Protein AF-U1R8P5-F1 (afdb_monomer)

Foldseek 3Di:
DQAKKKWKWKAAQFAIDIDIDTPNPVVVQVVCPVVPPPDDDFDDDDDDFFPWKKKKFKPLAAQAWDLVCLQQLLLQLSVLRSPHRHQKMKMKMKMWDDKAAADACPAQDDSDPCCVVVVDPGDGCPDPSNVRSRVSSRAMKTQMIIMMGIHDPDPVVRVSSVVSNVVSLCNRHDVNMDMDIDTDDRVCVVVVPDDPHRRHIDDPSNCCSSSSPNDDDDDGTNYDDCAPPQDDDDPDADALQFQDAHDRNRHPPTHGDDPVRCVVPDDDDDDPPRCPLSSVLSNVQSCLVVVHDDDDDDPVCPSVVVNLVVRDPVCVVVDADADPPDPDGDDDFLLDFDPPPDDDDDVDRPTDQLLRSLVVVLVVCCVVPVVVDDPVCSVLSSVQSSLQSPDPPGGPVCSVVCVPPPVVVVVSVVVVPD

InterPro domains:
  IPR003688 Type IV secretion system protein TraG/VirD4 [PF02534] (264-337)
  IPR027417 P-loop containing nucleoside triphosphate hydrolase [G3DSA:3.40.50.300] (233-344)
  IPR027417 P-loop containing nucleoside triphosphate hydrolase [SSF52540] (221-407)

Organism: NCBI:txid1227262

Nearest PDB structures (foldseek):
  3mhy-assembly1_C  TM=3.637E-01  e=7.221E-01  Azospirillum brasilense
  1gnk-assembly1_A  TM=3.861E-01  e=1.797E+00  Escherichia coli
  1hwu-assembly3_B  TM=3.771E-01  e=3.176E+00  Herbaspirillum seropedicae
  4usi-assembly1_B  TM=3.378E-01  e=3.176E+00  Chlamydomonas reinhardtii

Secondary structure (DSSP, 8-state):
---SEEEEEEEETTEEEEEEEETTTHHHHHHHHHHSTT----S----PPPSEEEEEEEESTTPPP-GGGHHHHHHHHHHHHHT--TT-EEEEEEEEEEEE------SPPP-SHHHHTTSSPPPPTTSHHHHHHHHHHTS-EEEEEEEEEEE-SSHHHHHHHHHHHHHHHGGGPPTT-EEEEEEE-HHHHHTTPPPSS--EEEEHHHHHHHTT---SSSPPTTSPPSSSPP-PPPSS-EEEEEEEE--GGGTT-EEE--HHHHTT-------TTSSHHHHHHHHHHHHHHTT-------TTSHHHHHHHTTS-GGGGGG-----TTSSSPPP--TT------SS---SS--S--HHHHHHHHHHHHHHHTGGG--HHHHHHHHHHHHHHHHSTT--GGGHHHHHH-HHHHHHHHHHTT-

Sequence (418 aa):
SLGRVVLELRASSGQAAWAVGSSAGERLARVVRELVPGCRVSRGVSRRAVDQAVVVSARPAGAGLATERLAAVVRAVLAALAVTAEGEELVVQLQLGRRFSPEACGRVEPQGWLELLGLVPSPSVTSERGRRLKAQVGRHRAAASLRLGVRAASPLRQRTLLQGLLGALRLVEGPGVRLRARTEHPARLDAVRRPWRVGLELGAGEIVAMAGWPVGEGALPATPSAHPRVLPLPQARETQRAFATGVADQSGERLGISISDALYHTVLLGPTGAGKSTALAHLALADIHAGRGVLLIDPKTDLVADILARIPEQRRDDVVVIDPTNPCPVGINPLARTQTARSAPSPSGGGASPELVADTVLATFKGVFAESWGVRVEQVLSAALVTLARTPGATLVDLPLLLTNPAYRQRLIAASGA

Mean predicted aligned error: 11.9 Å

Solvent-accessible surface area (backbone atoms only — not comparable to full-atom values): 24310 Å² total; per-residue (Å²): 131,59,71,51,39,34,42,35,28,38,18,37,57,26,37,55,49,80,46,79,46,39,90,41,50,68,61,55,52,49,51,48,45,73,76,35,83,92,55,81,84,70,71,86,78,93,74,82,79,44,75,42,25,29,38,44,29,46,38,51,73,68,59,65,60,41,56,92,48,38,45,61,28,12,42,36,33,24,42,38,37,31,72,29,45,80,88,22,36,40,35,38,37,37,39,40,58,59,76,44,73,55,44,84,68,87,70,56,76,60,83,45,71,50,33,67,70,65,77,35,83,56,63,47,57,85,38,74,71,24,45,47,49,32,59,50,40,52,33,58,31,26,34,25,38,41,34,40,33,25,25,49,100,42,75,67,55,35,50,53,53,52,49,44,36,50,55,24,55,51,64,37,48,24,95,85,40,44,79,44,76,42,86,40,66,29,69,43,62,72,66,65,52,83,72,96,67,68,32,39,54,35,37,67,62,48,48,38,30,73,51,44,46,97,54,73,81,78,90,54,50,21,50,81,65,81,67,72,65,87,73,82,80,66,90,79,66,37,57,84,38,32,46,46,70,40,59,81,73,39,53,87,41,57,36,31,56,46,74,77,57,58,72,73,60,85,87,88,86,74,66,91,88,60,47,62,68,57,41,51,48,31,41,51,48,32,33,50,76,71,71,41,90,81,90,84,88,62,97,81,48,60,66,56,54,58,44,65,78,66,56,58,80,94,47,56,90,76,64,82,74,80,41,92,84,47,97,78,48,65,85,79,56,79,46,58,65,58,69,76,80,89,76,78,92,61,98,65,83,76,45,71,52,35,58,59,40,27,49,52,52,50,53,51,49,49,67,76,42,50,94,79,63,45,75,67,56,52,55,53,48,52,55,50,38,31,52,36,34,67,38,88,90,46,43,75,80,47,50,63,46,53,76,71,33,68,70,60,35,51,52,52,49,68,71,65,75,119

Structure (mmCIF, N/CA/C/O backbone):
data_AF-U1R8P5-F1
#
_entry.id   AF-U1R8P5-F1
#
loop_
_atom_site.group_PDB
_atom_site.id
_atom_site.type_symbol
_atom_site.label_atom_id
_atom_site.label_alt_id
_atom_site.label_comp_id
_atom_site.label_asym_id
_atom_site.label_entity_id
_atom_site.label_seq_id
_atom_site.pdbx_PDB_ins_code
_atom_site.Cartn_x
_atom_site.Cartn_y
_atom_site.Cartn_z
_atom_site.occupancy
_atom_site.B_iso_or_equiv
_atom_site.auth_seq_id
_atom_site.auth_comp_id
_atom_site.auth_asym_id
_atom_site.auth_atom_id
_atom_site.pdbx_PDB_model_num
ATOM 1 N N . SER A 1 1 ? 16.991 -21.989 -22.309 1.00 74.25 1 SER A N 1
ATOM 2 C CA . SER A 1 1 ? 16.708 -20.689 -22.958 1.00 74.25 1 SER A CA 1
ATOM 3 C C . SER A 1 1 ? 15.383 -20.131 -22.450 1.00 74.25 1 SER A C 1
ATOM 5 O O . SER A 1 1 ? 14.445 -20.909 -22.302 1.00 74.25 1 SER A O 1
ATOM 7 N N . LEU A 1 2 ? 15.308 -18.822 -22.165 1.00 76.06 2 LEU A N 1
ATOM 8 C CA . LEU A 1 2 ? 14.067 -18.107 -21.812 1.00 76.06 2 LEU A CA 1
ATOM 9 C C . LEU A 1 2 ? 13.260 -17.687 -23.057 1.00 76.06 2 LEU A C 1
ATOM 11 O O . LEU A 1 2 ? 12.240 -17.024 -22.927 1.00 76.06 2 LEU A O 1
ATOM 15 N N . GLY A 1 3 ? 13.695 -18.047 -24.269 1.00 82.38 3 GLY A N 1
ATOM 16 C CA . GLY A 1 3 ? 13.039 -17.598 -25.497 1.00 82.38 3 GLY A CA 1
ATOM 17 C C . GLY A 1 3 ? 13.086 -16.074 -25.650 1.00 82.38 3 GLY A C 1
ATOM 18 O O . GLY A 1 3 ? 14.036 -15.429 -25.212 1.00 82.38 3 GLY A O 1
ATOM 19 N N . ARG A 1 4 ? 12.060 -15.499 -26.285 1.00 83.94 4 ARG A N 1
ATOM 20 C CA . ARG A 1 4 ? 11.881 -14.040 -26.334 1.00 83.94 4 ARG A CA 1
ATOM 21 C C . ARG A 1 4 ? 11.348 -13.548 -25.001 1.00 83.94 4 ARG A C 1
ATOM 23 O O . ARG A 1 4 ? 10.372 -14.102 -24.501 1.00 83.94 4 ARG A O 1
ATOM 30 N N . VAL A 1 5 ? 11.955 -12.484 -24.498 1.00 91.88 5 VAL A N 1
ATOM 31 C CA . VAL A 1 5 ? 11.508 -11.792 -23.293 1.00 91.88 5 VAL A CA 1
ATOM 32 C C . VAL A 1 5 ? 10.958 -10.436 -23.701 1.00 91.88 5 VAL A C 1
ATOM 34 O O . VAL A 1 5 ? 11.549 -9.741 -24.525 1.00 91.88 5 VAL A O 1
ATOM 37 N N . VAL A 1 6 ? 9.812 -10.075 -23.150 1.00 93.62 6 VAL A N 1
ATOM 38 C CA . VAL A 1 6 ? 9.164 -8.784 -23.360 1.00 93.62 6 VAL A CA 1
ATOM 39 C C . VAL A 1 6 ? 9.045 -8.131 -22.001 1.00 93.62 6 VAL A C 1
ATOM 41 O O . VAL A 1 6 ? 8.445 -8.711 -21.099 1.00 93.62 6 VAL A O 1
ATOM 44 N N . LEU A 1 7 ? 9.643 -6.956 -21.860 1.00 94.81 7 LEU A N 1
ATOM 45 C CA . LEU A 1 7 ? 9.470 -6.091 -20.702 1.00 94.81 7 LEU A CA 1
ATOM 46 C C . LEU A 1 7 ? 8.466 -5.020 -21.094 1.00 94.81 7 LEU A C 1
ATOM 48 O O . LEU A 1 7 ? 8.616 -4.391 -22.140 1.00 94.81 7 LEU A O 1
ATOM 52 N N . GLU A 1 8 ? 7.436 -4.835 -20.291 1.00 95.38 8 GLU A N 1
ATOM 53 C CA . GLU A 1 8 ? 6.405 -3.847 -20.554 1.00 95.38 8 GLU A CA 1
ATOM 54 C C . GLU A 1 8 ? 6.151 -3.042 -19.287 1.00 95.38 8 GLU A C 1
ATOM 56 O O . GLU A 1 8 ? 5.929 -3.605 -18.221 1.00 95.38 8 GLU A O 1
ATOM 61 N N . LEU A 1 9 ? 6.215 -1.726 -19.405 1.00 96.06 9 LEU A N 1
ATOM 62 C CA . LEU A 1 9 ? 5.896 -0.783 -18.349 1.00 96.06 9 LEU A CA 1
ATOM 63 C C . LEU A 1 9 ? 4.663 -0.008 -18.794 1.00 96.06 9 LEU A C 1
ATOM 65 O O . LEU A 1 9 ? 4.678 0.623 -19.850 1.00 96.06 9 LEU A O 1
ATOM 69 N N . ARG A 1 10 ? 3.592 -0.092 -18.012 1.00 95.00 10 ARG A N 1
ATOM 70 C CA . ARG A 1 10 ? 2.326 0.601 -18.265 1.00 95.00 10 ARG A CA 1
ATOM 71 C C . ARG A 1 10 ? 2.064 1.588 -17.150 1.00 95.00 10 ARG A C 1
ATOM 73 O O . ARG A 1 10 ? 2.286 1.239 -15.997 1.00 95.00 10 ARG A O 1
ATOM 80 N N . ALA A 1 11 ? 1.575 2.777 -17.474 1.00 95.31 11 ALA A N 1
ATOM 81 C CA . ALA A 1 11 ? 1.159 3.747 -16.474 1.00 95.31 11 ALA A CA 1
ATOM 82 C C . ALA A 1 11 ? -0.220 4.324 -16.770 1.00 95.31 11 ALA A C 1
ATOM 84 O O . ALA A 1 11 ? -0.521 4.640 -17.920 1.00 95.31 11 ALA A O 1
ATOM 85 N N . SER A 1 12 ? -1.029 4.462 -15.723 1.00 94.25 12 SER A N 1
ATOM 86 C CA . SER A 1 12 ? -2.360 5.069 -15.747 1.00 94.25 12 SER A CA 1
ATOM 87 C C . SER A 1 12 ? -2.630 5.720 -14.392 1.00 94.25 12 SER A C 1
ATOM 89 O O . SER A 1 12 ? -2.186 5.196 -13.367 1.00 94.25 12 SER A O 1
ATOM 91 N N . SER A 1 13 ? -3.325 6.860 -14.376 1.00 92.56 13 SER A N 1
ATOM 92 C CA . SER A 1 13 ? -3.615 7.621 -13.149 1.00 92.56 13 SER A CA 1
ATOM 93 C C . SER A 1 13 ? -2.373 7.879 -12.277 1.00 92.56 13 SER A C 1
ATOM 95 O O . SER A 1 13 ? -2.417 7.763 -11.052 1.00 92.56 13 SER A O 1
ATOM 97 N N . GLY A 1 14 ? -1.232 8.158 -12.911 1.00 91.88 14 GLY A N 1
ATOM 98 C CA . GLY A 1 14 ? 0.027 8.442 -12.230 1.00 91.88 14 GLY A CA 1
ATOM 99 C C . GLY A 1 14 ? 0.660 7.248 -11.511 1.00 91.88 14 GLY A C 1
ATOM 100 O O . GLY A 1 14 ? 1.572 7.454 -10.718 1.00 91.88 14 GLY A O 1
ATOM 101 N N . GLN A 1 15 ? 0.211 6.018 -11.768 1.00 91.25 15 GLN A N 1
ATOM 102 C CA . GLN A 1 15 ? 0.768 4.784 -11.208 1.00 91.25 15 GLN A CA 1
ATOM 103 C C . GLN A 1 15 ? 1.301 3.887 -12.320 1.00 91.25 15 GLN A C 1
ATOM 105 O O . GLN A 1 15 ? 0.681 3.770 -13.374 1.00 91.25 15 GLN A O 1
ATOM 110 N N . ALA A 1 16 ? 2.436 3.236 -12.076 1.00 92.38 16 ALA A N 1
ATOM 111 C CA . ALA A 1 16 ? 3.106 2.358 -13.018 1.00 92.38 16 ALA A CA 1
ATOM 112 C C . ALA A 1 16 ? 3.043 0.884 -12.592 1.00 92.38 16 ALA A C 1
ATOM 114 O O . ALA A 1 16 ? 3.179 0.539 -11.418 1.00 92.38 16 ALA A O 1
ATOM 115 N N . ALA A 1 17 ? 2.888 0.004 -13.578 1.00 91.06 17 ALA A N 1
ATOM 116 C CA . ALA A 1 17 ? 2.918 -1.441 -13.435 1.00 91.06 17 ALA A CA 1
ATOM 117 C C . ALA A 1 17 ? 3.906 -2.049 -14.438 1.00 91.06 17 ALA A C 1
ATOM 119 O O . ALA A 1 17 ? 3.896 -1.717 -15.627 1.00 91.06 17 ALA A O 1
ATOM 120 N N . TRP A 1 18 ? 4.732 -2.980 -13.961 1.00 92.56 18 TRP A N 1
ATOM 121 C CA . TRP A 1 18 ? 5.677 -3.729 -14.786 1.00 92.56 18 TRP A CA 1
ATOM 122 C C . TRP A 1 18 ? 5.126 -5.117 -15.077 1.00 92.56 18 TRP A C 1
ATOM 124 O O . TRP A 1 18 ? 4.705 -5.848 -14.183 1.00 92.56 18 TRP A O 1
ATOM 134 N N . ALA A 1 19 ? 5.185 -5.494 -16.343 1.00 91.94 19 ALA A N 1
ATOM 135 C CA . ALA A 1 19 ? 4.846 -6.806 -16.838 1.00 91.94 19 ALA A CA 1
ATOM 136 C C . ALA A 1 19 ? 6.055 -7.407 -17.553 1.00 91.94 19 ALA A C 1
ATOM 138 O O . ALA A 1 19 ? 6.772 -6.739 -18.299 1.00 91.94 19 ALA A O 1
ATOM 139 N N . VAL A 1 20 ? 6.266 -8.703 -17.344 1.00 91.38 20 VAL A N 1
ATOM 140 C CA . VAL A 1 20 ? 7.335 -9.459 -17.994 1.00 91.38 20 VAL A CA 1
ATOM 141 C C . VAL A 1 20 ? 6.699 -10.669 -18.667 1.00 91.38 20 VAL A C 1
ATOM 143 O O . VAL A 1 20 ? 5.959 -11.423 -18.040 1.00 91.38 20 VAL A O 1
ATOM 146 N N . GLY A 1 21 ? 6.953 -10.843 -19.961 1.00 90.19 21 GLY A N 1
ATOM 147 C CA . GLY A 1 21 ? 6.383 -11.917 -20.769 1.00 90.19 21 GLY A CA 1
ATOM 148 C C . GLY A 1 21 ? 7.456 -12.757 -21.446 1.00 90.19 21 GLY A C 1
ATOM 149 O O . GLY A 1 21 ? 8.450 -12.232 -21.942 1.00 90.19 21 GLY A O 1
ATOM 150 N N . SER A 1 22 ? 7.250 -14.071 -21.495 1.00 89.81 22 SER A N 1
ATOM 151 C CA . SER A 1 22 ? 8.088 -15.007 -22.248 1.00 89.81 22 SER A CA 1
ATOM 152 C C . SER A 1 22 ?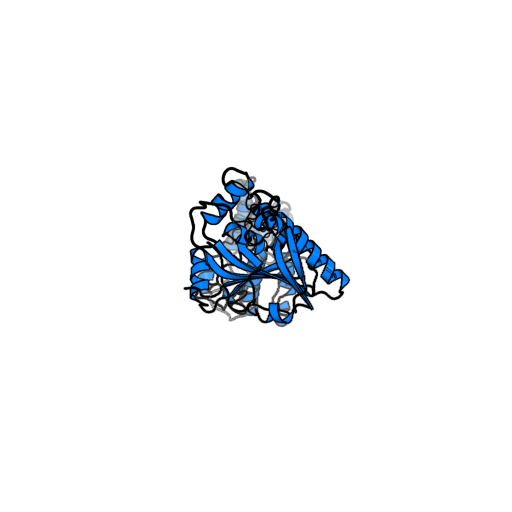 7.313 -16.289 -22.555 1.00 89.81 22 SER A C 1
ATOM 154 O O . SER A 1 22 ? 6.443 -16.692 -21.785 1.00 89.81 22 SER A O 1
ATOM 156 N N . SER A 1 23 ? 7.680 -16.981 -23.639 1.00 83.69 23 SER A N 1
ATOM 157 C CA . SER A 1 23 ? 7.191 -18.336 -23.935 1.00 83.69 23 SER A CA 1
ATOM 158 C C . SER A 1 23 ? 7.593 -19.378 -22.881 1.00 83.69 23 SER A C 1
ATOM 160 O O . SER A 1 23 ? 7.025 -20.460 -22.850 1.00 83.69 23 SER A O 1
ATOM 162 N N . ALA A 1 24 ? 8.582 -19.076 -22.034 1.00 80.38 24 ALA A N 1
ATOM 163 C CA . ALA A 1 24 ? 9.045 -19.929 -20.941 1.00 80.38 24 ALA A CA 1
ATOM 164 C C . ALA A 1 24 ? 8.365 -19.623 -19.588 1.00 80.38 24 ALA A C 1
ATOM 166 O O . ALA A 1 24 ? 8.769 -20.215 -18.587 1.00 80.38 24 ALA A O 1
ATOM 167 N N . GLY A 1 25 ? 7.383 -18.706 -19.561 1.00 79.38 25 GLY A N 1
ATOM 168 C CA . GLY A 1 25 ? 6.457 -18.409 -18.455 1.00 79.38 25 GLY A CA 1
ATOM 169 C C . GLY A 1 25 ? 7.032 -18.555 -17.042 1.00 79.38 25 GLY A C 1
ATOM 170 O O . GLY A 1 25 ? 7.616 -17.626 -16.489 1.00 79.38 25 GLY A O 1
ATOM 171 N N . GLU A 1 26 ? 6.876 -19.741 -16.452 1.00 81.12 26 GLU A N 1
ATOM 172 C CA . GLU A 1 26 ? 7.295 -20.043 -15.078 1.00 81.12 26 GLU A CA 1
ATOM 173 C C . GLU A 1 26 ? 8.801 -19.925 -14.833 1.00 81.12 26 GLU A C 1
ATOM 175 O O . GLU A 1 26 ? 9.212 -19.477 -13.762 1.00 81.12 26 GLU A O 1
ATOM 180 N N . ARG A 1 27 ? 9.642 -20.266 -15.818 1.00 86.44 27 ARG A N 1
ATOM 181 C CA . ARG A 1 27 ? 11.099 -20.113 -15.674 1.00 86.44 27 ARG A CA 1
ATOM 182 C C . ARG A 1 27 ? 11.490 -18.645 -15.557 1.00 86.44 27 ARG A C 1
ATOM 184 O O . ARG A 1 27 ? 12.375 -18.317 -14.780 1.00 86.44 27 ARG A O 1
ATOM 191 N N . LEU A 1 28 ? 10.820 -17.767 -16.305 1.00 87.62 28 LEU A N 1
ATOM 192 C CA . LEU A 1 28 ? 11.049 -16.326 -16.229 1.00 87.62 28 LEU A CA 1
ATOM 193 C C . LEU A 1 28 ? 10.630 -15.784 -14.858 1.00 87.62 28 LEU A C 1
ATOM 195 O O . LEU A 1 28 ? 11.391 -15.047 -14.242 1.00 87.62 28 LEU A O 1
ATOM 199 N N . ALA A 1 29 ? 9.460 -16.194 -14.358 1.00 86.25 29 ALA A N 1
ATOM 200 C CA . ALA A 1 29 ? 8.995 -15.798 -13.031 1.00 86.25 29 ALA A CA 1
ATOM 201 C C . ALA A 1 29 ? 9.970 -16.234 -11.924 1.00 86.25 29 ALA A C 1
ATOM 203 O O . ALA A 1 29 ? 10.258 -15.449 -11.024 1.00 86.25 29 ALA A O 1
ATOM 204 N N . ARG A 1 30 ? 10.513 -17.457 -12.011 1.00 87.44 30 ARG A N 1
ATOM 205 C CA . ARG A 1 30 ? 11.532 -17.960 -11.077 1.00 87.44 30 ARG A CA 1
ATOM 206 C C . ARG A 1 30 ? 12.794 -17.095 -11.098 1.00 87.44 30 ARG A C 1
ATOM 208 O O . ARG A 1 30 ? 13.199 -16.612 -10.049 1.00 87.44 30 ARG A O 1
ATOM 215 N N . VAL A 1 31 ? 13.332 -16.824 -12.287 1.00 90.12 31 VAL A N 1
ATOM 216 C CA . VAL A 1 31 ? 14.529 -15.984 -12.462 1.00 90.12 31 VAL A CA 1
ATOM 217 C C . VAL A 1 31 ? 14.321 -14.578 -11.890 1.00 90.12 31 VAL A C 1
ATOM 219 O O . VAL A 1 31 ? 15.205 -14.058 -11.220 1.00 90.12 31 VAL A O 1
ATOM 222 N N . VAL A 1 32 ? 13.157 -13.959 -12.111 1.00 88.81 32 VAL A N 1
ATOM 223 C CA . VAL A 1 32 ? 12.864 -12.624 -11.559 1.00 88.81 32 VAL A CA 1
ATOM 224 C C . VAL A 1 32 ? 12.831 -12.649 -10.028 1.00 88.81 32 VAL A C 1
ATOM 226 O O . VAL A 1 32 ? 13.411 -11.766 -9.406 1.00 88.81 32 VAL A O 1
ATOM 229 N N . ARG A 1 33 ? 12.209 -13.662 -9.409 1.00 86.56 33 ARG A N 1
ATOM 230 C CA . ARG A 1 33 ? 12.170 -13.787 -7.939 1.00 86.56 33 ARG A CA 1
ATOM 231 C C . ARG A 1 33 ? 13.548 -14.044 -7.330 1.00 86.56 33 ARG A C 1
ATOM 233 O O . ARG A 1 33 ? 13.829 -13.528 -6.257 1.00 86.56 33 ARG A O 1
ATOM 240 N N . GLU A 1 34 ? 14.381 -14.839 -8.001 1.00 88.25 34 GLU A N 1
ATOM 241 C CA . GLU A 1 34 ? 15.743 -15.154 -7.551 1.00 88.25 34 GLU A CA 1
ATOM 242 C C . GLU A 1 34 ? 16.677 -13.943 -7.660 1.00 88.25 34 GLU A C 1
ATOM 244 O O . GLU A 1 34 ? 17.479 -13.701 -6.763 1.00 88.25 34 GLU A O 1
ATOM 249 N N . LEU A 1 35 ? 16.572 -13.170 -8.747 1.00 88.81 35 LEU A N 1
ATOM 250 C CA . LEU A 1 35 ? 17.502 -12.074 -9.040 1.00 88.81 35 LEU A CA 1
ATOM 251 C C . LEU A 1 35 ? 17.045 -10.702 -8.528 1.00 88.81 35 LEU A C 1
ATOM 253 O O . LEU A 1 35 ? 17.857 -9.779 -8.488 1.00 88.81 35 LEU A O 1
ATOM 257 N N . VAL A 1 36 ? 15.771 -10.538 -8.160 1.00 85.00 36 VAL A N 1
ATOM 258 C CA . VAL A 1 36 ? 15.220 -9.267 -7.667 1.00 85.00 36 VAL A CA 1
ATOM 259 C C . VAL A 1 36 ? 14.605 -9.482 -6.279 1.00 85.00 36 VAL A C 1
ATOM 261 O O . VAL A 1 36 ? 13.420 -9.818 -6.168 1.00 85.00 36 VAL A O 1
ATOM 264 N N . PRO A 1 37 ? 15.387 -9.288 -5.199 1.00 77.44 37 PRO A N 1
ATOM 265 C CA . PRO A 1 37 ? 14.919 -9.494 -3.834 1.00 77.44 37 PRO A CA 1
ATOM 266 C C . PRO A 1 37 ? 13.658 -8.685 -3.523 1.00 77.44 37 PRO A C 1
ATOM 268 O O . PRO A 1 37 ? 13.562 -7.498 -3.826 1.00 77.44 37 PRO A O 1
ATOM 271 N N . GLY A 1 38 ? 12.669 -9.335 -2.908 1.00 75.62 38 GLY A N 1
ATOM 272 C CA . GLY A 1 38 ? 11.404 -8.696 -2.542 1.00 75.62 38 GLY A CA 1
ATOM 273 C C . GLY A 1 38 ? 10.444 -8.429 -3.707 1.00 75.62 38 GLY A C 1
ATOM 274 O O . GLY A 1 38 ? 9.333 -7.960 -3.452 1.00 75.62 38 GLY A O 1
ATOM 275 N N . CYS A 1 39 ? 10.818 -8.755 -4.951 1.00 80.25 39 CYS A N 1
ATOM 276 C CA . CYS A 1 39 ? 9.920 -8.680 -6.098 1.00 80.25 39 CYS A CA 1
ATOM 277 C C . CYS A 1 39 ? 8.820 -9.742 -5.999 1.00 80.25 39 CYS A C 1
ATOM 279 O O . CYS A 1 39 ? 9.072 -10.904 -5.667 1.00 80.25 39 CYS A O 1
ATOM 281 N N . ARG A 1 40 ? 7.588 -9.351 -6.336 1.00 79.12 40 ARG A N 1
ATOM 282 C CA . ARG A 1 40 ? 6.478 -10.283 -6.537 1.00 79.12 40 ARG A CA 1
ATOM 283 C C . ARG A 1 40 ? 6.112 -10.369 -7.998 1.00 79.12 40 ARG A C 1
ATOM 285 O O . ARG A 1 40 ? 6.037 -9.361 -8.689 1.00 79.12 40 ARG A O 1
ATOM 292 N N . VAL A 1 41 ? 5.843 -11.595 -8.427 1.00 84.69 41 VAL A N 1
ATOM 293 C CA . VAL A 1 41 ? 5.403 -11.900 -9.784 1.00 84.69 41 VAL A CA 1
ATOM 294 C C . VAL A 1 41 ? 4.046 -12.574 -9.682 1.00 84.69 41 VAL A C 1
ATOM 296 O O . VAL A 1 41 ? 3.980 -13.747 -9.306 1.00 84.69 41 VAL A O 1
ATOM 299 N N . SER A 1 42 ? 3.000 -11.823 -10.009 1.00 80.44 42 SER A N 1
ATOM 300 C CA . SER A 1 42 ? 1.620 -12.291 -10.121 1.00 80.44 42 SER A CA 1
ATOM 301 C C . SER A 1 42 ? 1.289 -12.663 -11.572 1.00 80.44 42 SER A C 1
ATOM 303 O O . SER A 1 42 ? 1.973 -12.260 -12.519 1.00 80.44 42 SER A O 1
ATOM 305 N N . ARG A 1 43 ? 0.244 -13.476 -11.759 1.00 79.75 43 ARG A N 1
ATOM 306 C CA . ARG A 1 43 ? -0.329 -13.765 -13.084 1.00 79.75 43 ARG A CA 1
ATOM 307 C C . ARG A 1 43 ? -1.474 -12.793 -13.368 1.00 79.75 43 ARG A C 1
ATOM 309 O O . ARG A 1 43 ? -2.156 -12.357 -12.452 1.00 79.75 43 ARG A O 1
ATOM 316 N N . GLY A 1 44 ? -1.708 -12.520 -14.650 1.00 72.12 44 GLY A N 1
ATOM 317 C CA . GLY A 1 44 ? -2.760 -11.607 -15.094 1.00 72.12 44 GLY A CA 1
ATOM 318 C C . GLY A 1 44 ? -2.256 -10.169 -15.174 1.00 72.12 44 GLY A C 1
ATOM 319 O O . GLY A 1 44 ? -1.972 -9.530 -14.169 1.00 72.12 44 GLY A O 1
ATOM 320 N N . VAL A 1 45 ? -2.136 -9.660 -16.400 1.00 73.25 45 VAL A N 1
ATOM 321 C CA . VAL A 1 45 ? -1.822 -8.254 -16.669 1.00 73.25 45 VAL A CA 1
ATOM 322 C C . VAL A 1 45 ? -3.003 -7.690 -17.434 1.00 73.25 45 VAL A C 1
ATOM 324 O O . VAL A 1 45 ? -3.280 -8.137 -18.548 1.00 73.25 45 VAL A O 1
ATOM 327 N N . SER A 1 46 ? -3.698 -6.722 -16.839 1.00 77.69 46 SER A N 1
ATOM 328 C CA . SER A 1 46 ? -4.707 -5.961 -17.568 1.00 77.69 46 SER A CA 1
ATOM 329 C C . SER A 1 46 ? -4.003 -5.080 -18.594 1.00 77.69 46 SER A C 1
ATOM 331 O O . SER A 1 46 ? -3.096 -4.320 -18.254 1.00 77.69 46 SER A O 1
ATOM 333 N N . ARG A 1 47 ? -4.382 -5.222 -19.864 1.00 86.69 47 ARG A N 1
ATOM 334 C CA . ARG A 1 47 ? -3.862 -4.417 -20.969 1.00 86.69 47 ARG A CA 1
ATOM 335 C C . ARG A 1 47 ? -5.033 -3.708 -21.614 1.00 86.69 47 ARG A C 1
ATOM 337 O O . ARG A 1 47 ? -5.909 -4.379 -22.156 1.00 86.69 47 ARG A O 1
ATOM 344 N N . ARG A 1 48 ? -5.038 -2.377 -21.601 1.00 91.75 48 ARG A N 1
ATOM 345 C CA . ARG A 1 48 ? -5.916 -1.636 -22.509 1.00 91.75 4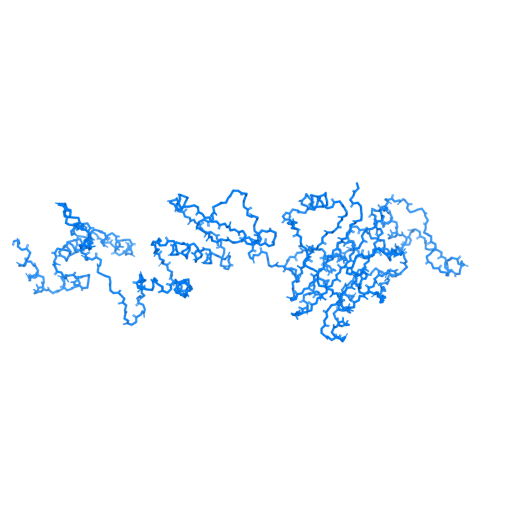8 ARG A CA 1
ATOM 346 C C . ARG A 1 48 ? -5.170 -1.412 -23.818 1.00 91.75 48 ARG A C 1
ATOM 348 O O . ARG A 1 48 ? -3.941 -1.274 -23.832 1.00 91.75 48 ARG A O 1
ATOM 355 N N . ALA A 1 49 ? -5.923 -1.450 -24.911 1.00 94.12 49 ALA A N 1
ATOM 356 C CA . ALA A 1 49 ? -5.390 -1.156 -26.230 1.00 94.12 49 ALA A CA 1
ATOM 357 C C . ALA A 1 49 ? -4.970 0.315 -26.297 1.00 94.12 49 ALA A C 1
ATOM 359 O O . ALA A 1 49 ? -5.631 1.180 -25.716 1.00 94.12 49 ALA A O 1
ATOM 360 N N . VAL A 1 50 ? -3.866 0.584 -26.988 1.00 96.44 50 VAL A N 1
ATOM 361 C CA . VAL A 1 50 ? -3.379 1.950 -27.204 1.00 96.44 50 VAL A CA 1
ATOM 362 C C . VAL A 1 50 ? -3.962 2.533 -28.491 1.00 96.44 50 VAL A C 1
ATOM 364 O O . VAL A 1 50 ? -4.211 1.810 -29.452 1.00 96.44 50 VAL A O 1
ATOM 367 N N . ASP A 1 51 ? -4.151 3.850 -28.531 1.00 96.06 51 ASP A N 1
ATOM 368 C CA . ASP A 1 51 ? -4.700 4.552 -29.700 1.00 96.06 51 ASP A CA 1
ATOM 369 C C . ASP A 1 51 ? -3.599 4.893 -30.715 1.00 96.06 51 ASP A C 1
ATOM 371 O O . ASP A 1 51 ? -3.810 4.889 -31.928 1.00 96.06 51 ASP A O 1
ATOM 375 N N . GLN A 1 52 ? -2.390 5.175 -30.221 1.00 97.06 52 GLN A N 1
ATOM 376 C CA . GLN A 1 52 ? -1.227 5.511 -31.034 1.00 97.06 52 GLN A CA 1
ATOM 377 C C . GLN A 1 52 ? 0.007 4.762 -30.530 1.00 97.06 52 GLN A C 1
ATOM 379 O O . GLN A 1 52 ? 0.211 4.601 -29.327 1.00 97.06 52 GLN A O 1
ATOM 384 N N . ALA A 1 53 ? 0.868 4.335 -31.458 1.00 97.44 53 ALA A N 1
ATOM 385 C CA . ALA A 1 53 ? 2.153 3.738 -31.131 1.00 97.44 53 ALA A CA 1
ATOM 386 C C . ALA A 1 53 ? 3.290 4.306 -31.989 1.00 97.44 53 ALA A C 1
ATOM 388 O O . ALA A 1 53 ? 3.105 4.741 -33.130 1.00 97.44 53 ALA A O 1
ATOM 389 N N . VAL A 1 54 ? 4.496 4.277 -31.432 1.00 96.75 54 VAL A N 1
ATOM 390 C CA . VAL A 1 54 ? 5.740 4.595 -32.132 1.00 96.75 54 VAL A CA 1
ATOM 391 C C . VAL A 1 54 ? 6.794 3.535 -31.841 1.00 96.75 54 VAL A C 1
ATOM 393 O O . VAL A 1 54 ? 6.861 2.989 -30.745 1.00 96.75 54 VAL A O 1
ATOM 396 N N . VAL A 1 55 ? 7.651 3.254 -32.816 1.00 96.00 55 VAL A N 1
ATOM 397 C CA . VAL A 1 55 ? 8.854 2.438 -32.639 1.00 96.00 55 VAL A CA 1
ATOM 398 C C . VAL A 1 55 ? 10.076 3.345 -32.544 1.00 96.00 55 VAL A C 1
ATOM 400 O O . VAL A 1 55 ? 10.225 4.289 -33.325 1.00 96.00 55 VAL A O 1
ATOM 403 N N . VAL A 1 56 ? 10.950 3.063 -31.582 1.00 94.44 56 VAL A N 1
ATOM 404 C CA . VAL A 1 56 ? 12.173 3.825 -31.323 1.00 94.44 56 VAL A CA 1
ATOM 405 C C . VAL A 1 56 ? 13.380 3.071 -31.877 1.00 94.44 56 VAL A C 1
ATOM 407 O O . VAL A 1 56 ? 13.520 1.858 -31.716 1.00 94.44 56 VAL A O 1
ATOM 410 N N . SER A 1 57 ? 14.261 3.807 -32.549 1.00 91.88 57 SER A N 1
ATOM 411 C CA . SER A 1 57 ? 15.511 3.311 -33.136 1.00 91.88 57 SER A CA 1
ATOM 412 C C . SER A 1 57 ? 16.653 4.284 -32.860 1.00 91.88 57 SER A C 1
ATOM 414 O O . SER A 1 57 ? 16.403 5.479 -32.714 1.00 91.88 57 SER A O 1
ATOM 416 N N . ALA A 1 58 ? 17.892 3.797 -32.821 1.00 87.81 58 ALA A N 1
ATOM 417 C CA . ALA A 1 58 ? 19.077 4.642 -32.675 1.00 87.81 58 ALA A CA 1
ATOM 418 C C . ALA A 1 58 ? 19.777 4.862 -34.024 1.00 87.81 58 ALA A C 1
ATOM 420 O O . ALA A 1 58 ? 19.766 3.993 -34.902 1.00 87.81 58 ALA A O 1
ATOM 421 N N . ARG A 1 59 ? 20.394 6.035 -34.197 1.00 82.25 59 ARG A N 1
ATOM 422 C CA . ARG A 1 59 ? 21.330 6.314 -35.293 1.00 82.25 59 ARG A CA 1
ATOM 423 C C . ARG A 1 59 ? 22.641 6.909 -34.758 1.00 82.25 59 ARG A C 1
ATOM 425 O O . ARG A 1 59 ? 22.537 7.872 -33.999 1.00 82.25 59 ARG A O 1
ATOM 432 N N . PRO A 1 60 ? 23.818 6.424 -35.205 1.00 71.88 60 PRO A N 1
ATOM 433 C CA . PRO A 1 60 ? 24.003 5.237 -36.050 1.00 71.88 60 PRO A CA 1
ATOM 434 C C . PRO A 1 60 ? 23.566 3.947 -35.332 1.00 71.88 60 PRO A C 1
ATOM 436 O O . PRO A 1 60 ? 23.445 3.912 -34.108 1.00 71.88 60 PRO A O 1
ATOM 439 N N . ALA A 1 61 ? 23.221 2.915 -36.105 1.00 66.12 61 ALA A N 1
ATOM 440 C CA . ALA A 1 61 ? 22.752 1.653 -35.538 1.00 66.12 61 ALA A CA 1
ATOM 441 C C . ALA A 1 61 ? 23.887 0.974 -34.755 1.00 66.12 61 ALA A C 1
ATOM 443 O O . ALA A 1 61 ? 25.036 1.004 -35.185 1.00 66.12 61 ALA A O 1
ATOM 444 N N . GLY A 1 62 ? 23.565 0.383 -33.604 1.00 62.66 62 GLY A N 1
ATOM 445 C CA . GLY A 1 62 ? 24.551 -0.298 -32.757 1.00 62.66 62 GLY A CA 1
ATOM 446 C C . GLY A 1 62 ? 25.435 0.628 -31.914 1.00 62.66 62 GLY A C 1
ATOM 447 O O . GLY A 1 62 ? 26.250 0.129 -31.147 1.00 62.66 62 GLY A O 1
ATOM 448 N N . ALA A 1 63 ? 25.271 1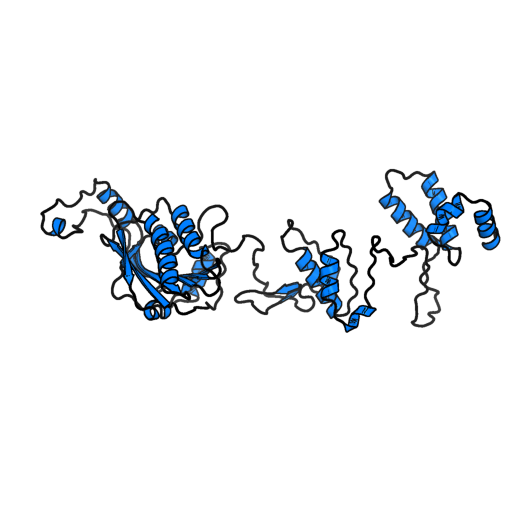.953 -31.997 1.00 65.94 63 ALA A N 1
ATOM 449 C CA . ALA A 1 63 ? 26.022 2.885 -31.161 1.00 65.94 63 ALA A CA 1
ATOM 450 C C . ALA A 1 63 ? 25.577 2.835 -29.690 1.00 65.94 63 ALA A C 1
ATOM 452 O O . ALA A 1 63 ? 24.381 2.797 -29.398 1.00 65.94 63 ALA A O 1
ATOM 453 N N . GLY A 1 64 ? 26.555 2.843 -28.783 1.00 66.62 64 GLY A N 1
ATOM 454 C CA . GLY A 1 64 ? 26.337 2.767 -27.341 1.00 66.62 64 GLY A CA 1
ATOM 455 C C . GLY A 1 64 ? 25.656 4.006 -26.781 1.00 66.62 64 GLY A C 1
ATOM 456 O O . GLY A 1 64 ? 25.952 5.137 -27.174 1.00 66.62 64 GLY A O 1
ATOM 457 N N . LEU A 1 65 ? 24.744 3.775 -25.850 1.00 76.19 65 LEU A N 1
ATOM 458 C CA . LEU A 1 65 ? 23.989 4.806 -25.171 1.00 76.19 65 LEU A CA 1
ATOM 459 C C . LEU A 1 65 ? 24.692 5.231 -23.872 1.00 76.19 65 LEU A C 1
ATOM 461 O O . LEU A 1 65 ? 25.545 4.528 -23.327 1.00 76.19 65 LEU A O 1
ATOM 465 N N . ALA A 1 66 ? 24.353 6.415 -23.364 1.00 75.19 66 ALA A N 1
ATOM 466 C CA . ALA A 1 66 ? 24.958 6.969 -22.159 1.00 75.19 66 ALA A CA 1
ATOM 467 C C . ALA A 1 66 ? 24.411 6.276 -20.897 1.00 75.19 66 ALA A C 1
ATOM 469 O O . ALA A 1 66 ? 23.406 6.689 -20.321 1.00 75.19 66 ALA A O 1
ATOM 470 N N . THR A 1 67 ? 25.081 5.214 -20.439 1.00 66.69 67 THR A N 1
ATOM 471 C CA . THR A 1 67 ? 24.662 4.453 -19.244 1.00 66.69 67 THR A CA 1
ATOM 472 C C . THR A 1 67 ? 25.080 5.073 -17.913 1.00 66.69 67 THR A C 1
ATOM 474 O O . THR A 1 67 ? 24.607 4.637 -16.869 1.00 66.69 67 THR A O 1
ATOM 477 N N . GLU A 1 68 ? 25.952 6.083 -17.924 1.00 74.00 68 GLU A N 1
ATOM 478 C CA . GLU A 1 68 ? 26.488 6.724 -16.709 1.00 74.00 68 GLU A CA 1
ATOM 479 C C . GLU A 1 68 ? 25.412 7.461 -15.891 1.00 74.00 68 GLU A C 1
ATOM 481 O O . GLU A 1 68 ? 25.619 7.776 -14.725 1.00 74.00 68 GLU A O 1
ATOM 486 N N . ARG A 1 69 ? 24.232 7.700 -16.479 1.00 80.00 69 ARG A N 1
ATOM 487 C CA . ARG A 1 69 ? 23.110 8.429 -15.864 1.00 80.00 69 ARG A CA 1
ATOM 488 C C . ARG A 1 69 ? 21.883 7.552 -15.617 1.00 80.00 69 ARG A C 1
ATOM 490 O O . ARG A 1 69 ? 20.760 8.049 -15.652 1.00 80.00 69 ARG A O 1
ATOM 497 N N . LEU A 1 70 ? 22.083 6.255 -15.371 1.00 88.44 70 LEU A N 1
ATOM 498 C CA . LEU A 1 70 ? 21.007 5.265 -15.241 1.00 88.44 70 LEU A CA 1
ATOM 499 C C . LEU A 1 70 ? 19.849 5.733 -14.340 1.00 88.44 70 LEU A C 1
ATOM 501 O O . LEU A 1 70 ? 18.705 5.765 -14.787 1.00 88.44 70 LEU A O 1
ATOM 505 N N . ALA A 1 71 ? 20.144 6.147 -13.104 1.00 91.12 71 ALA A N 1
ATOM 506 C CA . ALA A 1 71 ? 19.117 6.556 -12.144 1.00 91.12 71 ALA A CA 1
ATOM 507 C C . ALA A 1 71 ? 18.347 7.813 -12.595 1.00 91.12 71 ALA A C 1
ATOM 509 O O . ALA A 1 71 ? 17.135 7.907 -12.404 1.00 91.12 71 ALA A O 1
ATOM 510 N N . ALA A 1 72 ? 19.031 8.763 -13.242 1.00 92.25 72 ALA A N 1
ATOM 511 C CA . ALA A 1 72 ? 18.408 9.981 -13.756 1.00 92.25 72 ALA A CA 1
ATOM 512 C C . ALA A 1 72 ? 17.468 9.685 -14.933 1.00 92.25 72 ALA A C 1
ATOM 514 O O . ALA A 1 72 ? 16.368 10.233 -14.991 1.00 92.25 72 ALA A O 1
ATOM 515 N N . VAL A 1 73 ? 17.866 8.779 -15.834 1.00 93.25 73 VAL A N 1
ATOM 516 C CA . VAL A 1 73 ? 17.009 8.327 -16.939 1.00 93.25 73 VAL A CA 1
ATOM 517 C C . VAL A 1 73 ? 15.766 7.633 -16.396 1.00 93.25 73 VAL A C 1
ATOM 519 O O . VAL A 1 73 ? 14.659 7.989 -16.787 1.00 93.25 73 VAL A O 1
ATOM 522 N N . VAL A 1 74 ? 15.933 6.666 -15.488 1.00 94.81 74 VAL A N 1
ATOM 523 C CA . VAL A 1 74 ? 14.808 5.926 -14.896 1.00 94.81 74 VAL A CA 1
ATOM 524 C C . VAL A 1 74 ? 13.832 6.890 -14.233 1.00 94.81 74 VAL A C 1
ATOM 526 O O . VAL A 1 74 ? 12.637 6.844 -14.519 1.00 94.81 74 VAL A O 1
ATOM 529 N N . ARG A 1 75 ? 14.335 7.823 -13.417 1.00 95.25 75 ARG A N 1
ATOM 530 C CA . ARG A 1 75 ? 13.509 8.849 -12.772 1.00 95.25 75 ARG A CA 1
ATOM 531 C C . ARG A 1 75 ? 12.764 9.709 -13.793 1.00 95.25 75 ARG A C 1
ATOM 533 O O . ARG A 1 75 ? 11.587 9.976 -13.582 1.00 95.25 75 ARG A O 1
ATOM 540 N N . ALA A 1 76 ? 13.401 10.116 -14.891 1.00 95.81 76 ALA A N 1
ATOM 541 C CA . ALA A 1 76 ? 12.758 10.910 -15.938 1.00 95.81 76 ALA A CA 1
ATOM 542 C C . ALA A 1 76 ? 11.683 10.121 -16.703 1.00 95.81 76 ALA A C 1
ATOM 544 O O . ALA A 1 76 ? 10.611 10.658 -16.974 1.00 95.81 76 ALA A O 1
ATOM 545 N N . VAL A 1 77 ? 11.941 8.848 -17.028 1.00 96.50 77 VAL A N 1
ATOM 546 C CA . VAL A 1 77 ? 10.964 7.961 -17.683 1.00 96.50 77 VAL A CA 1
ATOM 547 C C . VAL A 1 77 ? 9.745 7.784 -16.785 1.00 96.50 77 VAL A C 1
ATOM 549 O O . VAL A 1 77 ? 8.616 7.978 -17.229 1.00 96.50 77 VAL A O 1
ATOM 552 N N . LEU A 1 78 ? 9.967 7.495 -15.504 1.00 96.81 78 LEU A N 1
ATOM 553 C CA . LEU A 1 78 ? 8.897 7.365 -14.525 1.00 96.81 78 LEU A CA 1
ATOM 554 C C . LEU A 1 78 ? 8.161 8.689 -14.277 1.00 96.81 78 LEU A C 1
ATOM 556 O O . LEU A 1 78 ? 6.942 8.685 -14.135 1.00 96.81 78 LEU A O 1
ATOM 560 N N . ALA A 1 79 ? 8.859 9.828 -14.285 1.00 96.56 79 ALA A N 1
ATOM 561 C CA . ALA A 1 79 ? 8.233 11.146 -14.177 1.00 96.56 79 ALA A CA 1
ATOM 562 C C . ALA A 1 79 ? 7.314 11.434 -15.369 1.00 96.56 79 ALA A C 1
ATOM 564 O O . ALA A 1 79 ? 6.200 11.909 -15.175 1.00 96.56 79 ALA A O 1
ATOM 565 N N . ALA A 1 80 ? 7.737 11.095 -16.591 1.00 96.75 80 ALA A N 1
ATOM 566 C CA . ALA A 1 80 ? 6.898 11.238 -17.778 1.00 96.75 80 ALA A CA 1
ATOM 567 C C . ALA A 1 80 ? 5.635 10.360 -17.706 1.00 96.75 80 ALA A C 1
ATOM 569 O O . ALA A 1 80 ? 4.568 10.769 -18.157 1.00 96.75 80 ALA A O 1
ATOM 570 N N . LEU A 1 81 ? 5.745 9.173 -17.105 1.00 95.88 81 LEU A N 1
ATOM 571 C CA . LEU A 1 81 ? 4.626 8.255 -16.877 1.00 95.88 81 LEU A CA 1
ATOM 572 C C . LEU A 1 81 ? 3.684 8.724 -15.754 1.00 95.88 81 LEU A C 1
ATOM 574 O O . LEU A 1 81 ? 2.472 8.520 -15.844 1.00 95.88 81 LEU A O 1
ATOM 578 N N . ALA A 1 82 ? 4.216 9.396 -14.730 1.00 95.81 82 ALA A N 1
ATOM 579 C CA . ALA A 1 82 ? 3.453 9.911 -13.590 1.00 95.81 82 ALA A CA 1
ATOM 580 C C . ALA A 1 82 ? 2.440 11.009 -13.968 1.00 95.81 82 ALA A C 1
ATOM 582 O O . ALA A 1 82 ? 1.515 11.268 -13.209 1.00 95.81 82 ALA A O 1
ATOM 583 N N . VAL A 1 83 ? 2.591 11.641 -15.138 1.00 96.38 83 VAL A N 1
ATOM 584 C CA . VAL A 1 83 ? 1.706 12.718 -15.632 1.00 96.38 83 VAL A CA 1
ATOM 585 C C . VAL A 1 83 ? 0.389 12.182 -16.228 1.00 96.38 83 VAL A C 1
ATOM 587 O O . VAL A 1 83 ? -0.484 12.964 -16.611 1.00 96.38 83 VAL A O 1
ATOM 590 N N . THR A 1 84 ? 0.231 10.858 -16.328 1.00 95.81 84 THR A N 1
ATOM 591 C CA . THR A 1 84 ? -0.998 10.222 -16.833 1.00 95.81 84 THR A CA 1
ATOM 592 C C . THR A 1 84 ? -2.192 10.495 -15.918 1.00 95.81 84 THR A C 1
ATOM 594 O O . THR A 1 84 ? -2.131 10.261 -14.713 1.00 95.81 84 THR A O 1
ATOM 597 N N . ALA A 1 85 ? -3.293 10.972 -16.494 1.00 95.00 85 ALA A N 1
ATOM 598 C CA . ALA A 1 85 ? -4.560 11.176 -15.798 1.00 95.00 85 ALA A CA 1
ATOM 599 C C . ALA A 1 85 ? -5.448 9.919 -15.847 1.00 95.00 85 ALA A C 1
ATOM 601 O O . ALA A 1 85 ? -5.106 8.907 -16.469 1.00 95.00 85 ALA A O 1
ATOM 602 N N . GLU A 1 86 ? -6.609 9.981 -15.196 1.00 93.31 86 GLU A N 1
ATOM 603 C CA . GLU A 1 86 ? -7.603 8.912 -15.267 1.00 93.31 86 GLU A CA 1
ATOM 604 C C . GLU A 1 86 ? -8.086 8.698 -16.712 1.00 93.31 86 GLU A C 1
ATOM 606 O O . GLU A 1 86 ? -8.327 9.642 -17.463 1.00 93.31 86 GLU A O 1
ATOM 611 N N . GLY A 1 87 ? -8.178 7.434 -17.130 1.00 92.81 87 GLY A N 1
ATOM 612 C CA . GLY A 1 87 ? -8.550 7.054 -18.498 1.00 92.81 87 GLY A CA 1
ATOM 613 C C . GLY A 1 87 ? -7.406 7.115 -19.520 1.00 92.81 87 GLY A C 1
ATOM 614 O O . GLY A 1 87 ? -7.526 6.497 -20.584 1.00 92.81 87 GLY A O 1
ATOM 615 N N . GLU A 1 88 ? -6.289 7.767 -19.184 1.00 96.19 88 GLU A N 1
ATOM 616 C CA . GLU A 1 88 ? -5.066 7.792 -19.990 1.00 96.19 88 GLU A CA 1
ATOM 617 C C . GLU A 1 88 ? -4.186 6.572 -19.709 1.00 96.19 88 GLU A C 1
ATOM 619 O O . GLU A 1 88 ? -4.178 6.022 -18.603 1.00 96.19 88 GLU A O 1
ATOM 624 N N . GLU A 1 89 ? -3.418 6.154 -20.712 1.00 96.50 89 GLU A N 1
ATOM 625 C CA . GLU A 1 89 ? -2.424 5.097 -20.557 1.00 96.50 89 GLU A CA 1
ATOM 626 C C . GLU A 1 89 ? -1.173 5.395 -21.380 1.00 96.50 89 GLU A C 1
ATOM 628 O O . GLU A 1 89 ? -1.262 5.754 -22.554 1.00 96.50 89 GLU A O 1
ATOM 633 N N . LEU A 1 90 ? 0.001 5.221 -20.778 1.00 97.50 90 LEU A N 1
ATOM 634 C CA . LEU A 1 90 ? 1.285 5.214 -21.474 1.00 97.50 90 LEU A CA 1
ATOM 635 C C . LEU A 1 90 ? 1.934 3.842 -21.342 1.00 97.50 90 LEU A C 1
ATOM 637 O O . LEU A 1 90 ? 1.932 3.247 -20.267 1.00 97.50 90 LEU A O 1
ATOM 641 N N . VAL A 1 91 ? 2.520 3.357 -22.433 1.00 97.62 91 VAL A N 1
ATOM 642 C CA . VA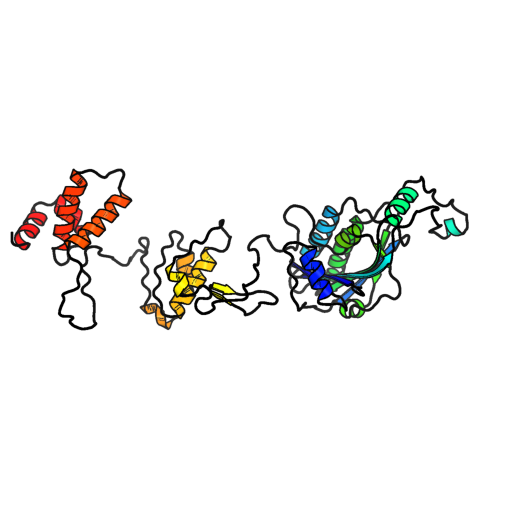L A 1 91 ? 3.132 2.029 -22.500 1.00 97.62 91 VAL A CA 1
ATOM 643 C C . VAL A 1 91 ? 4.545 2.132 -23.050 1.00 97.62 91 VAL A C 1
ATOM 645 O O . VAL A 1 91 ? 4.766 2.718 -24.106 1.00 97.62 91 VAL A O 1
ATOM 648 N N . VAL A 1 92 ? 5.498 1.507 -22.370 1.00 97.81 92 VAL A N 1
ATOM 649 C CA . VAL A 1 92 ? 6.861 1.264 -22.840 1.00 97.81 92 VAL A CA 1
ATOM 650 C C . VAL A 1 92 ? 7.014 -0.242 -23.012 1.00 97.81 92 VAL A C 1
ATOM 652 O O . VAL A 1 92 ? 7.009 -0.978 -22.033 1.00 97.81 92 VAL A O 1
ATOM 655 N N . GLN A 1 93 ? 7.144 -0.719 -24.246 1.00 97.25 93 GLN A N 1
ATOM 656 C CA . GLN A 1 93 ? 7.329 -2.135 -24.560 1.00 97.25 93 GLN A CA 1
ATOM 657 C C . GLN A 1 93 ? 8.725 -2.363 -25.138 1.00 97.25 93 GLN A C 1
ATOM 659 O O . GLN A 1 93 ? 9.046 -1.878 -26.223 1.00 97.25 93 GLN A O 1
ATOM 664 N N . LEU A 1 94 ? 9.537 -3.159 -24.449 1.00 96.50 94 LEU A N 1
ATOM 665 C CA . LEU A 1 94 ? 10.877 -3.547 -24.865 1.00 96.50 94 LEU A CA 1
ATOM 666 C C . LEU A 1 94 ? 10.930 -5.053 -25.140 1.00 96.50 94 LEU A C 1
ATOM 668 O O . LEU A 1 94 ? 10.893 -5.879 -24.228 1.00 96.50 94 LEU A O 1
ATOM 672 N N . GLN A 1 95 ? 11.035 -5.420 -26.416 1.00 95.31 95 GLN A N 1
ATOM 673 C CA . GLN A 1 95 ? 11.194 -6.813 -26.832 1.00 95.31 95 GLN A CA 1
ATOM 674 C C . GLN A 1 95 ? 12.677 -7.155 -26.973 1.00 95.31 95 GLN A C 1
ATOM 676 O O . GLN A 1 95 ? 13.375 -6.544 -27.784 1.00 95.31 95 GLN A O 1
ATOM 681 N N . LEU A 1 96 ? 13.137 -8.155 -26.222 1.00 93.00 96 LEU A N 1
ATOM 682 C CA . LEU A 1 96 ? 14.507 -8.658 -26.240 1.00 93.00 96 LEU A CA 1
ATOM 683 C C . LEU A 1 96 ? 14.620 -9.870 -27.176 1.00 93.00 96 LEU A C 1
ATOM 685 O O . LEU A 1 96 ? 13.870 -10.848 -27.074 1.00 93.00 96 LEU A O 1
ATOM 689 N N . GLY A 1 97 ? 15.553 -9.774 -28.119 1.00 88.19 97 GLY A N 1
ATOM 690 C CA . GLY A 1 97 ? 15.839 -10.753 -29.161 1.00 88.19 97 GLY A CA 1
ATOM 691 C C . GLY A 1 97 ? 17.146 -11.509 -28.921 1.00 88.19 97 GLY A C 1
ATOM 692 O O . GLY A 1 97 ? 17.421 -11.970 -27.816 1.00 88.19 97 GLY A O 1
ATOM 693 N N . ARG A 1 98 ? 17.946 -11.681 -29.984 1.00 87.31 98 ARG A N 1
ATOM 694 C CA . ARG A 1 98 ? 19.219 -12.418 -29.914 1.00 87.31 98 ARG A CA 1
ATOM 695 C C . ARG A 1 98 ? 20.197 -11.765 -28.933 1.00 87.31 98 ARG A C 1
ATOM 697 O O . ARG A 1 98 ? 20.272 -10.539 -28.858 1.00 87.31 98 ARG A O 1
ATOM 704 N N . ARG A 1 99 ? 20.967 -12.596 -28.233 1.00 89.88 99 ARG A N 1
ATOM 705 C CA . ARG A 1 99 ? 22.095 -12.181 -27.392 1.00 89.88 99 ARG A CA 1
ATOM 706 C C . ARG A 1 99 ? 23.350 -12.046 -28.251 1.00 89.88 99 ARG A C 1
ATOM 708 O O . ARG A 1 99 ? 23.574 -12.870 -29.132 1.00 89.88 99 ARG A O 1
ATOM 715 N N . PHE A 1 100 ? 24.167 -11.053 -27.938 1.00 88.06 100 PHE A N 1
ATOM 716 C CA . PHE A 1 100 ? 25.525 -10.896 -28.437 1.00 88.06 100 PHE A CA 1
ATOM 717 C C . PHE A 1 100 ? 26.509 -11.154 -27.292 1.00 88.06 100 PHE A C 1
ATOM 719 O O . PHE A 1 100 ? 26.307 -10.689 -26.159 1.00 88.06 100 PHE A O 1
ATOM 726 N N . SER A 1 101 ? 27.546 -11.934 -27.578 1.00 87.69 101 SER A N 1
ATOM 727 C CA . SER A 1 101 ? 28.640 -12.192 -26.642 1.00 87.69 101 SER A CA 1
ATOM 728 C C . SER A 1 101 ? 29.672 -11.061 -26.698 1.00 87.69 101 SER A C 1
ATOM 730 O O . SER A 1 101 ? 29.761 -10.389 -27.723 1.00 87.69 101 SER A O 1
ATOM 732 N N . PRO A 1 102 ? 30.424 -10.830 -25.608 1.00 86.94 102 PRO A N 1
ATOM 733 C CA . PRO A 1 102 ? 31.578 -9.957 -25.606 1.00 86.94 102 PRO A CA 1
ATOM 734 C C . PRO A 1 102 ? 32.558 -10.344 -26.707 1.00 86.94 102 PRO A C 1
ATOM 736 O O . PRO A 1 102 ? 32.931 -11.511 -26.814 1.00 86.94 102 PRO A O 1
ATOM 739 N N . GLU A 1 103 ? 32.996 -9.361 -27.481 1.00 82.44 103 GLU A N 1
ATOM 740 C CA . GLU A 1 103 ? 34.007 -9.527 -28.521 1.00 82.44 103 GLU A CA 1
ATOM 741 C C . GLU A 1 103 ? 35.134 -8.502 -28.323 1.00 82.44 103 GLU A C 1
ATOM 743 O O . GLU A 1 103 ? 34.955 -7.430 -27.732 1.00 82.44 103 GLU A O 1
ATOM 748 N N . ALA A 1 104 ? 36.331 -8.827 -28.811 1.00 75.12 104 ALA A N 1
ATOM 749 C CA . ALA A 1 104 ? 37.432 -7.876 -28.846 1.00 75.12 104 ALA A CA 1
ATOM 750 C C . ALA A 1 104 ? 37.260 -6.942 -30.055 1.00 75.12 104 ALA A C 1
ATOM 752 O O . ALA A 1 104 ? 37.288 -7.380 -31.202 1.00 75.12 104 ALA A O 1
ATOM 753 N N . CYS A 1 105 ? 37.109 -5.637 -29.816 1.00 71.50 105 CYS A N 1
ATOM 754 C CA . CYS A 1 105 ? 37.023 -4.652 -30.896 1.00 71.50 105 CYS A CA 1
ATOM 755 C C . CYS A 1 105 ? 38.420 -4.377 -31.485 1.00 71.50 105 CYS A C 1
ATOM 757 O O . CYS A 1 105 ? 39.152 -3.527 -30.971 1.00 71.50 105 CYS A O 1
ATOM 759 N N . GLY A 1 106 ? 38.791 -5.106 -32.544 1.00 60.69 106 GLY A N 1
ATOM 760 C CA . GLY A 1 106 ? 40.069 -4.947 -33.255 1.00 60.69 106 GLY A CA 1
ATOM 761 C C . GLY A 1 106 ? 40.095 -3.797 -34.272 1.00 60.69 106 GLY A C 1
ATOM 762 O O . GLY A 1 106 ? 41.127 -3.155 -34.449 1.00 60.69 106 GLY A O 1
ATOM 763 N N . ARG A 1 107 ? 38.956 -3.484 -34.904 1.00 64.50 107 ARG A N 1
ATOM 764 C CA . ARG A 1 107 ? 38.797 -2.384 -35.873 1.00 64.50 107 ARG A CA 1
ATOM 765 C C . ARG A 1 107 ? 37.400 -1.775 -35.736 1.00 64.50 107 ARG A C 1
ATOM 767 O O . ARG A 1 107 ? 36.452 -2.489 -35.431 1.00 64.50 107 ARG A O 1
ATOM 774 N N . VAL A 1 108 ? 37.274 -0.464 -35.941 1.00 66.50 108 VAL A N 1
ATOM 775 C CA . VAL A 1 108 ? 35.967 0.209 -36.011 1.00 66.50 108 VAL A CA 1
ATOM 776 C C . VAL A 1 108 ? 35.485 0.146 -37.459 1.00 66.50 108 VAL A C 1
ATOM 778 O O . VAL A 1 108 ? 36.148 0.680 -38.347 1.00 66.50 108 VAL A O 1
ATOM 781 N N . GLU A 1 109 ? 34.361 -0.525 -37.707 1.00 67.38 109 GLU A N 1
ATOM 782 C CA . GLU A 1 109 ? 33.758 -0.569 -39.043 1.00 67.38 109 GLU A CA 1
ATOM 783 C C . GLU A 1 109 ? 33.129 0.783 -39.431 1.00 67.38 109 GLU A C 1
ATOM 785 O O . GLU A 1 109 ? 32.615 1.490 -38.555 1.00 67.38 109 GLU A O 1
ATOM 790 N N . PRO A 1 110 ? 33.128 1.144 -40.729 1.00 64.81 110 PRO A N 1
ATOM 791 C CA . PRO A 1 110 ? 32.401 2.305 -41.233 1.00 64.81 110 PRO A CA 1
ATOM 792 C C . PRO A 1 110 ? 30.898 2.200 -40.933 1.00 64.81 110 PRO A C 1
ATOM 794 O O . PRO A 1 110 ? 30.246 1.227 -41.304 1.00 64.81 110 PRO A O 1
ATOM 797 N N . GLN A 1 111 ? 30.319 3.216 -40.296 1.00 65.81 111 GLN A N 1
ATOM 798 C CA . GLN A 1 111 ? 28.896 3.254 -39.922 1.00 65.81 111 GLN A CA 1
ATOM 799 C C . GLN A 1 111 ? 28.066 4.240 -40.756 1.00 65.81 111 GLN A C 1
ATOM 801 O O . GLN A 1 111 ? 26.852 4.357 -40.562 1.00 65.81 111 GLN A O 1
ATOM 806 N N . GLY A 1 112 ? 28.703 4.970 -41.673 1.00 68.31 112 GLY A N 1
ATOM 807 C CA . GLY A 1 112 ? 28.059 5.939 -42.558 1.00 68.31 112 GLY A CA 1
ATOM 808 C C . GLY A 1 112 ? 28.475 5.756 -44.012 1.00 68.31 112 GLY A C 1
ATOM 809 O O . GLY A 1 112 ? 29.551 5.246 -44.298 1.00 68.31 112 GLY A O 1
ATOM 810 N N . TRP A 1 113 ? 27.634 6.216 -44.939 1.00 71.56 113 TRP A N 1
ATOM 811 C CA . TRP A 1 113 ? 27.923 6.155 -46.376 1.00 71.56 113 TRP A CA 1
ATOM 812 C C . TRP A 1 113 ? 29.194 6.934 -46.744 1.00 71.56 113 TRP A C 1
ATOM 814 O O . TRP A 1 113 ? 29.966 6.460 -47.561 1.00 71.56 113 TRP A O 1
ATOM 824 N N . LEU A 1 114 ? 29.472 8.063 -46.083 1.00 74.06 114 LEU A N 1
ATOM 825 C CA . LEU A 1 114 ? 30.723 8.811 -46.261 1.00 74.06 114 LEU A CA 1
ATOM 826 C C . LEU A 1 114 ? 31.964 8.014 -45.830 1.00 74.06 114 LEU A C 1
ATOM 828 O O . LEU A 1 114 ? 32.982 8.057 -46.509 1.00 74.06 114 LEU A O 1
ATOM 832 N N . GLU A 1 115 ? 31.872 7.275 -44.720 1.00 76.31 115 GLU A N 1
ATOM 833 C CA . GLU A 1 115 ? 32.962 6.426 -44.220 1.00 76.31 115 GLU A CA 1
ATOM 834 C C . GLU A 1 115 ? 33.135 5.183 -45.122 1.00 76.31 115 GLU A C 1
ATOM 836 O O . GLU A 1 115 ? 34.255 4.779 -45.414 1.00 76.31 115 GLU A O 1
ATOM 841 N N . LEU A 1 116 ? 32.027 4.601 -45.608 1.00 76.06 116 LEU A N 1
ATOM 842 C CA . LEU A 1 116 ? 32.024 3.460 -46.536 1.00 76.06 116 LEU A CA 1
ATOM 843 C C . LEU A 1 116 ? 32.593 3.820 -47.912 1.00 76.06 116 LEU A C 1
ATOM 845 O O . LEU A 1 116 ? 33.289 3.010 -48.514 1.00 76.06 116 LEU A O 1
ATOM 849 N N . LEU A 1 117 ? 32.301 5.027 -48.401 1.00 79.31 117 LEU A N 1
ATOM 850 C CA . LEU A 1 117 ? 32.823 5.551 -49.664 1.00 79.31 117 LEU A CA 1
ATOM 851 C C . LEU A 1 117 ? 34.247 6.119 -49.529 1.00 79.31 117 LEU A C 1
ATOM 853 O O . LEU A 1 117 ? 34.778 6.643 -50.502 1.00 79.31 117 LEU A O 1
ATOM 857 N N . GLY A 1 118 ? 34.861 6.056 -48.341 1.00 76.00 118 GLY A N 1
ATOM 858 C CA . GLY A 1 118 ? 36.220 6.556 -48.102 1.00 76.00 118 GLY A CA 1
ATOM 859 C C . GLY A 1 118 ? 36.359 8.082 -48.140 1.00 76.00 118 GLY A C 1
ATOM 860 O O . GLY A 1 118 ? 37.475 8.590 -48.153 1.00 76.00 118 GLY A O 1
ATOM 861 N N . LEU A 1 119 ? 35.245 8.821 -48.133 1.00 76.62 119 LEU A N 1
ATOM 862 C CA . LEU A 1 119 ? 35.218 10.289 -48.146 1.00 76.62 119 LEU A CA 1
ATOM 863 C C . LEU A 1 119 ? 35.542 10.893 -46.771 1.00 76.62 119 LEU A C 1
ATOM 865 O O . LEU A 1 119 ? 35.877 12.070 -46.672 1.00 76.62 119 LEU A O 1
ATOM 869 N N . VAL A 1 120 ? 35.430 10.097 -45.704 1.00 77.06 120 VAL A N 1
ATOM 870 C CA . VAL A 1 120 ? 35.802 10.459 -44.329 1.00 77.06 120 VAL A CA 1
ATOM 871 C C . VAL A 1 120 ? 36.553 9.277 -43.703 1.00 77.06 120 VAL A C 1
ATOM 873 O O . VAL A 1 120 ? 36.108 8.137 -43.866 1.00 77.06 120 VAL A O 1
ATOM 876 N N . PRO A 1 121 ? 37.668 9.499 -42.977 1.00 65.81 121 PRO A N 1
ATOM 877 C CA . PRO A 1 121 ? 38.406 8.415 -42.335 1.00 65.81 121 PRO A CA 1
ATOM 878 C C . PRO A 1 121 ? 37.550 7.683 -41.294 1.00 65.81 121 PRO A C 1
ATOM 880 O O . PRO A 1 121 ? 36.850 8.303 -40.490 1.00 65.81 121 PRO A O 1
ATOM 883 N N . SER A 1 122 ? 37.637 6.348 -41.275 1.00 65.62 122 SER A N 1
ATOM 884 C CA . SER A 1 122 ? 37.002 5.532 -40.237 1.00 65.62 122 SER A CA 1
ATOM 885 C C . SER A 1 122 ? 37.573 5.892 -38.857 1.00 65.62 122 SER A C 1
ATOM 887 O O . SER A 1 122 ? 38.795 6.050 -38.744 1.00 65.62 122 SER A O 1
ATOM 889 N N . PRO A 1 123 ? 36.752 5.972 -37.795 1.00 66.38 123 PRO A N 1
ATOM 890 C CA . PRO A 1 123 ? 37.243 6.301 -36.461 1.00 66.38 123 PRO A CA 1
ATOM 891 C C . PRO A 1 123 ? 38.327 5.316 -36.008 1.00 66.38 123 PRO A C 1
ATOM 893 O O . PRO A 1 123 ? 38.183 4.107 -36.171 1.00 66.38 123 PRO A O 1
ATOM 896 N N . SER A 1 124 ? 39.401 5.799 -35.384 1.00 68.69 124 SER A N 1
ATOM 897 C CA . SER A 1 124 ? 40.383 4.905 -34.765 1.00 68.69 124 SER A CA 1
ATOM 898 C C . SER A 1 124 ? 39.819 4.279 -33.484 1.00 68.69 124 SER A C 1
ATOM 900 O O . SER A 1 124 ? 38.984 4.875 -32.798 1.00 68.69 124 SER A O 1
ATOM 902 N N . VAL A 1 125 ? 40.327 3.107 -33.094 1.00 64.56 125 VAL A N 1
ATOM 903 C CA . VAL A 1 125 ? 39.983 2.461 -31.808 1.00 64.56 125 VAL A CA 1
ATOM 904 C C . VAL A 1 125 ? 40.389 3.335 -30.605 1.00 64.56 125 VAL A C 1
ATOM 906 O O . VAL A 1 125 ? 39.775 3.260 -29.544 1.00 64.56 125 VAL A O 1
ATOM 909 N N . THR A 1 126 ? 41.398 4.198 -30.770 1.00 67.56 126 THR A N 1
ATOM 910 C CA . THR A 1 126 ? 41.917 5.108 -29.733 1.00 67.56 126 THR A CA 1
ATOM 911 C C . THR A 1 126 ? 41.093 6.384 -29.557 1.00 67.56 126 THR A C 1
ATOM 913 O O . THR A 1 126 ? 41.168 7.009 -28.490 1.00 67.56 126 THR A O 1
ATOM 916 N N . SER A 1 127 ? 40.291 6.753 -30.561 1.00 73.44 127 SER A N 1
ATOM 917 C CA . SER A 1 127 ? 39.334 7.857 -30.466 1.00 73.44 127 SER A CA 1
ATOM 918 C C . SER A 1 127 ? 38.313 7.597 -29.356 1.00 73.44 127 SER A C 1
ATOM 920 O O . SER A 1 127 ? 38.028 6.450 -29.012 1.00 73.44 127 SER A O 1
ATOM 922 N N . GLU A 1 128 ? 37.716 8.649 -28.800 1.00 71.62 128 GLU A N 1
ATOM 923 C CA . GLU A 1 128 ? 36.660 8.506 -27.789 1.00 71.62 128 GLU A CA 1
ATOM 924 C C . GLU A 1 128 ? 35.498 7.629 -28.297 1.00 71.62 128 GLU A C 1
ATOM 926 O O . GLU A 1 128 ? 34.997 6.758 -27.582 1.00 71.62 128 GLU A O 1
ATOM 931 N N . ARG A 1 129 ? 35.144 7.783 -29.581 1.00 70.12 129 ARG A N 1
ATOM 932 C CA . ARG A 1 129 ? 34.156 6.953 -30.286 1.00 70.12 129 ARG A CA 1
ATOM 933 C C . ARG A 1 129 ? 34.581 5.478 -30.336 1.00 70.12 129 ARG A C 1
ATOM 935 O O . ARG A 1 129 ? 33.769 4.604 -30.042 1.00 70.12 129 ARG A O 1
ATOM 942 N N . GLY A 1 130 ? 35.848 5.201 -30.645 1.00 73.12 130 GLY A N 1
ATOM 943 C CA . GLY A 1 130 ? 36.417 3.851 -30.670 1.00 73.12 130 GLY A CA 1
ATOM 944 C C . GLY A 1 130 ? 36.487 3.188 -29.292 1.00 73.12 130 GLY A C 1
ATOM 945 O O . GLY A 1 130 ? 36.116 2.023 -29.154 1.00 73.12 130 GLY A O 1
ATOM 946 N N . ARG A 1 131 ? 36.867 3.933 -28.244 1.00 75.44 131 ARG A N 1
ATOM 947 C CA . ARG A 1 131 ? 36.898 3.427 -26.858 1.00 75.44 131 ARG A CA 1
ATOM 948 C C . ARG A 1 131 ? 35.512 3.024 -26.367 1.00 75.44 131 ARG A C 1
ATOM 950 O O . ARG A 1 131 ? 35.374 1.981 -25.734 1.00 75.44 131 ARG A O 1
ATOM 957 N N . ARG A 1 132 ? 34.486 3.816 -26.685 1.00 73.38 132 ARG A N 1
ATOM 958 C CA . ARG A 1 132 ? 33.092 3.507 -26.334 1.00 73.38 132 ARG A CA 1
ATOM 959 C C . ARG A 1 132 ? 32.578 2.279 -27.072 1.00 73.38 132 ARG A C 1
ATOM 961 O O . ARG A 1 132 ? 32.007 1.401 -26.434 1.00 73.38 132 ARG A O 1
ATOM 968 N N . LEU A 1 133 ? 32.844 2.177 -28.378 1.00 74.62 133 LEU A N 1
ATOM 969 C CA . LEU A 1 133 ? 32.499 0.983 -29.151 1.00 74.62 133 LEU A CA 1
ATOM 970 C C . LEU A 1 133 ? 33.187 -0.260 -28.568 1.00 74.62 133 LEU A C 1
ATOM 972 O O . LEU A 1 133 ? 32.532 -1.268 -28.330 1.00 74.62 133 LEU A O 1
ATOM 976 N N . LYS A 1 134 ? 34.480 -0.166 -28.238 1.00 77.88 134 LYS A N 1
ATOM 977 C CA . LYS A 1 134 ? 35.234 -1.244 -27.582 1.00 77.88 134 LYS A CA 1
ATOM 978 C C . LYS A 1 134 ? 34.633 -1.635 -26.229 1.00 77.88 134 LYS A C 1
ATOM 980 O O . LYS A 1 134 ? 34.466 -2.822 -25.963 1.00 77.88 134 LYS A O 1
ATOM 985 N N . ALA A 1 135 ? 34.274 -0.661 -25.392 1.00 77.69 135 ALA A N 1
ATOM 986 C CA . ALA A 1 135 ? 33.641 -0.910 -24.097 1.00 77.69 135 ALA A CA 1
ATOM 987 C C . ALA A 1 135 ? 32.254 -1.564 -24.233 1.00 77.69 135 ALA A C 1
ATOM 989 O O . ALA A 1 135 ? 31.876 -2.391 -23.405 1.00 77.69 135 ALA A O 1
ATOM 990 N N . GLN A 1 136 ? 31.502 -1.210 -25.275 1.00 76.81 136 GLN A N 1
ATOM 991 C CA . GLN A 1 136 ? 30.177 -1.755 -25.557 1.00 76.81 136 GLN A CA 1
ATOM 992 C C . GLN A 1 136 ? 30.262 -3.187 -26.109 1.00 76.81 136 GLN A C 1
ATOM 994 O O . GLN A 1 136 ? 29.574 -4.077 -25.612 1.00 76.81 136 GLN A O 1
ATOM 999 N N . VAL A 1 137 ? 31.126 -3.424 -27.100 1.00 80.06 137 VAL A N 1
ATOM 1000 C CA . VAL A 1 137 ? 31.342 -4.742 -27.719 1.00 80.06 137 VAL A CA 1
ATOM 1001 C C . VAL A 1 137 ? 31.958 -5.728 -26.723 1.00 80.06 137 VAL A C 1
ATOM 1003 O O . VAL A 1 137 ? 31.623 -6.904 -26.763 1.00 80.06 137 VAL A O 1
ATOM 1006 N N . GLY A 1 138 ? 32.751 -5.257 -25.755 1.00 82.62 138 GLY A N 1
ATOM 1007 C CA . GLY A 1 138 ? 33.290 -6.075 -24.662 1.00 82.62 138 GLY A CA 1
ATOM 1008 C C . GLY A 1 138 ? 32.276 -6.495 -23.586 1.00 82.62 138 GLY A C 1
ATOM 1009 O O . GLY A 1 138 ? 32.667 -7.079 -22.578 1.00 82.62 138 GLY A O 1
ATOM 1010 N N . ARG A 1 139 ? 30.979 -6.201 -23.750 1.00 85.00 139 ARG A N 1
ATOM 1011 C CA . ARG A 1 139 ? 29.911 -6.561 -22.801 1.00 85.00 139 ARG A CA 1
ATOM 1012 C C . ARG A 1 139 ? 28.854 -7.435 -23.470 1.00 85.00 139 ARG A C 1
ATOM 1014 O O . ARG A 1 139 ? 28.701 -7.445 -24.688 1.00 85.00 139 ARG A O 1
ATOM 1021 N N . HIS A 1 140 ? 28.071 -8.150 -22.662 1.00 89.06 140 HIS A N 1
ATOM 1022 C CA . HIS A 1 140 ? 26.876 -8.825 -23.167 1.00 89.06 140 HIS A CA 1
ATOM 1023 C C . HIS A 1 140 ? 25.832 -7.806 -23.620 1.00 89.06 140 HIS A C 1
ATOM 1025 O O . HIS A 1 140 ? 25.500 -6.875 -22.883 1.00 89.06 140 HIS A O 1
ATOM 1031 N N . ARG A 1 141 ? 25.281 -8.025 -24.816 1.00 90.38 141 ARG A N 1
ATOM 1032 C CA . ARG A 1 141 ? 24.242 -7.170 -25.404 1.00 90.38 141 ARG A CA 1
ATOM 1033 C C . ARG A 1 141 ? 23.071 -8.008 -25.888 1.00 90.38 141 ARG A C 1
ATOM 1035 O O . ARG A 1 141 ? 23.193 -9.219 -26.079 1.00 90.38 141 ARG A O 1
ATOM 1042 N N . ALA A 1 142 ? 21.941 -7.364 -26.117 1.00 90.81 142 ALA A N 1
ATOM 1043 C CA . ALA A 1 142 ? 20.771 -7.965 -26.724 1.00 90.81 142 ALA A CA 1
ATOM 1044 C C . ALA A 1 142 ? 20.235 -7.068 -27.837 1.00 90.81 142 ALA A C 1
ATOM 1046 O O . ALA A 1 142 ? 20.152 -5.848 -27.705 1.00 90.81 142 ALA A O 1
ATOM 1047 N N . ALA A 1 143 ? 19.831 -7.692 -28.936 1.00 91.31 143 ALA A N 1
ATOM 1048 C CA . ALA A 1 143 ? 19.023 -7.032 -29.943 1.00 91.31 143 ALA A CA 1
ATOM 1049 C C . ALA A 1 143 ? 17.677 -6.652 -29.319 1.00 91.31 143 ALA A C 1
ATOM 1051 O O . ALA A 1 143 ? 17.009 -7.517 -28.751 1.00 91.31 143 ALA A O 1
ATOM 1052 N N . ALA A 1 144 ? 17.266 -5.394 -29.441 1.00 93.31 144 ALA A N 1
ATOM 1053 C CA . ALA A 1 144 ? 16.048 -4.908 -28.816 1.00 93.31 144 ALA A CA 1
ATOM 1054 C C . ALA A 1 144 ? 15.158 -4.119 -29.784 1.00 93.31 144 ALA A C 1
ATOM 1056 O O . ALA A 1 144 ? 15.615 -3.447 -30.715 1.00 93.31 144 ALA A O 1
ATOM 1057 N N . SER A 1 145 ? 13.849 -4.201 -29.555 1.00 94.88 145 SER A N 1
ATOM 1058 C CA . SER A 1 145 ? 12.855 -3.338 -30.189 1.00 94.88 145 SER A CA 1
ATOM 1059 C C . SER A 1 145 ? 12.062 -2.630 -29.108 1.00 94.88 145 SER A C 1
ATOM 1061 O O . SER A 1 145 ? 11.375 -3.278 -28.321 1.00 94.88 145 SER A O 1
ATOM 1063 N N . LEU A 1 146 ? 12.192 -1.306 -29.080 1.00 95.69 146 LEU A N 1
ATOM 1064 C CA . LEU A 1 146 ? 11.467 -0.438 -28.168 1.00 95.69 146 LEU A CA 1
ATOM 1065 C C . LEU A 1 146 ? 10.268 0.166 -28.894 1.00 95.69 146 LEU A C 1
ATOM 1067 O O . LEU A 1 146 ? 10.426 0.809 -29.935 1.00 95.69 146 LEU A O 1
ATOM 1071 N N . ARG A 1 147 ? 9.076 -0.027 -28.341 1.00 97.12 147 ARG A N 1
ATOM 1072 C CA . ARG A 1 147 ? 7.840 0.610 -28.790 1.00 97.12 147 ARG A CA 1
ATOM 1073 C C . ARG A 1 147 ? 7.233 1.398 -27.648 1.00 97.12 147 ARG A C 1
ATOM 1075 O O . ARG A 1 147 ? 7.242 0.937 -26.512 1.00 97.12 147 ARG A O 1
ATOM 1082 N N . LEU A 1 148 ? 6.698 2.564 -27.968 1.00 98.00 148 LEU A N 1
ATOM 1083 C CA . LEU A 1 148 ? 5.945 3.392 -27.040 1.00 98.00 148 LEU A CA 1
ATOM 1084 C C . LEU A 1 148 ? 4.497 3.432 -27.516 1.00 98.00 148 LEU A C 1
ATOM 1086 O O . LEU A 1 148 ? 4.258 3.561 -28.716 1.00 98.00 148 LEU A O 1
ATOM 1090 N N . GLY A 1 149 ? 3.555 3.305 -26.596 1.00 97.81 149 GLY A N 1
ATOM 1091 C CA . GLY A 1 149 ? 2.123 3.370 -26.857 1.00 97.81 149 GLY A CA 1
ATOM 1092 C C . GLY A 1 149 ? 1.467 4.423 -25.983 1.00 97.81 149 GLY A C 1
ATOM 1093 O O . GLY A 1 149 ? 1.937 4.685 -24.877 1.00 97.81 149 GLY A O 1
ATOM 1094 N N . VAL A 1 150 ? 0.391 5.022 -26.477 1.00 98.06 150 VAL A N 1
ATOM 1095 C CA . VAL A 1 150 ? -0.425 5.961 -25.711 1.00 98.06 150 VAL A CA 1
ATOM 1096 C C . VAL A 1 150 ? -1.905 5.749 -25.990 1.00 98.06 150 VAL A C 1
ATOM 1098 O O . VAL A 1 150 ? -2.305 5.513 -27.130 1.00 98.06 150 VAL A O 1
ATOM 1101 N N . ARG A 1 151 ? -2.708 5.874 -24.941 1.00 97.75 151 ARG A N 1
ATOM 1102 C CA . ARG A 1 151 ? -4.160 5.992 -24.984 1.00 97.75 151 ARG A CA 1
ATOM 1103 C C . ARG A 1 151 ? -4.551 7.283 -24.279 1.00 97.75 151 ARG A C 1
ATOM 1105 O O . ARG A 1 151 ? -4.142 7.496 -23.140 1.00 97.75 151 ARG A O 1
ATOM 1112 N N . ALA A 1 152 ? -5.306 8.147 -24.940 1.00 96.69 152 ALA A N 1
ATOM 1113 C CA . ALA A 1 152 ? -5.828 9.372 -24.334 1.00 96.69 152 ALA A CA 1
ATOM 1114 C C . ALA A 1 152 ? -6.983 9.924 -25.171 1.00 96.69 152 ALA A C 1
ATOM 1116 O O . ALA A 1 152 ? -7.032 9.706 -26.380 1.00 96.69 152 ALA A O 1
ATOM 1117 N N . ALA A 1 153 ? -7.870 10.691 -24.534 1.00 95.00 153 ALA A N 1
ATOM 1118 C CA . ALA A 1 153 ? -9.103 11.176 -25.153 1.00 95.00 153 ALA A CA 1
ATOM 1119 C C . ALA A 1 153 ? -8.885 12.077 -26.384 1.00 95.00 153 ALA A C 1
ATOM 1121 O O . ALA A 1 153 ? -9.736 12.108 -27.268 1.00 95.00 153 ALA A O 1
ATOM 1122 N N . SER A 1 154 ? -7.765 12.811 -26.461 1.00 96.44 154 SER A N 1
ATOM 1123 C CA . SER A 1 154 ? -7.488 13.730 -27.572 1.00 96.44 154 SER A CA 1
ATOM 1124 C C . SER A 1 154 ? -6.141 13.457 -28.261 1.00 96.44 154 SER A C 1
ATOM 1126 O O . SER A 1 154 ? -5.144 13.183 -27.583 1.00 96.44 154 SER A O 1
ATOM 1128 N N . PRO A 1 155 ? -6.045 13.620 -29.598 1.00 96.12 155 PRO A N 1
ATOM 1129 C CA . PRO A 1 155 ? -4.784 13.454 -30.330 1.00 96.12 155 PRO A CA 1
ATOM 1130 C C . PRO A 1 155 ? -3.670 14.404 -29.873 1.00 96.12 155 PRO A C 1
ATOM 1132 O O . PRO A 1 155 ? -2.489 14.058 -29.915 1.00 96.12 155 PRO A O 1
ATOM 1135 N N . LEU A 1 156 ? -4.022 15.613 -29.422 1.00 96.50 156 LEU A N 1
ATOM 1136 C CA . LEU A 1 156 ? -3.050 16.554 -28.859 1.00 96.50 156 LEU A CA 1
ATOM 1137 C C . LEU A 1 156 ? -2.454 16.007 -27.562 1.00 96.50 156 LEU A C 1
ATOM 1139 O O . LEU A 1 156 ? -1.236 16.011 -27.399 1.00 96.50 156 LEU A O 1
ATOM 1143 N N . ARG A 1 157 ? -3.292 15.460 -26.676 1.00 96.56 157 ARG A N 1
ATOM 1144 C CA . ARG A 1 157 ? -2.840 14.861 -25.421 1.00 96.56 157 ARG A CA 1
ATOM 1145 C C . ARG A 1 157 ? -1.986 13.616 -25.652 1.00 96.56 157 ARG A C 1
ATOM 1147 O O . ARG A 1 157 ? -0.939 13.486 -25.021 1.00 96.56 157 ARG A O 1
ATOM 1154 N N . GLN A 1 158 ? -2.366 12.767 -26.611 1.00 96.94 158 GLN A N 1
ATOM 1155 C CA . GLN A 1 158 ? -1.558 11.622 -27.050 1.00 96.94 158 GLN A CA 1
ATOM 1156 C C . GLN A 1 158 ? -0.142 12.058 -27.462 1.00 96.94 158 GLN A C 1
ATOM 1158 O O . GLN A 1 158 ? 0.850 11.481 -27.010 1.00 96.94 158 GLN A O 1
ATOM 1163 N N . ARG A 1 159 ? -0.033 13.126 -28.268 1.00 96.50 159 ARG A N 1
ATOM 1164 C CA . ARG A 1 159 ? 1.260 13.691 -28.688 1.00 96.50 159 ARG A CA 1
ATOM 1165 C C . ARG A 1 159 ? 2.064 14.223 -27.508 1.00 96.50 159 ARG A C 1
ATOM 1167 O O . ARG A 1 159 ? 3.243 13.899 -27.423 1.00 96.50 159 ARG A O 1
ATOM 1174 N N . THR A 1 160 ? 1.453 14.987 -26.606 1.00 97.19 160 THR A N 1
ATOM 1175 C CA . THR A 1 160 ? 2.135 15.543 -25.426 1.00 97.19 160 THR A CA 1
ATOM 1176 C C . THR A 1 160 ? 2.734 14.443 -24.550 1.00 97.19 160 THR A C 1
ATOM 1178 O O . THR A 1 160 ? 3.909 14.509 -24.192 1.00 97.19 160 THR A O 1
ATOM 1181 N N . LEU A 1 161 ? 1.958 13.397 -24.257 1.00 97.31 161 LEU A N 1
ATOM 1182 C CA . LEU A 1 161 ? 2.400 12.265 -23.441 1.00 97.31 161 LEU A CA 1
ATOM 1183 C C . LEU A 1 161 ? 3.547 11.486 -24.111 1.00 97.31 161 LEU A C 1
ATOM 1185 O O . LEU A 1 161 ? 4.578 11.233 -23.484 1.00 97.31 161 LEU A O 1
ATOM 1189 N N . LEU A 1 162 ? 3.423 11.168 -25.408 1.00 97.06 162 LEU A N 1
ATOM 1190 C CA . LEU A 1 162 ? 4.493 10.500 -26.160 1.00 97.06 162 LEU A CA 1
ATOM 1191 C C . LEU A 1 162 ? 5.758 11.357 -26.273 1.00 97.06 162 LEU A C 1
ATOM 1193 O O . LEU A 1 162 ? 6.863 10.822 -26.194 1.00 97.06 162 LEU A O 1
ATOM 1197 N N . GLN A 1 163 ? 5.619 12.670 -26.469 1.00 96.50 163 GLN A N 1
ATOM 1198 C CA . GLN A 1 163 ? 6.753 13.591 -26.544 1.00 96.50 163 GLN A CA 1
ATOM 1199 C C . GLN A 1 163 ? 7.475 13.705 -25.203 1.00 96.50 163 GLN A C 1
ATOM 1201 O O . GLN A 1 163 ? 8.704 13.678 -25.196 1.00 96.50 163 GLN A O 1
ATOM 1206 N N . GLY A 1 164 ? 6.744 13.765 -24.086 1.00 97.19 164 GLY A N 1
ATOM 1207 C CA . GLY A 1 164 ? 7.328 13.754 -22.744 1.00 97.19 164 GLY A CA 1
ATOM 1208 C C . GLY A 1 164 ? 8.132 12.480 -22.482 1.00 97.19 164 GLY A C 1
ATOM 1209 O O . GLY A 1 164 ? 9.302 12.546 -22.102 1.00 97.19 164 GLY A O 1
ATOM 1210 N N . LEU A 1 165 ? 7.549 11.317 -22.786 1.00 97.06 165 LEU A N 1
ATOM 1211 C CA . LEU A 1 165 ? 8.214 10.021 -22.635 1.00 97.06 165 LEU A CA 1
ATOM 1212 C C . LEU A 1 165 ? 9.434 9.873 -23.559 1.00 97.06 165 LEU A C 1
ATOM 1214 O O . LEU A 1 165 ? 10.494 9.415 -23.131 1.00 97.06 165 LEU A O 1
ATOM 1218 N N . LEU A 1 166 ? 9.320 10.298 -24.820 1.00 96.31 166 LEU A N 1
ATOM 1219 C CA . LEU A 1 166 ? 10.449 10.306 -25.749 1.00 96.31 166 LEU A CA 1
ATOM 1220 C C . LEU A 1 166 ? 11.548 11.269 -25.281 1.00 96.31 166 LEU A C 1
ATOM 1222 O O . LEU A 1 166 ? 12.724 10.934 -25.384 1.00 96.31 166 LEU A O 1
ATOM 1226 N N . GLY A 1 167 ? 11.180 12.438 -24.751 1.00 95.56 167 GLY A N 1
ATOM 1227 C CA . GLY A 1 167 ? 12.103 13.411 -24.169 1.00 95.56 167 GLY A CA 1
ATOM 1228 C C . GLY A 1 167 ? 12.896 12.827 -23.002 1.00 95.56 167 GLY A C 1
ATOM 1229 O O . GLY A 1 167 ? 14.117 12.964 -22.974 1.00 95.56 167 GLY A O 1
ATOM 1230 N N . ALA A 1 168 ? 12.235 12.088 -22.108 1.00 95.31 168 ALA A N 1
ATOM 1231 C CA . ALA A 1 168 ? 12.900 11.364 -21.028 1.00 95.31 168 ALA A CA 1
ATOM 1232 C C . ALA A 1 168 ? 13.885 10.304 -21.553 1.00 95.31 168 ALA A C 1
ATOM 1234 O O . ALA A 1 168 ? 15.025 10.230 -21.095 1.00 95.31 168 ALA A O 1
ATOM 1235 N N . LEU A 1 169 ? 13.489 9.525 -22.566 1.00 93.88 169 LEU A N 1
ATOM 1236 C CA . LEU A 1 169 ? 14.358 8.518 -23.186 1.00 93.88 169 LEU A CA 1
ATOM 1237 C C . LEU A 1 169 ? 15.567 9.128 -23.906 1.00 93.88 169 LEU A C 1
ATOM 1239 O O . LEU A 1 169 ? 16.606 8.480 -23.993 1.00 93.88 169 LEU A O 1
ATOM 1243 N N . ARG A 1 170 ? 15.482 10.371 -24.394 1.00 93.00 170 ARG A N 1
ATOM 1244 C CA . ARG A 1 170 ? 16.625 11.056 -25.023 1.00 93.00 170 ARG A CA 1
ATOM 1245 C C . ARG A 1 170 ? 17.770 11.350 -24.058 1.00 93.00 170 ARG A C 1
ATOM 1247 O O . ARG A 1 170 ? 18.881 11.560 -24.522 1.00 93.00 170 ARG A O 1
ATOM 1254 N N . LEU A 1 171 ? 17.563 11.280 -22.741 1.00 92.06 171 LEU A N 1
ATOM 1255 C CA . LEU A 1 171 ? 18.659 11.355 -21.762 1.00 92.06 171 LEU A CA 1
ATOM 1256 C C . LEU A 1 171 ? 19.661 10.198 -21.891 1.00 92.06 171 LEU A C 1
ATOM 1258 O O . LEU A 1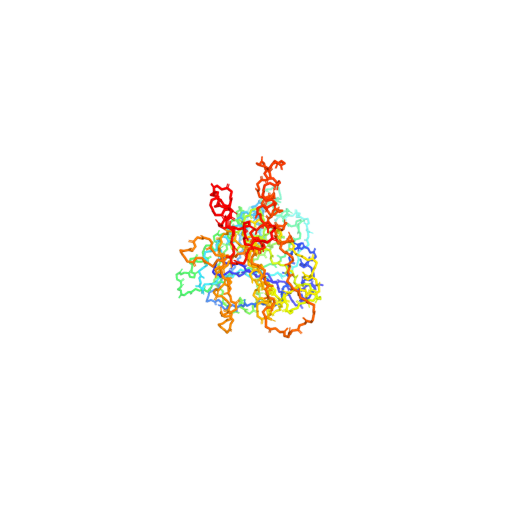 171 ? 20.778 10.283 -21.388 1.00 92.06 171 LEU A O 1
ATOM 1262 N N . VAL A 1 172 ? 19.255 9.128 -22.573 1.00 89.81 172 VAL A N 1
ATOM 1263 C CA . VAL A 1 172 ? 20.078 7.964 -22.897 1.00 89.81 172 VAL A CA 1
ATOM 1264 C C . VAL A 1 172 ? 20.966 8.231 -24.127 1.00 89.81 172 VAL A C 1
ATOM 1266 O O . VAL A 1 172 ? 21.905 7.481 -24.382 1.00 89.81 172 VAL A O 1
ATOM 1269 N N . GLU A 1 173 ? 20.721 9.297 -24.900 1.00 89.44 173 GLU A N 1
ATOM 1270 C CA . GLU A 1 173 ? 21.551 9.656 -26.056 1.00 89.44 173 GLU A CA 1
ATOM 1271 C C . GLU A 1 173 ? 22.982 10.002 -25.622 1.00 89.44 173 GLU A C 1
ATOM 1273 O O . GLU A 1 173 ? 23.231 10.974 -24.911 1.00 89.44 173 GLU A O 1
ATOM 1278 N N . GLY A 1 174 ? 23.942 9.202 -26.086 1.00 81.25 174 GLY A N 1
ATOM 1279 C CA . GLY A 1 174 ? 25.354 9.555 -26.022 1.00 81.25 174 GLY A CA 1
ATOM 1280 C C . GLY A 1 174 ? 25.750 10.518 -27.151 1.00 81.25 174 GLY A C 1
ATOM 1281 O O . GLY A 1 174 ? 25.032 10.648 -28.146 1.00 81.25 174 GLY A O 1
ATOM 1282 N N . PRO A 1 175 ? 26.921 11.170 -27.058 1.00 75.56 175 PRO A N 1
ATOM 1283 C CA . PRO A 1 175 ? 27.461 11.987 -28.143 1.00 75.56 175 PRO A CA 1
ATOM 1284 C C . PRO A 1 175 ? 27.475 11.242 -29.486 1.00 75.56 175 PRO A C 1
ATOM 1286 O O . PRO A 1 175 ? 28.017 10.142 -29.593 1.00 75.56 175 PRO A O 1
ATOM 1289 N N . GLY A 1 176 ? 26.870 11.850 -30.508 1.00 77.06 176 GLY A N 1
ATOM 1290 C CA . GLY A 1 176 ? 26.760 11.272 -31.851 1.00 77.06 176 GLY A CA 1
ATOM 1291 C C . GLY A 1 176 ? 25.636 10.245 -32.034 1.00 77.06 176 GLY A C 1
ATOM 1292 O O . GLY A 1 176 ? 25.431 9.790 -33.158 1.00 77.06 176 GLY A O 1
ATOM 1293 N N . VAL A 1 177 ? 24.882 9.910 -30.980 1.00 83.88 177 VAL A N 1
ATOM 1294 C CA . VAL A 1 177 ? 23.716 9.022 -31.053 1.00 83.88 177 VAL A CA 1
ATOM 1295 C C . VAL A 1 177 ? 22.434 9.841 -30.997 1.00 83.88 177 VAL A C 1
ATOM 1297 O O . VAL A 1 177 ? 22.300 10.763 -30.201 1.00 83.88 177 VAL A O 1
ATOM 1300 N N . ARG A 1 178 ? 21.473 9.508 -31.860 1.00 89.44 178 ARG A N 1
ATOM 1301 C CA . ARG A 1 178 ? 20.137 10.112 -31.865 1.00 89.44 178 ARG A CA 1
ATOM 1302 C C . ARG A 1 178 ? 19.064 9.038 -31.890 1.00 89.44 178 ARG A C 1
ATOM 1304 O O . ARG A 1 178 ? 19.052 8.191 -32.788 1.00 89.44 178 ARG A O 1
ATOM 1311 N N . LEU A 1 179 ? 18.127 9.119 -30.956 1.00 91.94 179 LEU A N 1
ATOM 1312 C CA . LEU A 1 179 ? 16.912 8.327 -30.941 1.00 91.94 179 LEU A CA 1
ATOM 1313 C C . LEU A 1 179 ? 15.898 8.925 -31.917 1.00 91.94 179 LEU A C 1
ATOM 1315 O O . LEU A 1 179 ? 15.585 10.118 -31.912 1.00 91.94 179 LEU A O 1
ATOM 1319 N N . ARG A 1 180 ? 15.351 8.067 -32.773 1.00 91.94 180 ARG A N 1
ATOM 1320 C CA . ARG A 1 180 ? 14.285 8.402 -33.713 1.00 91.94 180 ARG A CA 1
ATOM 1321 C C . ARG A 1 180 ? 13.057 7.576 -33.395 1.00 91.94 180 ARG A C 1
ATOM 1323 O O . ARG A 1 180 ? 13.135 6.349 -33.373 1.00 91.94 180 ARG A O 1
ATOM 1330 N N . ALA A 1 181 ? 11.934 8.260 -33.222 1.00 93.75 181 ALA A N 1
ATOM 1331 C CA . ALA A 1 181 ? 10.618 7.652 -33.150 1.00 93.75 181 ALA A CA 1
ATOM 1332 C C . ALA A 1 181 ? 9.966 7.685 -34.536 1.00 93.75 181 ALA A C 1
ATOM 1334 O O . ALA A 1 181 ? 10.058 8.683 -35.253 1.00 93.75 181 ALA A O 1
ATOM 1335 N N . ARG A 1 182 ? 9.326 6.587 -34.924 1.00 94.44 182 ARG A N 1
ATOM 1336 C CA . ARG A 1 182 ? 8.518 6.486 -36.144 1.00 94.44 182 ARG A CA 1
ATOM 1337 C C . ARG A 1 182 ? 7.165 5.911 -35.784 1.00 94.44 182 ARG A C 1
ATOM 1339 O O . ARG A 1 182 ? 7.106 5.034 -34.928 1.00 94.44 182 ARG A O 1
ATOM 1346 N N . THR A 1 183 ? 6.112 6.373 -36.443 1.00 95.19 183 THR A N 1
ATOM 1347 C CA . THR A 1 183 ? 4.768 5.820 -36.263 1.00 95.19 183 THR A CA 1
ATOM 1348 C C . THR A 1 183 ? 4.773 4.313 -36.506 1.00 95.19 183 THR A C 1
ATOM 1350 O O . THR A 1 183 ? 5.387 3.826 -37.456 1.00 95.19 183 THR A O 1
ATOM 1353 N N . GLU A 1 184 ? 4.102 3.582 -35.626 1.00 94.81 184 GLU A N 1
ATOM 1354 C CA . GLU A 1 184 ? 3.905 2.139 -35.696 1.00 94.81 184 GLU A CA 1
ATOM 1355 C C . GLU A 1 184 ? 2.413 1.855 -35.507 1.00 94.81 184 GLU A C 1
ATOM 1357 O O . GLU A 1 184 ? 1.708 2.606 -34.834 1.00 94.81 184 GLU A O 1
ATOM 1362 N N . HIS A 1 185 ? 1.914 0.776 -36.105 1.00 95.94 185 HIS A N 1
ATOM 1363 C CA . HIS A 1 185 ? 0.503 0.432 -35.955 1.00 95.94 185 HIS A CA 1
ATOM 1364 C C . HIS A 1 185 ? 0.211 -0.037 -34.510 1.00 95.94 185 HIS A C 1
ATOM 1366 O O . HIS A 1 185 ? 0.851 -1.005 -34.081 1.00 95.94 185 HIS A O 1
ATOM 1372 N N . PRO A 1 186 ? -0.767 0.547 -33.784 1.00 96.38 186 PRO A N 1
ATOM 1373 C CA . PRO A 1 186 ? -1.075 0.215 -32.384 1.00 96.38 186 PRO A CA 1
ATOM 1374 C C . PRO A 1 186 ? -1.254 -1.282 -32.117 1.00 96.38 186 PRO A C 1
ATOM 1376 O O . PRO A 1 186 ? -0.566 -1.851 -31.272 1.00 96.38 186 PRO A O 1
ATOM 1379 N N . ALA A 1 187 ? -2.025 -1.962 -32.973 1.00 95.94 187 ALA A N 1
ATOM 1380 C CA . ALA A 1 187 ? -2.242 -3.408 -32.878 1.00 95.94 187 ALA A CA 1
ATOM 1381 C C . ALA A 1 187 ? -0.950 -4.254 -32.846 1.00 95.94 187 ALA A C 1
ATOM 1383 O O . ALA A 1 187 ? -0.952 -5.367 -32.327 1.00 95.94 187 ALA A O 1
ATOM 1384 N N . ARG A 1 188 ? 0.179 -3.766 -33.388 1.00 95.31 188 ARG A N 1
ATOM 1385 C CA . ARG A 1 188 ? 1.464 -4.481 -33.295 1.00 95.31 188 ARG A CA 1
ATOM 1386 C C . ARG A 1 188 ? 2.057 -4.410 -31.892 1.00 95.31 188 ARG A C 1
ATOM 1388 O O . ARG A 1 188 ? 2.715 -5.369 -31.490 1.00 95.31 188 ARG A O 1
ATOM 1395 N N . LEU A 1 189 ? 1.868 -3.300 -31.182 1.00 94.94 189 LEU A N 1
ATOM 1396 C CA . LEU A 1 189 ? 2.239 -3.165 -29.776 1.00 94.94 189 LEU A CA 1
ATOM 1397 C C . LEU A 1 189 ? 1.327 -4.051 -28.924 1.00 94.94 189 LEU A C 1
ATOM 1399 O O . LEU A 1 189 ? 1.844 -4.893 -28.192 1.00 94.94 189 LEU A O 1
ATOM 1403 N N . ASP A 1 190 ? 0.008 -3.950 -29.104 1.00 94.38 190 ASP A N 1
ATOM 1404 C CA . ASP A 1 190 ? -0.975 -4.698 -28.306 1.00 94.38 190 ASP A CA 1
ATOM 1405 C C . ASP A 1 190 ? -0.830 -6.219 -28.462 1.00 94.38 190 ASP A C 1
ATOM 1407 O O . ASP A 1 190 ? -0.799 -6.958 -27.476 1.00 94.38 190 ASP A O 1
ATOM 1411 N N . ALA A 1 191 ? -0.637 -6.695 -29.698 1.00 93.50 191 ALA A N 1
ATOM 1412 C CA . ALA A 1 191 ? -0.400 -8.108 -29.999 1.00 93.50 191 ALA A CA 1
ATOM 1413 C C . ALA A 1 191 ? 1.056 -8.555 -29.762 1.00 93.50 191 ALA A C 1
ATOM 1415 O O . ALA A 1 191 ? 1.409 -9.696 -30.067 1.00 93.50 191 ALA A O 1
ATOM 1416 N N . VAL A 1 192 ? 1.930 -7.662 -29.279 1.00 92.56 192 VAL A N 1
ATOM 1417 C CA . VAL A 1 192 ? 3.358 -7.932 -29.038 1.00 92.56 192 VAL A CA 1
ATOM 1418 C C . VAL A 1 192 ? 4.034 -8.539 -30.281 1.00 92.56 192 VAL A C 1
ATOM 1420 O O . VAL A 1 192 ? 4.824 -9.485 -30.232 1.00 92.56 192 VAL A O 1
ATOM 1423 N N . ARG A 1 193 ? 3.687 -8.011 -31.461 1.00 92.88 193 ARG A N 1
ATOM 1424 C CA . ARG A 1 193 ? 4.076 -8.596 -32.748 1.00 92.88 193 ARG A CA 1
ATOM 1425 C C . ARG A 1 193 ? 5.582 -8.483 -32.943 1.00 92.88 193 ARG A C 1
ATOM 1427 O O . ARG A 1 193 ? 6.165 -7.427 -32.686 1.00 92.88 193 ARG A O 1
ATOM 1434 N N . ARG A 1 194 ? 6.205 -9.539 -33.464 1.00 88.12 194 ARG A N 1
ATOM 1435 C CA . ARG A 1 194 ? 7.652 -9.572 -33.711 1.00 88.12 194 ARG A CA 1
ATOM 1436 C C . ARG A 1 194 ? 8.062 -8.465 -34.694 1.00 88.12 194 ARG A C 1
ATOM 1438 O O . ARG A 1 194 ? 7.425 -8.338 -35.743 1.00 88.12 194 ARG A O 1
ATOM 1445 N N . PRO A 1 195 ? 9.096 -7.668 -34.384 1.00 85.94 195 PRO A N 1
ATOM 1446 C CA . PRO A 1 195 ? 9.634 -6.695 -35.323 1.00 85.94 195 PRO A CA 1
ATOM 1447 C C . PRO A 1 195 ? 10.378 -7.412 -36.456 1.00 85.94 195 PRO A C 1
ATOM 1449 O O . PRO A 1 195 ? 11.051 -8.416 -36.227 1.00 85.94 195 PRO A O 1
ATOM 1452 N N . TRP A 1 196 ? 10.286 -6.876 -37.674 1.00 81.56 196 TRP A N 1
ATOM 1453 C CA . TRP A 1 196 ? 11.064 -7.383 -38.811 1.00 81.56 196 TRP A CA 1
ATOM 1454 C C . TRP A 1 196 ? 12.543 -6.970 -38.731 1.00 81.56 196 TRP A C 1
ATOM 1456 O O . TRP A 1 196 ? 13.425 -7.732 -39.114 1.00 81.56 196 TRP A O 1
ATOM 1466 N N . ARG A 1 197 ? 12.827 -5.786 -38.173 1.00 80.38 197 ARG A N 1
ATOM 1467 C CA . ARG A 1 197 ? 14.180 -5.316 -37.846 1.00 80.38 197 ARG A CA 1
ATOM 1468 C C . ARG A 1 197 ? 14.224 -4.809 -36.415 1.00 80.38 197 ARG A C 1
ATOM 1470 O O . ARG A 1 197 ? 13.340 -4.069 -35.988 1.00 80.38 197 ARG A O 1
ATOM 1477 N N . VAL A 1 198 ? 15.265 -5.201 -35.694 1.00 79.50 198 VAL A N 1
ATOM 1478 C CA . VAL A 1 198 ? 15.580 -4.653 -34.372 1.00 79.50 198 VAL A CA 1
ATOM 1479 C C . VAL A 1 198 ? 16.258 -3.298 -34.552 1.00 79.50 198 VAL A C 1
ATOM 1481 O O . VAL A 1 198 ? 17.122 -3.140 -35.411 1.00 79.50 198 VAL A O 1
ATOM 1484 N N . GLY A 1 199 ? 15.795 -2.299 -33.804 1.00 80.12 199 GLY A N 1
ATOM 1485 C CA . GLY A 1 199 ? 16.241 -0.911 -33.956 1.00 80.12 199 GLY A CA 1
ATOM 1486 C C . GLY A 1 199 ? 17.365 -0.513 -33.002 1.00 80.12 199 GLY A C 1
ATOM 1487 O O . GLY A 1 199 ? 17.856 0.611 -33.103 1.00 80.12 199 GLY A O 1
ATOM 1488 N N . LEU A 1 200 ? 17.713 -1.396 -32.059 1.00 88.94 200 LEU A N 1
ATOM 1489 C CA . LEU A 1 200 ? 18.601 -1.129 -30.932 1.00 88.94 200 LEU A CA 1
ATOM 1490 C C . LEU A 1 200 ? 19.447 -2.368 -30.598 1.00 88.94 200 LEU A C 1
ATOM 1492 O O . LEU A 1 200 ? 18.975 -3.502 -30.710 1.00 88.94 200 LEU A O 1
ATOM 1496 N N . GLU A 1 201 ? 20.672 -2.138 -30.132 1.00 89.06 201 GLU A N 1
ATOM 1497 C CA . GLU A 1 201 ? 21.525 -3.148 -29.499 1.00 89.06 201 GLU A CA 1
ATOM 1498 C C . GLU A 1 201 ? 21.862 -2.655 -28.099 1.00 89.06 201 GLU A C 1
ATOM 1500 O O . GLU A 1 201 ? 22.611 -1.692 -27.955 1.00 89.06 201 GLU A O 1
ATOM 1505 N N . LEU A 1 202 ? 21.264 -3.285 -27.087 1.00 89.69 202 LEU A N 1
ATOM 1506 C CA . LEU A 1 202 ? 21.269 -2.780 -25.720 1.00 89.69 202 LEU A CA 1
ATOM 1507 C C . LEU A 1 202 ? 22.049 -3.700 -24.777 1.00 89.69 202 LEU A C 1
ATOM 1509 O O . LEU A 1 202 ? 21.861 -4.917 -24.784 1.00 89.69 202 LEU A O 1
ATOM 1513 N N . GLY A 1 203 ? 22.898 -3.124 -23.935 1.00 89.25 203 GLY A N 1
ATOM 1514 C CA . GLY A 1 203 ? 23.446 -3.753 -22.739 1.00 89.25 203 GLY A CA 1
ATOM 1515 C C . GLY A 1 203 ? 22.456 -3.729 -21.570 1.00 89.25 203 GLY A C 1
ATOM 1516 O O . GLY A 1 203 ? 21.405 -3.092 -21.626 1.00 89.25 203 GLY A O 1
ATOM 1517 N N . ALA A 1 204 ? 22.805 -4.400 -20.470 1.00 88.88 204 ALA A N 1
ATOM 1518 C CA . ALA A 1 204 ? 21.917 -4.537 -19.310 1.00 88.88 204 ALA A CA 1
ATOM 1519 C C . ALA A 1 204 ? 21.476 -3.185 -18.714 1.00 88.88 204 ALA A C 1
ATOM 1521 O O . ALA A 1 204 ? 20.292 -2.989 -18.463 1.00 88.88 204 ALA A O 1
ATOM 1522 N N . GLY A 1 205 ? 22.401 -2.231 -18.547 1.00 89.44 205 GLY A N 1
ATOM 1523 C CA . GLY A 1 205 ? 22.074 -0.901 -18.019 1.00 89.44 205 GLY A CA 1
ATOM 1524 C C . GLY A 1 205 ? 21.118 -0.116 -18.923 1.00 89.44 205 GLY A C 1
ATOM 1525 O O . GLY A 1 205 ? 20.197 0.529 -18.437 1.00 89.44 205 GLY A O 1
ATOM 1526 N N . GLU A 1 206 ? 21.280 -0.223 -20.241 1.00 90.62 206 GLU A N 1
ATOM 1527 C CA . GLU A 1 206 ? 20.411 0.451 -21.215 1.00 90.62 206 GLU A CA 1
ATOM 1528 C C . GLU A 1 206 ? 19.014 -0.181 -21.230 1.00 90.62 206 GLU A C 1
ATOM 1530 O O . GLU A 1 206 ? 18.019 0.534 -21.295 1.00 90.62 206 GLU A O 1
ATOM 1535 N N . ILE A 1 207 ? 18.925 -1.509 -21.091 1.00 93.12 207 ILE A N 1
ATOM 1536 C CA . ILE A 1 207 ? 17.653 -2.226 -20.924 1.00 93.12 207 ILE A CA 1
ATOM 1537 C C . ILE A 1 207 ? 16.926 -1.741 -19.665 1.00 93.12 207 ILE A C 1
ATOM 1539 O O . ILE A 1 207 ? 15.747 -1.413 -19.750 1.00 93.12 207 ILE A O 1
ATOM 1543 N N . VAL A 1 208 ? 17.617 -1.653 -18.522 1.00 92.44 208 VAL A N 1
ATOM 1544 C CA . VAL A 1 208 ? 17.047 -1.158 -17.253 1.00 92.44 208 VAL A CA 1
ATOM 1545 C C . VAL A 1 208 ? 16.535 0.277 -17.412 1.00 92.44 208 VAL A C 1
ATOM 1547 O O . VAL A 1 208 ? 15.399 0.565 -17.037 1.00 92.44 208 VAL A O 1
ATOM 1550 N N . ALA A 1 209 ? 17.336 1.152 -18.028 1.00 92.62 209 ALA A N 1
ATOM 1551 C CA . ALA A 1 209 ? 16.986 2.552 -18.244 1.00 92.62 209 ALA A CA 1
ATOM 1552 C C . ALA A 1 209 ? 15.760 2.708 -19.157 1.00 92.62 209 ALA A C 1
ATOM 1554 O O . ALA A 1 209 ? 14.795 3.385 -18.811 1.00 92.62 209 ALA A O 1
ATOM 1555 N N . MET A 1 210 ? 15.786 2.053 -20.322 1.00 92.81 210 MET A N 1
ATOM 1556 C CA . MET A 1 210 ? 14.742 2.183 -21.338 1.00 92.81 210 MET A CA 1
ATOM 1557 C C . MET A 1 210 ? 13.459 1.438 -20.976 1.00 92.81 210 MET A C 1
ATOM 1559 O O . MET A 1 210 ? 12.399 1.840 -21.439 1.00 92.81 210 MET A O 1
ATOM 1563 N N . ALA A 1 211 ? 13.529 0.380 -20.164 1.00 95.00 211 ALA A N 1
ATOM 1564 C CA . ALA A 1 211 ? 12.350 -0.292 -19.621 1.00 95.00 211 ALA A CA 1
ATOM 1565 C C . ALA A 1 211 ? 11.731 0.460 -18.429 1.00 95.00 211 ALA A C 1
ATOM 1567 O O . ALA A 1 211 ? 10.701 0.021 -17.923 1.00 95.00 211 ALA A O 1
ATOM 1568 N N . GLY A 1 212 ? 12.358 1.548 -17.955 1.00 94.00 212 GLY A N 1
ATOM 1569 C CA . GLY A 1 212 ? 11.931 2.272 -16.756 1.00 94.00 212 GLY A CA 1
ATOM 1570 C C . GLY A 1 212 ? 11.895 1.371 -15.520 1.00 94.00 212 GLY A C 1
ATOM 1571 O O . GLY A 1 212 ? 10.978 1.470 -14.708 1.00 94.00 212 GLY A O 1
ATOM 1572 N N . TRP A 1 213 ? 12.835 0.429 -15.410 1.00 92.50 213 TRP A N 1
ATOM 1573 C CA . TRP A 1 213 ? 12.898 -0.471 -14.261 1.00 92.50 213 TRP A CA 1
ATOM 1574 C C . TRP A 1 213 ? 13.281 0.334 -13.007 1.00 92.50 213 TRP A C 1
ATOM 1576 O O . TRP A 1 213 ? 14.228 1.118 -13.089 1.00 92.50 213 TRP A O 1
ATOM 1586 N N . PRO A 1 214 ? 12.576 0.189 -11.868 1.00 90.44 214 PRO A N 1
ATOM 1587 C CA . PRO A 1 214 ? 12.628 1.150 -10.767 1.00 90.44 214 PRO A CA 1
ATOM 1588 C C . PRO A 1 214 ? 13.909 0.990 -9.934 1.00 90.44 214 PRO A C 1
ATOM 1590 O O . PRO A 1 214 ? 13.912 0.373 -8.873 1.00 90.44 214 PRO A O 1
ATOM 1593 N N . VAL A 1 215 ? 15.015 1.541 -10.438 1.00 89.00 215 VAL A N 1
ATOM 1594 C CA . VAL A 1 215 ? 16.310 1.631 -9.750 1.00 89.00 215 VAL A CA 1
ATOM 1595 C C . VAL A 1 215 ? 16.654 3.081 -9.434 1.00 89.00 215 VAL A C 1
ATOM 1597 O O . VAL A 1 215 ? 16.444 3.978 -10.251 1.00 89.00 215 VAL A O 1
ATOM 1600 N N . GLY A 1 216 ? 17.216 3.308 -8.252 1.00 86.00 216 GLY A N 1
ATOM 1601 C CA . GLY A 1 216 ? 17.617 4.626 -7.773 1.00 86.00 216 GLY A CA 1
ATOM 1602 C C . GLY A 1 216 ? 17.322 4.802 -6.289 1.00 86.00 216 GLY A C 1
ATOM 1603 O O . GLY A 1 216 ? 16.752 3.921 -5.649 1.00 86.00 216 GLY A O 1
ATOM 1604 N N . GLU A 1 217 ? 17.721 5.950 -5.755 1.00 82.56 217 GLU A N 1
ATOM 1605 C CA . GLU A 1 217 ? 17.506 6.313 -4.355 1.00 82.56 217 GLU A CA 1
ATOM 1606 C C . GLU A 1 217 ? 16.277 7.214 -4.186 1.00 82.56 217 GLU A C 1
ATOM 1608 O O . GLU A 1 217 ? 15.922 7.996 -5.079 1.00 82.56 217 GLU A O 1
ATOM 1613 N N . GLY A 1 218 ? 15.653 7.124 -3.010 1.00 84.62 218 GLY A N 1
ATOM 1614 C CA . GLY A 1 218 ? 14.483 7.914 -2.631 1.00 84.62 218 GLY A CA 1
ATOM 1615 C C . GLY A 1 218 ? 13.187 7.487 -3.325 1.00 84.62 218 GLY A C 1
ATOM 1616 O O . GLY A 1 218 ? 13.120 6.476 -4.022 1.00 84.62 218 GLY A O 1
ATOM 1617 N N . ALA A 1 219 ? 12.132 8.281 -3.135 1.00 86.31 219 ALA A N 1
ATOM 1618 C CA . ALA A 1 219 ? 10.853 8.047 -3.797 1.00 86.31 219 ALA A CA 1
ATOM 1619 C C . ALA A 1 219 ? 10.989 8.252 -5.315 1.00 86.31 219 ALA A C 1
ATOM 1621 O O . ALA A 1 219 ? 11.489 9.288 -5.782 1.00 86.31 219 ALA A O 1
ATOM 1622 N N . LEU A 1 220 ? 10.550 7.256 -6.084 1.00 91.12 220 LEU A N 1
ATOM 1623 C CA . LEU A 1 220 ? 10.501 7.315 -7.538 1.00 91.12 220 LEU A CA 1
ATOM 1624 C C . LEU A 1 220 ? 9.090 7.737 -7.993 1.00 91.12 220 LEU A C 1
ATOM 1626 O O . LEU A 1 220 ? 8.097 7.321 -7.390 1.00 91.12 220 LEU A O 1
ATOM 1630 N N . PRO A 1 221 ? 8.965 8.568 -9.045 1.00 92.88 221 PRO A N 1
ATOM 1631 C CA . PRO A 1 221 ? 7.660 8.916 -9.602 1.00 92.88 221 PRO A CA 1
ATOM 1632 C C . PRO A 1 221 ? 6.928 7.673 -10.112 1.00 92.88 221 PRO A C 1
ATOM 1634 O O . PRO A 1 221 ? 7.563 6.683 -10.464 1.00 92.88 221 PRO A O 1
ATOM 1637 N N . ALA A 1 222 ? 5.600 7.722 -10.168 1.00 90.06 222 ALA A N 1
ATOM 1638 C CA . ALA A 1 222 ? 4.748 6.626 -10.634 1.00 90.06 222 ALA A CA 1
ATOM 1639 C C . ALA A 1 222 ? 4.925 5.269 -9.926 1.00 90.06 222 ALA A C 1
ATOM 1641 O O . ALA A 1 222 ? 4.306 4.289 -10.329 1.00 90.06 222 ALA A O 1
ATOM 1642 N N . THR A 1 223 ? 5.739 5.180 -8.873 1.00 88.12 223 THR A N 1
ATOM 1643 C CA . THR A 1 223 ? 5.894 3.958 -8.081 1.00 88.12 223 THR A CA 1
ATOM 1644 C C . THR A 1 223 ? 5.014 4.030 -6.839 1.00 88.12 223 THR A C 1
ATOM 1646 O O . THR A 1 223 ? 4.868 5.122 -6.279 1.00 88.12 223 THR A O 1
ATOM 1649 N N . PRO A 1 224 ? 4.442 2.902 -6.384 1.00 78.12 224 PRO A N 1
ATOM 1650 C CA . PRO A 1 224 ? 3.694 2.884 -5.138 1.00 78.12 224 PRO A CA 1
ATOM 1651 C C . PRO A 1 224 ? 4.597 3.298 -3.973 1.00 78.12 224 PRO A C 1
ATOM 1653 O O . PRO A 1 224 ? 5.815 3.095 -3.994 1.00 78.12 224 PRO A O 1
ATOM 1656 N N . SER A 1 225 ? 3.991 3.867 -2.936 1.00 72.69 225 SER A N 1
ATOM 1657 C CA . SER A 1 225 ? 4.696 4.189 -1.703 1.00 72.69 225 SER A CA 1
ATOM 1658 C C . SER A 1 225 ? 5.316 2.931 -1.084 1.00 72.69 225 SER A C 1
ATOM 1660 O O . SER A 1 225 ? 4.775 1.829 -1.174 1.00 72.69 225 SER A O 1
ATOM 1662 N N . ALA A 1 226 ? 6.451 3.094 -0.398 1.00 68.31 226 ALA A N 1
ATOM 1663 C CA . ALA A 1 226 ? 7.083 1.993 0.337 1.00 68.31 226 ALA A CA 1
ATOM 1664 C C . ALA A 1 226 ? 6.168 1.426 1.442 1.00 68.31 226 ALA A C 1
ATOM 1666 O O . ALA A 1 226 ? 6.283 0.256 1.813 1.00 68.31 226 ALA A O 1
ATOM 1667 N N . HIS A 1 227 ? 5.247 2.256 1.944 1.00 68.25 227 HIS A N 1
ATOM 1668 C CA . HIS A 1 227 ? 4.253 1.901 2.945 1.00 68.25 227 HIS A CA 1
ATOM 1669 C C . HIS A 1 227 ? 2.838 2.291 2.488 1.00 68.25 227 HIS A C 1
ATOM 1671 O O . HIS A 1 227 ? 2.669 3.387 1.951 1.00 68.25 227 HIS A O 1
ATOM 1677 N N . PRO A 1 228 ? 1.823 1.447 2.740 1.00 69.06 228 PRO A N 1
ATOM 1678 C CA . PRO A 1 228 ? 1.936 0.118 3.337 1.00 69.06 228 PRO A CA 1
ATOM 1679 C C . PRO A 1 228 ? 2.569 -0.888 2.363 1.00 69.06 228 PRO A C 1
ATOM 1681 O O . PRO A 1 228 ? 2.209 -0.966 1.190 1.00 69.06 228 PRO A O 1
ATOM 1684 N N . ARG A 1 229 ? 3.526 -1.682 2.857 1.00 71.69 229 ARG A N 1
ATOM 1685 C CA . ARG A 1 229 ? 4.141 -2.743 2.058 1.00 71.69 229 ARG A CA 1
ATOM 1686 C C . ARG A 1 229 ? 3.132 -3.872 1.913 1.00 71.69 229 ARG A C 1
ATOM 1688 O O . ARG A 1 229 ? 2.716 -4.461 2.906 1.00 71.69 229 ARG A O 1
ATOM 1695 N N . VAL A 1 230 ? 2.790 -4.225 0.681 1.00 75.38 230 VAL A N 1
ATOM 1696 C CA . VAL A 1 230 ? 1.992 -5.425 0.421 1.00 75.38 230 VAL A CA 1
ATOM 1697 C C . VAL A 1 230 ? 2.817 -6.641 0.844 1.00 75.38 230 VAL A C 1
ATOM 1699 O O . VAL A 1 230 ? 3.955 -6.785 0.400 1.00 75.38 230 VAL A O 1
ATOM 1702 N N . LEU A 1 231 ? 2.268 -7.533 1.673 1.00 78.38 231 LEU A N 1
ATOM 1703 C CA . LEU A 1 231 ? 2.882 -8.793 2.135 1.00 78.38 231 LEU A CA 1
ATOM 1704 C C . LEU A 1 231 ? 2.158 -10.001 1.517 1.00 78.38 231 LEU A C 1
ATOM 1706 O O . LEU A 1 231 ? 0.996 -9.842 1.146 1.00 78.38 231 LEU A O 1
ATOM 1710 N N . PRO A 1 232 ? 2.835 -11.137 1.247 1.00 77.06 232 PRO A N 1
ATOM 1711 C CA . PRO A 1 232 ? 2.155 -12.274 0.651 1.00 77.06 232 PRO A CA 1
ATOM 1712 C C . PRO A 1 232 ? 1.331 -12.934 1.749 1.00 77.06 232 PRO A C 1
ATOM 1714 O O . PRO A 1 232 ? 1.812 -13.085 2.874 1.00 77.06 232 PRO A O 1
ATOM 1717 N N . LEU A 1 233 ? 0.105 -13.332 1.432 1.00 84.38 233 LEU A N 1
ATOM 1718 C CA . LEU A 1 233 ? -0.678 -14.080 2.404 1.00 84.38 233 LEU A CA 1
ATOM 1719 C C . LEU A 1 233 ? -0.019 -15.455 2.658 1.00 84.38 233 LEU A C 1
ATOM 1721 O O . LEU A 1 233 ? 0.409 -16.095 1.689 1.00 84.38 233 LEU A O 1
ATOM 1725 N N . PRO A 1 234 ? 0.094 -15.908 3.925 1.00 84.31 234 PRO A N 1
ATOM 1726 C CA . PRO A 1 234 ? 0.649 -17.224 4.260 1.00 84.31 234 PRO A CA 1
ATOM 1727 C C . PRO A 1 234 ? -0.190 -18.347 3.634 1.00 84.31 234 PRO A C 1
ATOM 1729 O O . PRO A 1 234 ? -1.352 -18.134 3.324 1.00 84.31 234 PRO A O 1
ATOM 1732 N N . GLN A 1 235 ? 0.360 -19.544 3.404 1.00 80.88 235 GLN A N 1
ATOM 1733 C CA . GLN A 1 235 ? -0.416 -20.628 2.769 1.00 80.88 235 GLN A CA 1
ATOM 1734 C C . GLN A 1 235 ? -1.560 -21.128 3.661 1.00 80.88 235 GLN A C 1
ATOM 1736 O O . GLN A 1 235 ? -2.694 -21.221 3.199 1.00 80.88 235 GLN A O 1
ATOM 1741 N N . ALA A 1 236 ? -1.268 -21.406 4.934 1.00 82.75 236 ALA A N 1
ATOM 1742 C CA . ALA A 1 236 ? -2.279 -21.693 5.943 1.00 82.75 236 ALA A CA 1
ATOM 1743 C C . ALA A 1 236 ? -2.861 -20.374 6.455 1.00 82.75 236 ALA A C 1
ATOM 1745 O O . ALA A 1 236 ? -2.111 -19.463 6.818 1.00 82.75 236 ALA A O 1
ATOM 1746 N N . ARG A 1 237 ? -4.190 -20.254 6.440 1.00 83.62 237 ARG A N 1
ATOM 1747 C CA . ARG A 1 237 ? -4.877 -19.007 6.774 1.00 83.62 237 ARG A CA 1
ATOM 1748 C C . ARG A 1 237 ? -6.119 -19.291 7.572 1.00 83.62 237 ARG A C 1
ATOM 1750 O O . ARG A 1 237 ? -6.925 -20.135 7.195 1.00 83.62 237 ARG A O 1
ATOM 1757 N N . GLU A 1 238 ? -6.297 -18.485 8.598 1.00 87.56 238 GLU A N 1
ATOM 1758 C CA . GLU A 1 238 ? -7.583 -18.337 9.238 1.00 87.56 238 GLU A CA 1
ATOM 1759 C C . GLU A 1 238 ? -8.383 -17.243 8.527 1.00 87.56 238 GLU A C 1
ATOM 1761 O O . GLU A 1 238 ? -7.816 -16.255 8.056 1.00 87.56 238 GLU A O 1
ATOM 1766 N N . THR A 1 239 ? -9.699 -17.413 8.419 1.00 86.19 239 THR A N 1
ATOM 1767 C CA . THR A 1 239 ? -10.568 -16.488 7.671 1.00 86.19 239 THR A CA 1
ATOM 1768 C C . THR A 1 239 ? -11.814 -16.062 8.439 1.00 86.19 239 THR A C 1
ATOM 1770 O O . THR A 1 239 ? -12.469 -15.109 8.016 1.00 86.19 239 THR A O 1
ATOM 1773 N N . GLN A 1 240 ? -12.117 -16.693 9.580 1.00 84.88 240 GLN A N 1
ATOM 1774 C CA . GLN A 1 240 ? -13.297 -16.374 10.385 1.00 84.88 240 GLN A CA 1
ATOM 1775 C C . GLN A 1 240 ? -13.245 -14.957 10.968 1.00 84.88 240 GLN A C 1
ATOM 1777 O O . GLN A 1 240 ? -14.216 -14.210 10.869 1.00 84.88 240 GLN A O 1
ATOM 1782 N N . ARG A 1 241 ? -12.101 -14.553 11.535 1.00 91.50 241 ARG A N 1
ATOM 1783 C CA . ARG A 1 241 ? -11.868 -13.196 12.062 1.00 91.50 241 ARG A CA 1
ATOM 1784 C C . ARG A 1 241 ? -10.893 -12.443 11.157 1.00 91.50 241 ARG A C 1
ATOM 1786 O O . ARG A 1 241 ? -9.761 -12.132 11.532 1.00 91.50 241 ARG A O 1
ATOM 1793 N N . ALA A 1 242 ? -11.316 -12.250 9.910 1.00 92.06 242 ALA A N 1
ATOM 1794 C CA . ALA A 1 242 ? -10.518 -11.604 8.874 1.00 92.06 242 ALA A CA 1
ATOM 1795 C C . ALA A 1 242 ? -10.300 -10.110 9.160 1.00 92.06 242 ALA A C 1
ATOM 1797 O O . ALA A 1 242 ? -11.250 -9.390 9.452 1.00 92.06 242 ALA A O 1
ATOM 1798 N N . PHE A 1 243 ? -9.061 -9.639 9.002 1.00 91.81 243 PHE A N 1
ATOM 1799 C CA . PHE A 1 243 ? -8.706 -8.216 9.110 1.00 91.81 243 PHE A CA 1
ATOM 1800 C C . PHE A 1 243 ? -7.945 -7.671 7.899 1.00 91.81 243 PHE A C 1
ATOM 1802 O O . PHE A 1 243 ? -7.809 -6.456 7.744 1.00 91.81 243 PHE A O 1
ATOM 1809 N N . ALA A 1 244 ? -7.456 -8.555 7.032 1.00 90.44 244 ALA A N 1
ATOM 1810 C CA . ALA A 1 244 ? -6.754 -8.196 5.813 1.00 90.44 244 ALA A CA 1
ATOM 1811 C C . ALA A 1 244 ? -7.287 -8.995 4.620 1.00 90.44 244 ALA A C 1
ATOM 1813 O O . ALA A 1 244 ? -7.795 -10.111 4.756 1.00 90.44 244 ALA A O 1
ATOM 1814 N N . THR A 1 245 ? -7.149 -8.410 3.435 1.00 88.12 245 THR A N 1
ATOM 1815 C CA . THR A 1 245 ? -7.506 -9.021 2.156 1.00 88.12 245 THR A CA 1
ATOM 1816 C C . THR A 1 245 ? -6.282 -9.095 1.257 1.00 88.12 245 THR A C 1
ATOM 1818 O O . THR A 1 245 ? -5.363 -8.278 1.341 1.00 88.12 245 THR A O 1
ATOM 1821 N N . GLY A 1 246 ? -6.249 -10.114 0.406 1.00 86.31 246 GLY A N 1
ATOM 1822 C CA . GLY A 1 246 ? -5.225 -10.246 -0.610 1.00 86.31 246 GLY A CA 1
ATOM 1823 C C . GLY A 1 246 ? -5.458 -9.265 -1.755 1.00 86.31 246 GLY A C 1
ATOM 1824 O O . GLY A 1 246 ? -6.568 -8.790 -2.007 1.00 86.31 246 GLY A O 1
ATOM 1825 N N . VAL A 1 247 ? -4.377 -8.960 -2.461 1.00 80.00 247 VAL A N 1
ATOM 1826 C CA . VAL A 1 247 ? -4.367 -8.085 -3.637 1.00 80.00 247 VAL A CA 1
ATOM 1827 C C . VAL A 1 247 ? -3.760 -8.831 -4.821 1.00 80.00 247 VAL A C 1
ATOM 1829 O O . VAL A 1 247 ? -3.116 -9.863 -4.641 1.00 80.00 247 VAL A O 1
ATOM 1832 N N . ALA A 1 248 ? -3.932 -8.293 -6.029 1.00 75.81 248 ALA A N 1
ATOM 1833 C CA . ALA A 1 248 ? -3.418 -8.884 -7.266 1.00 75.81 248 ALA A CA 1
ATOM 1834 C C . ALA A 1 248 ? -3.869 -10.348 -7.453 1.00 75.81 248 ALA A C 1
ATOM 1836 O O . ALA A 1 248 ? -5.065 -10.607 -7.542 1.00 75.81 248 ALA A O 1
ATOM 1837 N N . ASP A 1 249 ? -2.938 -11.299 -7.510 1.00 73.62 249 ASP A N 1
ATOM 1838 C CA . ASP A 1 249 ? -3.216 -12.731 -7.670 1.00 73.62 249 ASP A CA 1
ATOM 1839 C C . ASP A 1 249 ? -3.871 -13.378 -6.443 1.00 73.62 249 ASP A C 1
ATOM 1841 O O . ASP A 1 249 ? -4.407 -14.473 -6.556 1.00 73.62 249 ASP A O 1
ATOM 1845 N N . GLN A 1 250 ? -3.868 -12.688 -5.301 1.00 78.62 250 GLN A N 1
ATOM 1846 C CA . GLN A 1 250 ? -4.547 -13.094 -4.068 1.00 78.62 250 GLN A CA 1
ATOM 1847 C C . GLN A 1 250 ? -5.849 -12.301 -3.845 1.00 78.62 250 GLN A C 1
ATOM 1849 O O . GLN A 1 250 ? -6.392 -12.289 -2.741 1.00 78.62 250 GLN A O 1
ATOM 1854 N N . SER A 1 251 ? -6.341 -11.578 -4.861 1.00 81.19 251 SER A N 1
ATOM 1855 C CA . SER A 1 251 ? -7.559 -10.770 -4.738 1.00 81.19 251 SER A CA 1
ATOM 1856 C C . SER A 1 251 ? -8.765 -11.630 -4.349 1.00 81.19 251 SER A C 1
ATOM 1858 O O . SER A 1 251 ? -9.004 -12.687 -4.927 1.00 81.19 251 SER A O 1
ATOM 1860 N N . GLY A 1 252 ? -9.516 -11.173 -3.345 1.00 82.56 252 GLY A N 1
ATOM 1861 C CA . GLY A 1 252 ? -10.659 -11.896 -2.779 1.00 82.56 252 GLY A CA 1
ATOM 1862 C C . GLY A 1 252 ? -10.289 -12.875 -1.662 1.00 82.56 252 GLY A C 1
ATOM 1863 O O . GLY A 1 252 ? -11.155 -13.238 -0.866 1.00 82.56 252 GLY A O 1
ATOM 1864 N N . GLU A 1 253 ? -9.015 -13.246 -1.530 1.00 88.81 253 GLU A N 1
ATOM 1865 C CA . GLU A 1 253 ? -8.558 -14.056 -0.406 1.00 88.81 253 GLU A CA 1
ATOM 1866 C C . GLU A 1 253 ? -8.496 -13.216 0.882 1.00 88.81 253 GLU A C 1
ATOM 1868 O O . GLU A 1 253 ? -8.271 -12.003 0.848 1.00 88.81 253 GLU A O 1
ATOM 1873 N N . ARG A 1 254 ? -8.695 -13.854 2.039 1.00 90.62 254 ARG A N 1
ATOM 1874 C CA . ARG A 1 254 ? -8.723 -13.189 3.350 1.00 90.62 254 ARG A CA 1
ATOM 1875 C C . ARG A 1 254 ? -7.622 -13.713 4.262 1.00 90.62 254 ARG A C 1
ATOM 1877 O O . ARG A 1 254 ? -7.170 -14.849 4.119 1.00 90.62 254 ARG A O 1
ATOM 1884 N N . LEU A 1 255 ? -7.216 -12.869 5.201 1.00 92.75 255 LEU A N 1
ATOM 1885 C CA . LEU A 1 255 ? -6.332 -13.207 6.306 1.00 92.75 255 LEU A CA 1
ATOM 1886 C C . LEU A 1 255 ? -6.956 -12.725 7.610 1.00 92.75 255 LEU A C 1
ATOM 1888 O O . LEU A 1 255 ? -7.322 -11.555 7.749 1.00 92.75 255 LEU A O 1
ATOM 1892 N N . GLY A 1 256 ? -7.062 -13.648 8.553 1.00 92.56 256 GLY A N 1
ATOM 1893 C CA . GLY A 1 256 ? -7.567 -13.436 9.895 1.00 92.56 256 GLY A CA 1
ATOM 1894 C C . GLY A 1 256 ? -6.653 -14.009 10.966 1.00 92.56 256 GLY A C 1
ATOM 1895 O O . GLY A 1 256 ? -5.628 -14.623 10.673 1.00 92.56 256 GLY A O 1
ATOM 1896 N N . ILE A 1 257 ? -7.055 -13.783 12.212 1.00 92.19 257 ILE A N 1
ATOM 1897 C CA . ILE A 1 257 ? -6.440 -14.348 13.419 1.00 92.19 257 ILE A CA 1
ATOM 1898 C C . ILE A 1 257 ? -7.455 -15.317 14.018 1.00 92.19 257 ILE A C 1
ATOM 1900 O O . ILE A 1 257 ? -8.619 -14.947 14.147 1.00 92.19 257 ILE A O 1
ATOM 1904 N N . SER A 1 258 ? -7.065 -16.540 14.374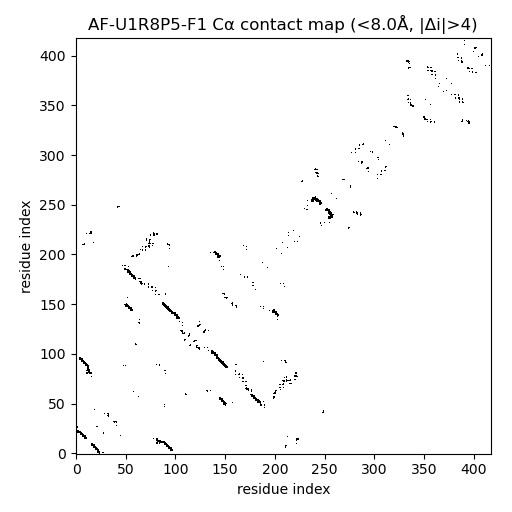 1.00 91.94 258 SER A N 1
ATOM 1905 C CA . SER A 1 258 ? -8.023 -17.481 14.966 1.00 91.94 258 SER A CA 1
ATOM 1906 C C . SER A 1 258 ? -8.539 -16.994 16.310 1.00 91.94 258 SER A C 1
ATOM 1908 O O . SER A 1 258 ? -7.901 -16.190 16.988 1.00 91.94 258 SER A O 1
ATOM 1910 N N . ILE A 1 259 ? -9.726 -17.462 16.697 1.00 91.94 259 ILE A N 1
ATOM 1911 C CA . ILE A 1 259 ? -10.279 -17.120 18.011 1.00 91.94 259 ILE A CA 1
ATOM 1912 C C . ILE A 1 259 ? -9.377 -17.666 19.118 1.00 91.94 259 ILE A C 1
ATOM 1914 O O . ILE A 1 259 ? -9.129 -16.960 20.088 1.00 91.94 259 ILE A O 1
ATOM 1918 N N . SER A 1 260 ? -8.824 -18.869 18.937 1.00 92.19 260 SER A N 1
ATOM 1919 C CA . SER A 1 260 ? -7.842 -19.450 19.854 1.00 92.19 260 SER A CA 1
ATOM 1920 C C . SER A 1 260 ? -6.587 -18.582 19.973 1.00 92.19 260 SER A C 1
ATOM 1922 O O . SER A 1 260 ? -6.148 -18.313 21.086 1.00 92.19 260 SER A O 1
ATOM 1924 N N . ASP A 1 261 ? -6.058 -18.073 18.857 1.00 91.88 261 ASP A N 1
ATOM 1925 C CA . ASP A 1 261 ? -4.880 -17.197 18.874 1.00 91.88 261 ASP A CA 1
ATOM 1926 C C . ASP A 1 261 ? -5.188 -15.821 19.476 1.00 91.88 261 ASP A C 1
ATOM 1928 O O . ASP A 1 261 ? -4.350 -15.233 20.158 1.00 91.88 261 ASP A O 1
ATOM 1932 N N . ALA A 1 262 ? -6.404 -15.307 19.272 1.00 90.88 262 ALA A N 1
ATOM 1933 C CA . ALA A 1 262 ? -6.835 -14.023 19.818 1.00 90.88 262 ALA A CA 1
ATOM 1934 C C . ALA A 1 262 ? -6.836 -13.996 21.360 1.00 90.88 262 ALA A C 1
ATOM 1936 O O . ALA A 1 262 ? -6.747 -12.913 21.944 1.00 90.88 262 ALA A O 1
ATOM 1937 N N . LEU A 1 263 ? -6.880 -15.161 22.021 1.00 91.62 263 LEU A N 1
ATOM 1938 C CA . LEU A 1 263 ? -6.771 -15.282 23.480 1.00 91.62 263 LEU A CA 1
ATOM 1939 C C . LEU A 1 263 ? -5.367 -14.957 24.010 1.00 91.62 263 LEU A C 1
ATOM 1941 O O . LEU A 1 263 ? -5.240 -14.592 25.174 1.00 91.62 263 LEU A O 1
ATOM 1945 N N . TYR A 1 264 ? -4.327 -15.027 23.174 1.00 93.88 264 TYR A N 1
ATOM 1946 C CA . TYR A 1 264 ? -2.944 -14.718 23.563 1.00 93.88 264 TYR A CA 1
ATOM 1947 C C . TYR A 1 264 ? -2.580 -13.231 23.438 1.00 93.88 264 TYR A C 1
ATOM 1949 O O . TYR A 1 264 ? -1.409 -12.866 23.552 1.00 93.88 264 TYR A O 1
ATOM 1957 N N . HIS A 1 265 ? -3.579 -12.367 23.235 1.00 92.44 265 HIS A N 1
ATOM 1958 C CA . HIS A 1 265 ? -3.428 -10.934 22.982 1.00 92.44 265 HIS A CA 1
ATOM 1959 C C . HIS A 1 265 ? -2.680 -10.622 21.673 1.00 92.44 265 HIS A C 1
ATOM 1961 O O . HIS A 1 265 ? -2.056 -11.466 21.034 1.00 92.44 265 HIS A O 1
ATOM 1967 N N . THR A 1 266 ? -2.788 -9.384 21.197 1.00 92.00 266 THR A N 1
ATOM 1968 C CA . THR A 1 266 ? -2.152 -8.962 19.942 1.00 92.00 266 THR A CA 1
ATOM 1969 C C . THR A 1 266 ? -1.566 -7.572 20.103 1.00 92.00 266 THR A C 1
ATOM 1971 O O . THR A 1 266 ? -2.255 -6.647 20.526 1.00 92.00 266 THR A O 1
ATOM 1974 N N . VAL A 1 267 ? -0.297 -7.418 19.723 1.00 94.50 267 VAL A N 1
ATOM 1975 C CA . VAL A 1 267 ? 0.409 -6.133 19.732 1.00 94.50 267 VAL A CA 1
ATOM 1976 C C . VAL A 1 267 ? 0.627 -5.676 18.291 1.00 94.50 267 VAL A C 1
ATOM 1978 O O . VAL A 1 267 ? 1.271 -6.367 17.504 1.00 94.50 267 VAL A O 1
ATOM 1981 N N . LEU A 1 268 ? 0.100 -4.501 17.936 1.00 92.00 268 LEU A N 1
ATOM 1982 C CA . LEU A 1 268 ? 0.262 -3.899 16.609 1.00 92.00 268 LEU A CA 1
ATOM 1983 C C . LEU A 1 268 ? 1.281 -2.755 16.665 1.00 92.00 268 LEU A C 1
ATOM 1985 O O . LEU A 1 268 ? 0.986 -1.669 17.164 1.00 92.00 268 LEU A O 1
ATOM 1989 N N . LEU A 1 269 ? 2.478 -2.987 16.124 1.00 92.00 269 LEU A N 1
ATOM 1990 C CA . LEU A 1 269 ? 3.583 -2.024 16.121 1.00 92.00 269 LEU A CA 1
ATOM 1991 C C . LEU A 1 269 ? 3.750 -1.362 14.749 1.00 92.00 269 LEU A C 1
ATOM 1993 O O . LEU A 1 269 ? 3.654 -2.009 13.710 1.00 92.00 269 LEU A O 1
ATOM 1997 N N . GLY A 1 270 ? 4.035 -0.060 14.741 1.00 87.44 270 GLY A N 1
ATOM 1998 C CA . GLY A 1 270 ? 4.343 0.684 13.519 1.00 87.44 270 GLY A CA 1
ATOM 1999 C C . GLY A 1 270 ? 4.192 2.198 13.684 1.00 87.44 270 GLY A C 1
ATOM 2000 O O . GLY A 1 270 ? 3.522 2.645 14.620 1.00 87.44 270 GLY A O 1
ATOM 2001 N N . PRO A 1 271 ? 4.764 3.010 12.780 1.00 84.69 271 PRO A N 1
ATOM 2002 C CA . PRO A 1 271 ? 4.623 4.465 12.815 1.00 84.69 271 PRO A CA 1
ATOM 2003 C C . PRO A 1 271 ? 3.179 4.917 12.526 1.00 84.69 271 PRO A C 1
ATOM 2005 O O . PRO A 1 271 ? 2.302 4.123 12.160 1.00 84.69 271 PRO A O 1
ATOM 2008 N N . THR A 1 272 ? 2.895 6.205 12.718 1.00 82.19 272 THR A N 1
ATOM 2009 C CA . THR A 1 272 ? 1.633 6.823 12.270 1.00 82.19 272 THR A CA 1
ATOM 2010 C C . THR A 1 272 ? 1.456 6.622 10.761 1.00 82.19 272 THR A C 1
ATOM 2012 O O . THR A 1 272 ? 2.427 6.663 10.013 1.00 82.19 272 THR A O 1
ATOM 2015 N N . GLY A 1 273 ? 0.228 6.341 10.313 1.00 80.31 273 GLY A N 1
ATOM 2016 C CA . GLY A 1 273 ? -0.066 6.068 8.899 1.00 80.31 273 GLY A CA 1
ATOM 2017 C C . GLY A 1 273 ? 0.246 4.643 8.422 1.00 80.31 273 GLY A C 1
ATOM 2018 O O . GLY A 1 273 ? -0.080 4.300 7.293 1.00 80.31 273 GLY A O 1
ATOM 2019 N N . ALA A 1 274 ? 0.797 3.767 9.271 1.00 84.06 274 ALA A N 1
ATOM 2020 C CA . ALA A 1 274 ? 1.082 2.374 8.902 1.00 84.06 274 ALA A CA 1
ATOM 2021 C C . ALA A 1 274 ? -0.164 1.461 8.791 1.00 84.06 274 ALA A C 1
ATOM 2023 O O . ALA A 1 274 ? -0.019 0.284 8.480 1.00 84.06 274 ALA A O 1
ATOM 2024 N N . GLY A 1 275 ? -1.371 1.973 9.073 1.00 87.44 275 GLY A N 1
ATOM 2025 C CA . GLY A 1 275 ? -2.625 1.203 9.001 1.00 87.44 275 GLY A CA 1
ATOM 2026 C C . GLY A 1 275 ? -3.034 0.475 10.290 1.00 87.44 275 GLY A C 1
ATOM 2027 O O . GLY A 1 275 ? -3.909 -0.383 10.248 1.00 87.44 275 GLY A O 1
ATOM 2028 N N . LYS A 1 276 ? -2.438 0.812 11.445 1.00 91.31 276 LYS A N 1
ATOM 2029 C CA . LYS A 1 276 ? -2.769 0.184 12.744 1.00 91.31 276 LYS A CA 1
ATOM 2030 C C . LYS A 1 276 ? -4.252 0.321 13.112 1.00 91.31 276 LYS A C 1
ATOM 2032 O O . LYS A 1 276 ? -4.892 -0.684 13.398 1.00 91.31 276 LYS A O 1
ATOM 2037 N N . SER A 1 277 ? -4.797 1.540 13.060 1.00 91.75 277 SER A N 1
ATOM 2038 C CA . SER A 1 277 ? -6.213 1.798 13.363 1.00 91.75 277 SER A CA 1
ATOM 2039 C C . SER A 1 277 ? -7.134 1.048 12.399 1.00 91.75 277 SER A C 1
ATOM 2041 O O . SER A 1 277 ? -8.122 0.469 12.826 1.00 91.75 277 SER A O 1
ATOM 2043 N N . THR A 1 278 ? -6.763 0.956 11.118 1.00 92.12 278 THR A N 1
ATOM 2044 C CA . THR A 1 278 ? -7.505 0.181 10.111 1.00 92.12 278 THR A CA 1
ATOM 2045 C C . THR A 1 278 ? -7.533 -1.313 10.438 1.00 92.12 278 THR A C 1
ATOM 2047 O O . THR A 1 278 ? -8.588 -1.936 10.367 1.00 92.12 278 THR A O 1
ATOM 2050 N N . ALA A 1 279 ? -6.397 -1.894 10.839 1.00 92.50 279 ALA A N 1
ATOM 2051 C CA . ALA A 1 279 ? -6.343 -3.295 11.251 1.00 92.50 279 ALA A CA 1
ATOM 2052 C C . ALA A 1 279 ? -7.207 -3.559 12.499 1.00 92.50 279 ALA A C 1
ATOM 2054 O O . ALA A 1 279 ? -7.947 -4.541 12.527 1.00 92.50 279 ALA A O 1
ATOM 2055 N N . LEU A 1 280 ? -7.165 -2.661 13.494 1.00 94.62 280 LEU A N 1
ATOM 2056 C CA . LEU A 1 280 ? -8.028 -2.732 14.681 1.00 94.62 280 LEU A CA 1
ATOM 2057 C C . LEU A 1 280 ? -9.512 -2.622 14.322 1.00 94.62 280 LEU A C 1
ATOM 2059 O O . LEU A 1 280 ? -10.305 -3.426 14.805 1.00 94.62 280 LEU A O 1
ATOM 2063 N N . ALA A 1 281 ? -9.879 -1.683 13.444 1.00 95.38 281 ALA A N 1
ATOM 2064 C CA . ALA A 1 281 ? -11.253 -1.508 12.982 1.00 95.38 281 ALA A CA 1
ATOM 2065 C C . ALA A 1 281 ? -11.789 -2.791 12.340 1.00 95.38 281 ALA A C 1
ATOM 2067 O O . ALA A 1 281 ? -12.879 -3.241 12.680 1.00 95.38 281 ALA A O 1
ATOM 2068 N N . HIS A 1 282 ? -11.020 -3.418 11.445 1.00 95.06 282 HIS A N 1
ATOM 2069 C CA . HIS A 1 282 ? -11.454 -4.655 10.799 1.00 95.06 282 HIS A CA 1
ATOM 2070 C C . HIS A 1 282 ? -11.575 -5.826 11.780 1.00 95.06 282 HIS A C 1
ATOM 2072 O O . HIS A 1 282 ? -12.534 -6.586 11.688 1.00 95.06 282 HIS A O 1
ATOM 2078 N N . LEU A 1 283 ? -10.647 -5.959 12.733 1.00 95.31 283 LEU A N 1
ATOM 2079 C CA . LEU A 1 283 ? -10.736 -6.972 13.787 1.00 95.31 283 LEU A CA 1
ATOM 2080 C C . LEU A 1 283 ? -11.994 -6.787 14.647 1.00 95.31 283 LEU A C 1
ATOM 2082 O O . LEU A 1 283 ? -12.748 -7.739 14.838 1.00 95.31 283 LEU A O 1
ATOM 2086 N N . ALA A 1 284 ? -12.245 -5.561 15.110 1.00 95.31 284 ALA A N 1
ATOM 2087 C CA . ALA A 1 284 ? -13.422 -5.224 15.902 1.00 95.31 284 ALA A CA 1
ATOM 2088 C C . ALA A 1 284 ? -14.720 -5.463 15.120 1.00 95.31 284 ALA A C 1
ATOM 2090 O O . ALA A 1 284 ? -15.646 -6.088 15.629 1.00 95.31 284 ALA A O 1
ATOM 2091 N N . LEU A 1 285 ? -14.778 -5.040 13.854 1.00 95.31 285 LEU A N 1
ATOM 2092 C CA . LEU A 1 285 ? -15.935 -5.290 12.997 1.00 95.31 285 LEU A CA 1
ATOM 2093 C C . LEU A 1 285 ? -16.150 -6.788 12.768 1.00 95.31 285 LEU A C 1
ATOM 2095 O O . LEU A 1 285 ? -17.294 -7.230 12.810 1.00 95.31 285 LEU A O 1
ATOM 2099 N N . ALA A 1 286 ? -15.094 -7.582 12.578 1.00 94.38 286 ALA A N 1
ATOM 2100 C CA . ALA A 1 286 ? -15.217 -9.033 12.446 1.00 94.38 286 ALA A CA 1
ATOM 2101 C C . ALA A 1 286 ? -15.803 -9.689 13.711 1.00 94.38 286 ALA A C 1
ATOM 2103 O O . ALA A 1 286 ? -16.556 -10.658 13.611 1.00 94.38 286 ALA A O 1
ATOM 2104 N N . ASP A 1 287 ? -15.491 -9.155 14.893 1.00 94.69 287 ASP A N 1
ATOM 2105 C CA . ASP A 1 287 ? -16.068 -9.597 16.164 1.00 94.69 287 ASP A CA 1
ATOM 2106 C C . ASP A 1 287 ? -17.536 -9.182 16.309 1.00 94.69 287 ASP A C 1
ATOM 2108 O O . ASP A 1 287 ? -18.380 -10.040 16.573 1.00 94.69 287 ASP A O 1
ATOM 2112 N N . ILE A 1 288 ? -17.864 -7.921 16.017 1.00 94.88 288 ILE A N 1
ATOM 2113 C CA . ILE A 1 288 ? -19.238 -7.393 16.062 1.00 94.88 288 ILE A CA 1
ATOM 2114 C C . ILE A 1 288 ? -20.161 -8.169 15.111 1.00 94.88 288 ILE A C 1
ATOM 2116 O O . ILE A 1 288 ? -21.251 -8.589 15.503 1.00 94.88 288 ILE A O 1
ATOM 2120 N N . HIS A 1 289 ? -19.720 -8.419 13.874 1.00 92.94 289 HIS A N 1
ATOM 2121 C CA . HIS A 1 289 ? -20.502 -9.176 12.889 1.00 92.94 289 HIS A CA 1
ATOM 2122 C C . HIS A 1 289 ? -20.734 -10.626 13.320 1.00 92.94 289 HIS A C 1
ATOM 2124 O O . HIS A 1 289 ? -21.783 -11.195 13.033 1.00 92.94 289 HIS A O 1
ATOM 2130 N N . ALA A 1 290 ? -19.779 -11.217 14.035 1.00 92.62 290 ALA A N 1
ATOM 2131 C CA . ALA A 1 290 ? -19.914 -12.559 14.584 1.00 92.62 290 ALA A CA 1
ATOM 2132 C C . ALA A 1 290 ? -20.637 -12.594 15.945 1.00 92.62 290 ALA A C 1
ATOM 2134 O O . ALA A 1 290 ? -20.732 -13.656 16.556 1.00 92.62 290 ALA A O 1
ATOM 2135 N N . GLY A 1 291 ? -21.127 -11.450 16.431 1.00 92.56 291 GLY A N 1
ATOM 2136 C CA . GLY A 1 291 ? -21.846 -11.332 17.696 1.00 92.56 291 GLY A CA 1
ATOM 2137 C C . GLY A 1 291 ? -20.989 -11.480 18.947 1.00 92.56 291 GLY A C 1
ATOM 2138 O O . GLY A 1 291 ? -21.515 -11.819 20.004 1.00 92.56 291 GLY A O 1
ATOM 2139 N N . ARG A 1 292 ? -19.681 -11.232 18.843 1.00 92.69 292 ARG A N 1
ATOM 2140 C CA . ARG A 1 292 ? -18.768 -11.169 19.987 1.00 92.69 292 ARG A CA 1
ATOM 2141 C C . ARG A 1 292 ? -18.717 -9.740 20.526 1.00 92.69 292 ARG A C 1
ATOM 2143 O O . ARG A 1 292 ? -18.670 -8.785 19.753 1.00 92.69 292 ARG A O 1
ATOM 2150 N N . GLY A 1 293 ? -18.717 -9.600 21.851 1.00 93.00 293 GLY A N 1
ATOM 2151 C CA . GLY A 1 293 ? -18.602 -8.300 22.514 1.00 93.00 293 GLY A CA 1
ATOM 2152 C C . GLY A 1 293 ? -17.236 -7.654 22.272 1.00 93.00 293 GLY A C 1
ATOM 2153 O O . GLY A 1 293 ? -16.216 -8.342 22.247 1.00 93.00 293 GLY A O 1
ATOM 2154 N N . VAL A 1 294 ? -17.221 -6.330 22.110 1.00 95.00 294 VAL A N 1
ATOM 2155 C CA . VAL A 1 294 ? -16.003 -5.541 21.886 1.00 95.00 294 VAL A CA 1
ATOM 2156 C C . VAL A 1 294 ? -16.016 -4.329 22.811 1.00 95.00 294 VAL A C 1
ATOM 2158 O O . VAL A 1 294 ? -16.982 -3.573 22.827 1.00 95.00 294 VAL A O 1
ATOM 2161 N N . LEU A 1 295 ? -14.922 -4.128 23.548 1.00 95.19 295 LEU A N 1
ATOM 2162 C CA . LEU A 1 295 ? -14.628 -2.881 24.250 1.00 95.19 295 LEU A CA 1
ATOM 2163 C C . LEU A 1 295 ? -13.550 -2.137 23.465 1.00 95.19 295 LEU A C 1
ATOM 2165 O O . LEU A 1 295 ? -12.445 -2.653 23.293 1.00 95.19 295 LEU A O 1
ATOM 2169 N N . LEU A 1 296 ? -13.867 -0.929 23.007 1.00 94.62 296 LEU A N 1
ATOM 2170 C CA . LEU A 1 296 ? -12.910 -0.055 22.346 1.00 94.62 296 LEU A CA 1
ATOM 2171 C C . LEU A 1 296 ? -12.624 1.164 23.220 1.00 94.62 296 LEU A C 1
ATOM 2173 O O . LEU A 1 296 ? -13.542 1.855 23.649 1.00 94.62 296 LEU A O 1
ATOM 2177 N N . ILE A 1 297 ? -11.339 1.438 23.431 1.00 93.31 297 ILE A N 1
ATOM 2178 C CA . ILE A 1 297 ? -10.852 2.643 24.098 1.00 93.31 297 ILE A CA 1
ATOM 2179 C C . ILE A 1 297 ? -9.995 3.395 23.084 1.00 93.31 297 ILE A C 1
ATOM 2181 O O . ILE A 1 297 ? -8.927 2.919 22.699 1.00 93.31 297 ILE A O 1
ATOM 2185 N N . ASP A 1 298 ? -10.477 4.551 22.638 1.00 90.75 298 ASP A N 1
ATOM 2186 C CA . ASP A 1 298 ? -9.794 5.385 21.652 1.00 90.75 298 ASP A CA 1
ATOM 2187 C C . ASP A 1 298 ? -9.737 6.845 22.127 1.00 90.75 298 ASP A C 1
ATOM 2189 O O . ASP A 1 298 ? -10.758 7.533 22.115 1.00 90.75 298 ASP A O 1
ATOM 2193 N N . PRO A 1 299 ? -8.556 7.356 22.516 1.00 84.81 299 PRO A N 1
ATOM 2194 C CA . PRO A 1 299 ? -8.418 8.737 22.965 1.00 84.81 299 PRO A CA 1
ATOM 2195 C C . PRO A 1 299 ? -8.536 9.765 21.827 1.00 84.81 299 PRO A C 1
ATOM 2197 O O . PRO A 1 299 ? -8.625 10.957 22.107 1.00 84.81 299 PRO A O 1
ATOM 2200 N N . LYS A 1 300 ? -8.482 9.343 20.554 1.00 83.56 300 LYS A N 1
ATOM 2201 C CA . LYS A 1 300 ? -8.510 10.239 19.385 1.00 83.56 300 LYS A CA 1
ATOM 2202 C C . LYS A 1 300 ? -9.874 10.332 18.714 1.00 83.56 300 LYS A C 1
ATOM 2204 O O . LYS A 1 300 ? -10.057 11.218 17.882 1.00 83.56 300 LYS A O 1
ATOM 2209 N N . THR A 1 301 ? -10.822 9.480 19.102 1.00 83.06 301 THR A N 1
ATOM 2210 C CA . THR A 1 301 ? -12.219 9.397 18.629 1.00 83.06 301 THR A CA 1
ATOM 2211 C C . THR A 1 301 ? -12.423 8.974 17.170 1.00 83.06 301 THR A C 1
ATOM 2213 O O . THR A 1 301 ? -13.527 8.562 16.807 1.00 83.06 301 THR A O 1
ATOM 2216 N N . ASP A 1 302 ? -11.387 9.023 16.330 1.00 90.56 302 ASP A N 1
ATOM 2217 C CA . ASP A 1 302 ? -11.465 8.716 14.904 1.00 90.56 302 ASP A CA 1
ATOM 2218 C C . ASP A 1 302 ? -11.798 7.243 14.644 1.00 90.56 302 ASP A C 1
ATOM 2220 O O . ASP A 1 302 ? -12.619 6.937 13.778 1.00 90.56 302 ASP A O 1
ATOM 2224 N N . LEU A 1 303 ? -11.220 6.325 15.423 1.00 93.38 303 LEU A N 1
ATOM 2225 C CA . LEU A 1 303 ? -11.481 4.894 15.285 1.00 93.38 303 LEU A CA 1
ATOM 2226 C C . LEU A 1 303 ? -12.884 4.525 15.782 1.00 93.38 303 LEU A C 1
ATOM 2228 O O . LEU A 1 303 ? -13.557 3.706 15.156 1.00 93.38 303 LEU A O 1
ATOM 2232 N N . VAL A 1 304 ? -13.339 5.131 16.883 1.00 93.69 304 VAL A N 1
ATOM 2233 C CA . VAL A 1 304 ? -14.699 4.907 17.407 1.00 93.69 304 VAL A CA 1
ATOM 2234 C C . VAL A 1 304 ? -15.743 5.361 16.393 1.00 93.69 304 VAL A C 1
ATOM 2236 O O . VAL A 1 304 ? -16.639 4.585 16.066 1.00 93.69 304 VAL A O 1
ATOM 2239 N N . ALA A 1 305 ? -15.604 6.572 15.846 1.00 92.44 305 ALA A N 1
ATOM 2240 C CA . ALA A 1 305 ? -16.522 7.086 14.833 1.00 92.44 305 ALA A CA 1
ATOM 2241 C C . ALA A 1 305 ? -16.563 6.188 13.582 1.00 92.44 305 ALA A C 1
ATOM 2243 O O . ALA A 1 305 ? -17.646 5.882 13.077 1.00 92.44 305 ALA A O 1
ATOM 2244 N N . ASP A 1 306 ? -15.399 5.711 13.122 1.00 94.06 306 ASP A N 1
ATOM 2245 C CA . ASP A 1 306 ? -15.295 4.824 11.959 1.00 94.06 306 ASP A CA 1
ATOM 2246 C C . ASP A 1 306 ? -16.006 3.478 12.170 1.00 94.06 306 ASP A C 1
ATOM 2248 O O . ASP A 1 306 ? -16.679 2.970 11.269 1.00 94.06 306 ASP A O 1
ATOM 2252 N N . ILE A 1 307 ? -15.891 2.894 13.365 1.00 95.75 307 ILE A N 1
ATOM 2253 C CA . ILE A 1 307 ? -16.583 1.644 13.692 1.00 95.75 307 ILE A CA 1
ATOM 2254 C C . ILE A 1 307 ? -18.082 1.882 13.838 1.00 95.75 307 ILE A C 1
ATOM 2256 O O . ILE A 1 307 ? -18.844 1.135 13.230 1.00 95.75 307 ILE A O 1
ATOM 2260 N N . LEU A 1 308 ? -18.513 2.911 14.579 1.00 94.06 308 LEU A N 1
ATOM 2261 C CA . LEU A 1 308 ? -19.933 3.228 14.784 1.00 94.06 308 LEU A CA 1
ATOM 2262 C C . LEU A 1 308 ? -20.685 3.373 13.454 1.00 94.06 308 LEU A C 1
ATOM 2264 O O . LEU A 1 308 ? -21.789 2.853 13.314 1.00 94.06 308 LEU A O 1
ATOM 2268 N N . ALA A 1 309 ? -20.059 3.999 12.452 1.00 94.69 309 ALA A N 1
ATOM 2269 C CA . ALA A 1 309 ? -20.624 4.148 11.111 1.00 94.69 309 ALA A CA 1
ATOM 2270 C C . ALA A 1 309 ? -20.801 2.818 10.345 1.00 94.69 309 ALA A C 1
ATOM 2272 O O . ALA A 1 309 ? -21.516 2.775 9.344 1.00 94.69 309 ALA A O 1
ATOM 2273 N N . ARG A 1 310 ? -20.145 1.737 10.783 1.00 95.06 310 ARG A N 1
ATOM 2274 C CA . ARG A 1 310 ? -20.101 0.422 10.119 1.00 95.06 310 ARG A CA 1
ATOM 2275 C C . ARG A 1 310 ? -20.748 -0.701 10.935 1.00 95.06 310 ARG A C 1
ATOM 2277 O O . ARG A 1 310 ? -20.758 -1.844 10.476 1.00 95.06 310 ARG A O 1
ATOM 2284 N N . ILE A 1 311 ? -21.262 -0.413 12.133 1.00 94.88 311 ILE A N 1
ATOM 2285 C CA . ILE A 1 311 ? -22.006 -1.395 12.931 1.00 94.88 311 ILE A CA 1
ATOM 2286 C C . ILE A 1 311 ? -23.316 -1.746 12.198 1.00 94.88 311 ILE A C 1
ATOM 2288 O O . ILE A 1 311 ? -24.013 -0.836 11.741 1.00 94.88 311 ILE A O 1
ATOM 2292 N N . PRO A 1 312 ? -23.679 -3.041 12.086 1.00 93.06 312 PRO A N 1
ATOM 2293 C CA . PRO A 1 312 ? -24.950 -3.456 11.497 1.00 93.06 312 PRO A CA 1
ATOM 2294 C C . PRO A 1 312 ? -26.147 -2.796 12.187 1.00 93.06 312 PRO A C 1
ATOM 2296 O O . PRO A 1 312 ? -26.200 -2.734 13.415 1.00 93.06 312 PRO A O 1
ATOM 2299 N N . GLU A 1 313 ? -27.139 -2.354 11.412 1.00 92.25 313 GLU A N 1
ATOM 2300 C CA . GLU A 1 313 ? -28.285 -1.607 11.952 1.00 92.25 313 GLU A CA 1
ATOM 2301 C C . GLU A 1 313 ? -29.041 -2.378 13.039 1.00 92.25 313 GLU A C 1
ATOM 2303 O O . GLU A 1 313 ? -29.492 -1.787 14.015 1.00 92.25 313 GLU A O 1
ATOM 2308 N N . GLN A 1 314 ? -29.111 -3.705 12.904 1.00 93.00 314 GLN A N 1
ATOM 2309 C CA . GLN A 1 314 ? -29.794 -4.606 13.834 1.00 93.00 314 GLN A CA 1
ATOM 2310 C C . GLN A 1 314 ? -29.122 -4.682 15.214 1.00 93.00 314 GLN A C 1
ATOM 2312 O O . GLN A 1 314 ? -29.704 -5.243 16.133 1.00 93.00 314 GLN A O 1
ATOM 2317 N N . ARG A 1 315 ? -27.897 -4.160 15.356 1.00 91.12 315 ARG A N 1
ATOM 2318 C CA . ARG A 1 315 ? -27.121 -4.153 16.605 1.00 91.12 315 ARG A CA 1
ATOM 2319 C C . ARG A 1 315 ? -26.981 -2.771 17.227 1.00 91.12 315 ARG A C 1
ATOM 2321 O O . ARG A 1 315 ? -26.252 -2.630 18.199 1.00 91.12 315 ARG A O 1
ATOM 2328 N N . ARG A 1 316 ? -27.641 -1.739 16.690 1.00 89.69 316 ARG A N 1
ATOM 2329 C CA . ARG A 1 316 ? -27.540 -0.373 17.236 1.00 89.69 316 ARG A CA 1
ATOM 2330 C C . ARG A 1 316 ? -27.921 -0.309 18.716 1.00 89.69 316 ARG A C 1
ATOM 2332 O O . ARG A 1 316 ? -27.251 0.388 19.469 1.00 89.69 316 ARG A O 1
ATOM 2339 N N . ASP A 1 317 ? -28.916 -1.090 19.123 1.00 92.56 317 ASP A N 1
ATOM 2340 C CA . ASP A 1 317 ? -29.390 -1.143 20.510 1.00 92.56 317 ASP A CA 1
ATOM 2341 C C . ASP A 1 317 ? -28.418 -1.870 21.463 1.00 92.56 317 ASP A C 1
ATOM 2343 O O . ASP A 1 317 ? -28.536 -1.737 22.680 1.00 92.56 317 ASP A O 1
ATOM 2347 N N . ASP A 1 318 ? -27.421 -2.590 20.929 1.00 92.50 318 ASP A N 1
ATOM 2348 C CA . ASP A 1 318 ? -26.360 -3.239 21.713 1.00 92.50 318 ASP A CA 1
ATOM 2349 C C . ASP A 1 318 ? -25.204 -2.270 22.047 1.00 92.50 318 ASP A C 1
ATOM 2351 O O . ASP A 1 318 ? -24.277 -2.629 22.780 1.00 92.50 318 ASP A O 1
ATOM 2355 N N . VAL A 1 319 ? -25.193 -1.062 21.468 1.00 93.25 319 VAL A N 1
ATOM 2356 C CA . VAL A 1 319 ? -24.044 -0.150 21.517 1.00 93.25 319 VAL A CA 1
ATOM 2357 C C . VAL A 1 319 ? -24.182 0.848 22.659 1.00 93.25 319 VAL A C 1
ATOM 2359 O O . VAL A 1 319 ? -25.129 1.627 22.723 1.00 93.25 319 VAL A O 1
ATOM 2362 N N . VAL A 1 320 ? -23.161 0.898 23.514 1.00 91.81 320 VAL A N 1
ATOM 2363 C CA . VAL A 1 320 ? -23.023 1.920 24.555 1.00 91.81 320 VAL A CA 1
ATOM 2364 C C . VAL A 1 320 ? -21.790 2.766 24.266 1.00 91.81 320 VAL A C 1
ATOM 2366 O O . VAL A 1 320 ? -20.675 2.251 24.200 1.00 91.81 320 VAL A O 1
ATOM 2369 N N . VAL A 1 321 ? -21.992 4.075 24.113 1.00 91.06 321 VAL A N 1
ATOM 2370 C CA . VAL A 1 321 ? -20.911 5.051 23.936 1.00 91.06 321 VAL A CA 1
ATOM 2371 C C . VAL A 1 321 ? -20.716 5.815 25.239 1.00 91.06 321 VAL A C 1
ATOM 2373 O O . VAL A 1 321 ? -21.623 6.496 25.714 1.00 91.06 321 VAL A O 1
ATOM 2376 N N . ILE A 1 322 ? -19.519 5.704 25.812 1.00 90.56 322 ILE A N 1
ATOM 2377 C CA . ILE A 1 322 ? -19.111 6.451 27.003 1.00 90.56 322 ILE A CA 1
ATOM 2378 C C . ILE A 1 322 ? -18.166 7.552 26.539 1.00 90.56 322 ILE A C 1
ATOM 2380 O O . ILE A 1 322 ? -16.987 7.311 26.291 1.00 90.56 322 ILE A O 1
ATOM 2384 N N . ASP A 1 323 ? -18.709 8.756 26.409 1.00 88.88 323 ASP A N 1
ATOM 2385 C CA . ASP A 1 323 ? -17.966 9.950 26.022 1.00 88.88 323 ASP A CA 1
ATOM 2386 C C . ASP A 1 323 ? -18.131 11.022 27.110 1.00 88.88 323 ASP A C 1
ATOM 2388 O O . ASP A 1 323 ? -19.207 11.616 27.217 1.00 88.88 323 ASP A O 1
ATOM 2392 N N . PRO A 1 324 ? -17.091 11.283 27.927 1.00 84.62 324 PRO A N 1
ATOM 2393 C CA . PRO A 1 324 ? -17.126 12.313 28.965 1.00 84.62 324 PRO A CA 1
ATOM 2394 C C . PRO A 1 324 ? -17.328 13.739 28.436 1.00 84.62 324 PRO A C 1
ATOM 2396 O O . PRO A 1 324 ? -17.644 14.630 29.219 1.00 84.62 324 PRO A O 1
ATOM 2399 N N . THR A 1 325 ? -17.109 13.973 27.138 1.00 86.00 325 THR A N 1
ATOM 2400 C CA . THR A 1 325 ? -17.291 15.286 26.500 1.00 86.00 325 THR A CA 1
ATOM 2401 C C . THR A 1 325 ? -18.712 15.505 25.984 1.00 86.00 325 THR A C 1
ATOM 2403 O O . THR A 1 325 ? -19.088 16.635 25.667 1.00 86.00 325 THR A O 1
ATOM 2406 N N . ASN A 1 326 ? -19.523 14.446 25.934 1.00 86.06 326 ASN A N 1
ATOM 2407 C CA . ASN A 1 326 ? -20.917 14.532 25.532 1.00 86.06 326 ASN A CA 1
ATOM 2408 C C . ASN A 1 326 ? -21.712 15.337 26.583 1.00 86.06 326 ASN A C 1
ATOM 2410 O O . ASN A 1 326 ? -21.572 15.061 27.775 1.00 86.06 326 ASN A O 1
ATOM 2414 N N . PRO A 1 327 ? -22.572 16.299 26.188 1.00 89.12 327 PRO A N 1
ATOM 2415 C CA . PRO A 1 327 ? -23.419 17.042 27.130 1.00 89.12 327 PRO A CA 1
ATOM 2416 C C . PRO A 1 327 ? -24.401 16.153 27.913 1.00 89.12 327 PRO A C 1
ATOM 2418 O O . PRO A 1 327 ? -24.907 16.564 28.956 1.00 89.12 327 PRO A O 1
ATOM 2421 N N . CYS A 1 328 ? -24.683 14.943 27.426 1.00 87.56 328 CYS A N 1
ATOM 2422 C CA . CYS A 1 328 ? -25.521 13.943 28.081 1.00 87.56 328 CYS A CA 1
ATOM 2423 C C . CYS A 1 328 ? -24.773 12.598 28.148 1.00 87.56 328 CYS A C 1
ATOM 2425 O O . CYS A 1 328 ? -25.118 11.664 27.420 1.00 87.56 328 CYS A O 1
ATOM 2427 N N . PRO A 1 329 ? -23.722 12.485 28.981 1.00 86.50 329 PRO A N 1
ATOM 2428 C CA . PRO A 1 329 ? -22.889 11.295 29.016 1.00 86.50 329 PRO A CA 1
ATOM 2429 C C . PRO A 1 329 ? -23.631 10.129 29.676 1.00 86.50 329 PRO A C 1
ATOM 2431 O O . PRO A 1 329 ? -24.444 10.309 30.587 1.00 86.50 329 PRO A O 1
ATOM 2434 N N . VAL A 1 330 ? -23.301 8.907 29.257 1.00 86.62 330 VAL A N 1
ATOM 2435 C CA . VAL A 1 330 ? -23.745 7.703 29.964 1.00 86.62 330 VAL A CA 1
ATOM 2436 C C . VAL A 1 330 ? -23.058 7.657 31.329 1.00 86.62 330 VAL A C 1
ATOM 2438 O O . VAL A 1 330 ? -21.831 7.621 31.422 1.00 86.62 330 VAL A O 1
ATOM 2441 N N . GLY A 1 331 ? -23.855 7.663 32.396 1.00 83.94 331 GLY A N 1
ATOM 2442 C CA . GLY A 1 331 ? -23.356 7.551 33.761 1.00 83.94 331 GLY A CA 1
ATOM 2443 C C . GLY A 1 331 ? -22.917 6.124 34.086 1.00 83.94 331 GLY A C 1
ATOM 2444 O O . GLY A 1 331 ? -23.648 5.168 33.835 1.00 83.94 331 GLY A O 1
ATOM 2445 N N . ILE A 1 332 ? -21.745 5.986 34.702 1.00 85.62 332 ILE A N 1
ATOM 2446 C CA . ILE A 1 332 ? -21.258 4.719 35.254 1.00 85.62 332 ILE A CA 1
ATOM 2447 C C . ILE A 1 332 ? -21.082 4.919 36.750 1.00 85.62 332 ILE A C 1
ATOM 2449 O O . ILE A 1 332 ? -20.307 5.775 37.174 1.00 85.62 332 ILE A O 1
ATOM 2453 N N . ASN A 1 333 ? -21.788 4.127 37.555 1.00 88.81 333 ASN A N 1
ATOM 2454 C CA . ASN A 1 333 ? -21.529 4.070 38.986 1.00 88.81 333 ASN A CA 1
ATOM 2455 C C . ASN A 1 333 ? -20.598 2.883 39.272 1.00 88.81 333 ASN A C 1
ATOM 2457 O O . ASN A 1 333 ? -21.074 1.748 39.293 1.00 88.81 333 ASN A O 1
ATOM 2461 N N . PRO A 1 334 ? -19.296 3.106 39.519 1.00 88.19 334 PRO A N 1
ATOM 2462 C CA . PRO A 1 334 ? -18.367 2.020 39.810 1.00 88.19 334 PRO A CA 1
ATOM 2463 C C . PRO A 1 334 ? -18.636 1.370 41.173 1.00 88.19 334 PRO A C 1
ATOM 2465 O O . PRO A 1 334 ? -18.139 0.281 41.421 1.00 88.19 334 PRO A O 1
ATOM 2468 N N . LEU A 1 335 ? -19.434 2.011 42.041 1.00 89.31 335 LEU A N 1
ATOM 2469 C CA . LEU A 1 335 ? -19.904 1.440 43.306 1.00 89.31 335 LEU A CA 1
ATOM 2470 C C . LEU A 1 335 ? -21.187 0.614 43.142 1.00 89.31 335 LEU A C 1
ATOM 2472 O O . LEU A 1 335 ? -21.626 -0.032 44.095 1.00 89.31 335 LEU A O 1
ATOM 2476 N N . ALA A 1 336 ? -21.812 0.628 41.957 1.00 83.19 336 ALA A N 1
ATOM 2477 C CA . ALA A 1 336 ? -23.015 -0.149 41.722 1.00 83.19 336 ALA A CA 1
ATOM 2478 C C . ALA A 1 336 ? -22.690 -1.640 41.792 1.00 83.19 336 ALA A C 1
ATOM 2480 O O . ALA A 1 336 ? -21.923 -2.190 41.004 1.00 83.19 336 ALA A O 1
ATOM 2481 N N . ARG A 1 337 ? -23.344 -2.31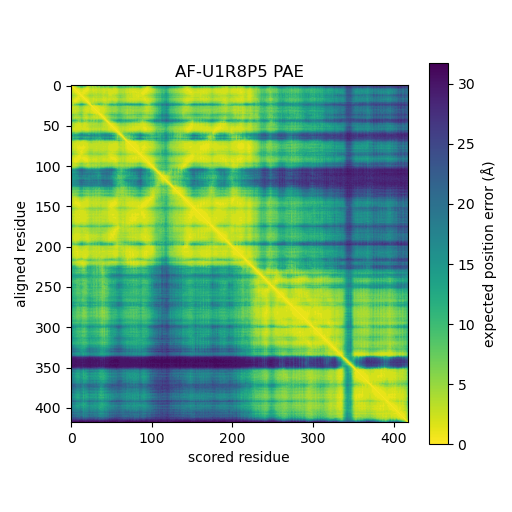4 42.733 1.00 71.81 337 ARG A N 1
ATOM 2482 C CA . ARG A 1 337 ? -23.325 -3.765 42.835 1.00 71.81 337 ARG A CA 1
ATOM 2483 C C . ARG A 1 337 ? -24.235 -4.290 41.738 1.00 71.81 337 ARG A C 1
ATOM 2485 O O . ARG A 1 337 ? -25.455 -4.236 41.877 1.00 71.81 337 ARG A O 1
ATOM 2492 N N . THR A 1 338 ? -23.666 -4.749 40.629 1.00 57.19 338 THR A N 1
ATOM 2493 C CA . THR A 1 338 ? -24.438 -5.425 39.585 1.00 57.19 338 THR A CA 1
ATOM 2494 C C . THR A 1 338 ? -25.162 -6.615 40.215 1.00 57.19 338 THR A C 1
ATOM 2496 O O . THR A 1 338 ? -24.546 -7.642 40.497 1.00 57.19 338 THR A O 1
ATOM 2499 N N . GLN A 1 339 ? -26.471 -6.488 40.450 1.00 47.09 339 GLN A N 1
ATOM 2500 C CA . GLN A 1 339 ? -27.342 -7.654 40.442 1.00 47.09 339 GLN A CA 1
ATOM 2501 C C . GLN A 1 339 ? -27.238 -8.193 39.023 1.00 47.09 339 GLN A C 1
ATOM 2503 O O . GLN A 1 339 ? -27.551 -7.482 38.070 1.00 47.09 339 GLN A O 1
ATOM 2508 N N . THR A 1 340 ? -26.714 -9.401 38.877 1.00 40.75 340 THR A N 1
ATOM 2509 C CA . THR A 1 340 ? -26.744 -10.159 37.631 1.00 40.75 340 THR A CA 1
ATOM 2510 C C . THR A 1 340 ? -28.166 -10.126 37.072 1.00 40.75 340 THR A C 1
ATOM 2512 O O . THR A 1 340 ? -29.077 -10.803 37.545 1.00 40.75 340 THR A O 1
ATOM 2515 N N . ALA A 1 341 ? -28.393 -9.245 36.101 1.00 36.97 341 ALA A N 1
ATOM 2516 C CA . ALA A 1 341 ? -29.706 -9.036 35.535 1.00 36.97 341 ALA A CA 1
ATOM 2517 C C . ALA A 1 341 ? -30.090 -10.264 34.693 1.00 36.97 341 ALA A C 1
ATOM 2519 O O . ALA A 1 341 ? -29.463 -10.560 33.682 1.00 36.97 341 ALA A O 1
ATOM 2520 N N . ARG A 1 342 ? -31.187 -10.914 35.103 1.00 37.97 342 ARG A N 1
ATOM 2521 C CA . ARG A 1 342 ? -32.137 -11.658 34.251 1.00 37.97 342 ARG A CA 1
ATOM 2522 C C . ARG A 1 342 ? -31.681 -12.979 33.614 1.00 37.97 342 ARG A C 1
ATOM 2524 O O . ARG A 1 342 ? -31.985 -13.226 32.451 1.00 37.97 342 ARG A O 1
ATOM 2531 N N . SER A 1 343 ? -31.099 -13.901 34.377 1.00 33.91 343 SER A N 1
ATOM 2532 C CA . SER A 1 343 ? -31.176 -15.339 34.051 1.00 33.91 343 SER A CA 1
ATOM 2533 C C . SER A 1 343 ? -31.055 -16.191 35.315 1.00 33.91 343 SER A C 1
ATOM 2535 O O . SER A 1 343 ? -29.959 -16.384 35.819 1.00 33.91 343 SER A O 1
ATOM 2537 N N . ALA A 1 344 ? -32.205 -16.688 35.782 1.00 36.34 344 ALA A N 1
ATOM 2538 C CA . ALA A 1 344 ? -32.413 -17.634 36.884 1.00 36.34 344 ALA A CA 1
ATOM 2539 C C . ALA A 1 344 ? -31.948 -17.200 38.300 1.00 36.34 344 ALA A C 1
ATOM 2541 O O . ALA A 1 344 ? -30.844 -16.689 38.483 1.00 36.34 344 ALA A O 1
ATOM 2542 N N . PRO A 1 345 ? -32.758 -17.447 39.347 1.00 38.75 345 PRO A N 1
ATOM 2543 C CA . PRO A 1 345 ? -32.284 -17.361 40.720 1.00 38.75 345 PRO A CA 1
ATOM 2544 C C . PRO A 1 345 ? -31.315 -18.525 40.962 1.00 38.75 345 PRO A C 1
ATOM 2546 O O . PRO A 1 345 ? -31.731 -19.650 41.229 1.00 38.75 345 PRO A O 1
ATOM 2549 N N . SER A 1 346 ? -30.014 -18.273 40.822 1.00 37.69 346 SER A N 1
ATOM 2550 C CA . SER A 1 346 ? -29.001 -19.199 41.328 1.00 37.69 346 SER A CA 1
ATOM 2551 C C . SER A 1 346 ? -28.950 -19.068 42.861 1.00 37.69 346 SER A C 1
ATOM 2553 O O . SER A 1 346 ? -28.953 -17.936 43.354 1.00 37.69 346 SER A O 1
ATOM 2555 N N . PRO A 1 347 ? -28.901 -20.162 43.646 1.00 38.31 347 PRO A N 1
ATOM 2556 C CA . PRO A 1 347 ? -28.993 -20.107 45.111 1.00 38.31 347 PRO A CA 1
ATOM 2557 C C . PRO A 1 347 ? -27.738 -19.539 45.800 1.00 38.31 347 PRO A C 1
ATOM 2559 O O . PRO A 1 347 ? -27.696 -19.442 47.024 1.00 38.31 347 PRO A O 1
ATOM 2562 N N . SER A 1 348 ? -26.711 -19.156 45.041 1.00 43.19 348 SER A N 1
ATOM 2563 C CA . SER A 1 348 ? -25.510 -18.472 45.518 1.00 43.19 348 SER A CA 1
ATOM 2564 C C . SER A 1 348 ? -25.506 -17.023 45.012 1.00 43.19 348 SER A C 1
ATOM 2566 O O . SER A 1 348 ? -25.285 -16.759 43.832 1.00 43.19 348 SER A O 1
ATOM 2568 N N . GLY A 1 349 ? -25.792 -16.074 45.911 1.00 44.56 349 GLY A N 1
ATOM 2569 C CA . GLY A 1 349 ? -25.949 -14.636 45.644 1.00 44.56 349 GLY A CA 1
ATOM 2570 C C . GLY A 1 349 ? -24.714 -13.946 45.047 1.00 44.56 349 GLY A C 1
ATOM 2571 O O . GLY A 1 349 ? -23.957 -13.287 45.754 1.00 44.56 349 GLY A O 1
ATOM 2572 N N . GLY A 1 350 ? -24.533 -14.079 43.733 1.00 45.56 350 GLY A N 1
ATOM 2573 C CA . GLY A 1 350 ? -23.375 -13.617 42.963 1.00 45.56 350 GLY A CA 1
ATOM 2574 C C . GLY A 1 350 ? -23.355 -12.124 42.626 1.00 45.56 350 GLY A C 1
ATOM 2575 O O . GLY A 1 350 ? -23.317 -11.764 41.454 1.00 45.56 350 GLY A O 1
ATOM 2576 N N . GLY A 1 351 ? -23.357 -11.255 43.637 1.00 58.78 351 GLY A N 1
ATOM 2577 C CA . GLY A 1 351 ? -22.911 -9.864 43.493 1.00 58.78 351 GLY A CA 1
ATOM 2578 C C . GLY A 1 351 ? -21.531 -9.688 44.127 1.00 58.78 351 GLY A C 1
ATOM 2579 O O . GLY A 1 351 ? -21.267 -10.287 45.169 1.00 58.78 351 GLY A O 1
ATOM 2580 N N . ALA A 1 352 ? -20.656 -8.863 43.541 1.00 68.56 352 ALA A N 1
ATOM 2581 C CA . ALA A 1 352 ? -19.387 -8.507 44.180 1.00 68.56 352 ALA A CA 1
ATOM 2582 C C . ALA A 1 352 ? -19.638 -7.938 45.593 1.00 68.56 352 ALA A C 1
ATOM 2584 O O . ALA A 1 352 ? -20.616 -7.205 45.815 1.00 68.56 352 ALA A O 1
ATOM 2585 N N . SER A 1 353 ? -18.785 -8.305 46.557 1.00 87.06 353 SER A N 1
ATOM 2586 C CA . SER A 1 353 ? -18.875 -7.749 47.907 1.00 87.06 353 SER A CA 1
ATOM 2587 C C . SER A 1 353 ? -18.613 -6.236 47.859 1.00 87.06 353 SER A C 1
ATOM 2589 O O . SER A 1 353 ? -17.815 -5.785 47.030 1.00 87.06 353 SER A O 1
ATOM 2591 N N . PRO A 1 354 ? -19.276 -5.428 48.707 1.00 87.19 354 PRO A N 1
ATOM 2592 C CA . PRO A 1 354 ? -19.015 -3.990 48.791 1.00 87.19 354 PRO A CA 1
ATOM 2593 C C . PRO A 1 354 ? -17.529 -3.657 48.959 1.00 87.19 354 PRO A C 1
ATOM 2595 O O . PRO A 1 354 ? -17.046 -2.686 48.388 1.00 87.19 354 PRO A O 1
ATOM 2598 N N . GLU A 1 355 ? -16.804 -4.493 49.702 1.00 90.62 355 GLU A N 1
ATOM 2599 C CA . GLU A 1 355 ? -15.373 -4.361 49.956 1.00 90.62 355 GLU A CA 1
ATOM 2600 C C . GLU A 1 355 ? -14.559 -4.573 48.678 1.00 90.62 355 GLU A C 1
ATOM 2602 O O . GLU A 1 355 ? -13.714 -3.747 48.363 1.00 90.62 355 GLU A O 1
ATOM 2607 N N . LEU A 1 356 ? -14.866 -5.603 47.879 1.00 89.69 356 LEU A N 1
ATOM 2608 C CA . LEU A 1 356 ? -14.162 -5.859 46.618 1.00 89.69 356 LEU A CA 1
ATOM 2609 C C . LEU A 1 356 ? -14.373 -4.724 45.605 1.00 89.69 356 LEU A C 1
ATOM 2611 O O . LEU A 1 356 ? -13.451 -4.336 44.884 1.00 89.69 356 LEU A O 1
ATOM 2615 N N . VAL A 1 357 ? -15.594 -4.187 45.547 1.00 90.06 357 VAL A N 1
ATOM 2616 C CA . VAL A 1 357 ? -15.927 -3.043 44.689 1.00 90.06 357 VAL A CA 1
ATOM 2617 C C . VAL A 1 357 ? -15.162 -1.798 45.144 1.00 90.06 357 VAL A C 1
ATOM 2619 O O . VAL A 1 357 ? -14.513 -1.142 44.328 1.00 90.06 357 VAL A O 1
ATOM 2622 N N . ALA A 1 358 ? -15.186 -1.503 46.445 1.00 92.19 358 ALA A N 1
ATOM 2623 C CA . ALA A 1 358 ? -14.449 -0.389 47.028 1.00 92.19 358 ALA A CA 1
ATOM 2624 C C . ALA A 1 358 ? -12.935 -0.518 46.797 1.00 92.19 358 ALA A C 1
ATOM 2626 O O . ALA A 1 358 ? -12.309 0.453 46.375 1.00 92.19 358 ALA A O 1
ATOM 2627 N N . ASP A 1 359 ? -12.366 -1.709 46.983 1.00 92.75 359 ASP A N 1
ATOM 2628 C CA . ASP A 1 359 ? -10.947 -1.988 46.757 1.00 92.75 359 ASP A CA 1
ATOM 2629 C C . ASP A 1 359 ? -10.555 -1.812 45.287 1.00 92.75 359 ASP A C 1
ATOM 2631 O O . ASP A 1 359 ? -9.495 -1.263 44.991 1.00 92.75 359 ASP A O 1
ATOM 2635 N N . THR A 1 360 ? -11.422 -2.200 44.347 1.00 92.00 360 THR A N 1
ATOM 2636 C CA . THR A 1 360 ? -11.186 -1.998 42.907 1.00 92.00 360 THR A CA 1
ATOM 2637 C C . THR A 1 360 ? -11.122 -0.507 42.560 1.00 92.00 360 THR A C 1
ATOM 2639 O O . THR A 1 360 ? -10.221 -0.062 41.840 1.00 92.00 360 THR A O 1
ATOM 2642 N N . VAL A 1 361 ? -12.047 0.292 43.103 1.00 93.44 361 VAL A N 1
ATOM 2643 C CA . VAL A 1 361 ? -12.050 1.753 42.919 1.00 93.44 361 VAL A CA 1
ATOM 2644 C C . VAL A 1 361 ? -10.828 2.386 43.584 1.00 93.44 361 VAL A C 1
ATOM 2646 O O . VAL A 1 361 ? -10.154 3.212 42.967 1.00 93.44 361 VAL A O 1
ATOM 2649 N N . LEU A 1 362 ? -10.493 1.959 44.803 1.00 94.00 362 LEU A N 1
ATOM 2650 C CA . LEU A 1 362 ? -9.325 2.431 45.543 1.00 94.00 362 LEU A CA 1
ATOM 2651 C C . LEU A 1 362 ? -8.025 2.140 44.784 1.00 94.00 362 LEU A C 1
ATOM 2653 O O . LEU A 1 362 ? -7.197 3.035 44.627 1.00 94.00 362 LEU A O 1
ATOM 2657 N N . ALA A 1 363 ? -7.859 0.918 44.272 1.00 93.94 363 ALA A N 1
ATOM 2658 C CA . ALA A 1 363 ? -6.701 0.520 43.477 1.00 93.94 363 ALA A CA 1
ATOM 2659 C C . ALA A 1 363 ? -6.588 1.342 42.184 1.00 93.94 363 ALA A C 1
ATOM 2661 O O . ALA A 1 363 ? -5.495 1.781 41.824 1.00 93.94 363 ALA A O 1
ATOM 2662 N N . THR A 1 364 ? -7.719 1.616 41.527 1.00 93.31 364 THR A N 1
ATOM 2663 C CA . THR A 1 364 ? -7.771 2.485 40.341 1.00 93.31 364 THR A CA 1
ATOM 2664 C C . THR A 1 364 ? -7.300 3.901 40.680 1.00 93.31 364 THR A C 1
ATOM 2666 O O . THR A 1 364 ? -6.434 4.445 39.996 1.00 93.31 364 THR A O 1
ATOM 2669 N N . PHE A 1 365 ? -7.805 4.486 41.769 1.00 93.56 365 PHE A N 1
ATOM 2670 C CA . PHE A 1 365 ? -7.394 5.815 42.228 1.00 93.56 365 PHE A CA 1
ATOM 2671 C C . PHE A 1 365 ? -5.915 5.861 42.611 1.00 93.56 365 PHE A C 1
ATOM 2673 O O . PHE A 1 365 ? -5.218 6.801 42.236 1.00 93.56 365 PHE A O 1
ATOM 2680 N N . LYS A 1 366 ? -5.417 4.827 43.293 1.00 94.38 366 LYS A N 1
ATOM 2681 C CA . LYS A 1 366 ? -4.002 4.699 43.650 1.00 94.38 366 LYS A CA 1
ATOM 2682 C C . LYS A 1 366 ? -3.105 4.663 42.417 1.00 94.38 366 LYS A C 1
ATOM 2684 O O . LYS A 1 366 ? -2.052 5.288 42.421 1.00 94.38 366 LYS A O 1
ATOM 2689 N N . GLY A 1 367 ? -3.529 3.966 41.361 1.00 94.00 367 GLY A N 1
ATOM 2690 C CA . GLY A 1 367 ? -2.809 3.930 40.089 1.00 94.00 367 GLY A CA 1
ATOM 2691 C C . GLY A 1 367 ? -2.779 5.285 39.379 1.00 94.00 367 GLY A C 1
ATOM 2692 O O . GLY A 1 367 ? -1.724 5.705 38.914 1.00 94.00 367 GLY A O 1
ATOM 2693 N N . VAL A 1 368 ? -3.917 5.986 39.320 1.00 92.81 368 VAL A N 1
ATOM 2694 C CA . VAL A 1 368 ? -4.038 7.282 38.623 1.00 92.81 368 VAL A CA 1
ATOM 2695 C C . VAL A 1 368 ? -3.347 8.422 39.382 1.00 92.81 368 VAL A C 1
ATOM 2697 O O . VAL A 1 368 ? -2.738 9.287 38.760 1.00 92.81 368 VAL A O 1
ATOM 2700 N N . PHE A 1 369 ? -3.413 8.427 40.716 1.00 93.31 369 PHE A N 1
ATOM 2701 C CA . PHE A 1 369 ? -2.936 9.521 41.572 1.00 93.31 369 PHE A CA 1
ATOM 2702 C C . PHE A 1 369 ? -1.730 9.130 42.437 1.00 93.31 369 PHE A C 1
ATOM 2704 O O . PHE A 1 369 ? -1.565 9.648 43.543 1.00 93.31 369 PHE A O 1
ATOM 2711 N N . ALA A 1 370 ? -0.887 8.218 41.944 1.00 91.31 370 ALA A N 1
ATOM 2712 C CA . ALA A 1 370 ? 0.219 7.628 42.701 1.00 91.31 370 ALA A CA 1
ATOM 2713 C C . ALA A 1 370 ? 1.143 8.669 43.367 1.00 91.31 370 ALA A C 1
ATOM 2715 O O . ALA A 1 370 ? 1.583 8.468 44.496 1.00 91.31 370 ALA A O 1
ATOM 2716 N N . GLU A 1 371 ? 1.390 9.805 42.708 1.00 90.94 371 GLU A N 1
ATOM 2717 C CA . GLU A 1 371 ? 2.267 10.877 43.207 1.00 90.94 371 GLU A CA 1
ATOM 2718 C C . GLU A 1 371 ? 1.699 11.639 44.417 1.00 90.94 371 GLU A C 1
ATOM 2720 O O . GLU A 1 371 ? 2.452 12.213 45.198 1.00 90.94 371 GLU A O 1
ATOM 2725 N N . SER A 1 372 ? 0.374 11.646 44.593 1.00 89.12 372 SER A N 1
ATOM 2726 C CA . SER A 1 372 ? -0.323 12.330 45.697 1.00 89.12 372 SER A CA 1
ATOM 2727 C C . SER A 1 372 ? -0.869 11.351 46.743 1.00 89.12 372 SER A C 1
ATOM 2729 O O . SER A 1 372 ? -1.720 11.707 47.562 1.00 89.12 372 SER A O 1
ATOM 2731 N N . TRP A 1 373 ? -0.407 10.100 46.712 1.00 92.12 373 TRP A N 1
ATOM 2732 C CA . TRP A 1 373 ? -0.938 9.029 47.542 1.00 92.12 373 TRP A CA 1
ATOM 2733 C C . TRP A 1 373 ? -0.165 8.885 48.854 1.00 92.12 373 TRP A C 1
ATOM 2735 O O . TRP A 1 373 ? 1.051 8.708 48.868 1.00 92.12 373 TRP A O 1
ATOM 2745 N N . GLY A 1 374 ? -0.877 8.912 49.981 1.00 92.81 374 GLY A N 1
ATOM 2746 C CA . GLY A 1 374 ? -0.287 8.749 51.310 1.00 92.81 374 GLY A CA 1
ATOM 2747 C C . GLY A 1 374 ? -1.102 7.817 52.196 1.00 92.81 374 GLY A C 1
ATOM 2748 O O . GLY A 1 374 ? -2.286 7.592 51.955 1.00 92.81 374 GLY A O 1
ATOM 2749 N N . VAL A 1 375 ? -0.487 7.325 53.276 1.00 92.19 375 VAL A N 1
ATOM 2750 C CA . VAL A 1 375 ? -1.104 6.357 54.208 1.00 92.19 375 VAL A CA 1
ATOM 2751 C C . VAL A 1 375 ? -2.458 6.846 54.737 1.00 92.19 375 VAL A C 1
ATOM 2753 O O . VAL A 1 375 ? -3.417 6.082 54.790 1.00 92.19 375 VAL A O 1
ATOM 2756 N N . ARG A 1 376 ? -2.567 8.138 55.077 1.00 92.50 376 ARG A N 1
ATOM 2757 C CA . ARG A 1 376 ? -3.827 8.731 55.558 1.00 92.50 376 ARG A CA 1
ATOM 2758 C C . ARG A 1 376 ? -4.904 8.781 54.477 1.00 92.50 376 ARG A C 1
ATOM 2760 O O . ARG A 1 376 ? -6.061 8.507 54.772 1.00 92.50 376 ARG A O 1
ATOM 2767 N N . VAL A 1 377 ? -4.528 9.128 53.247 1.00 93.81 377 VAL A N 1
ATOM 2768 C CA . VAL A 1 377 ? -5.454 9.165 52.105 1.00 93.81 377 VAL A CA 1
ATOM 2769 C C . VAL A 1 377 ? -5.993 7.762 51.842 1.00 93.81 377 VAL A C 1
ATOM 2771 O O . VAL A 1 377 ? -7.201 7.595 51.725 1.00 93.81 377 VAL A O 1
ATOM 2774 N N . GLU A 1 378 ? -5.121 6.752 51.848 1.00 94.06 378 GLU A N 1
ATOM 2775 C CA . GLU A 1 378 ? -5.503 5.352 51.650 1.00 94.06 378 GLU A CA 1
ATOM 2776 C C . GLU A 1 378 ? -6.496 4.869 52.714 1.00 94.06 378 GLU A C 1
ATOM 2778 O O . GLU A 1 378 ? -7.546 4.330 52.372 1.00 94.06 378 GLU A O 1
ATOM 2783 N N . GLN A 1 379 ? -6.214 5.127 53.995 1.00 94.06 379 GLN A N 1
ATOM 2784 C CA . GLN A 1 379 ? -7.098 4.741 55.100 1.00 94.06 379 GLN A CA 1
ATOM 2785 C C . GLN A 1 379 ? -8.470 5.421 55.0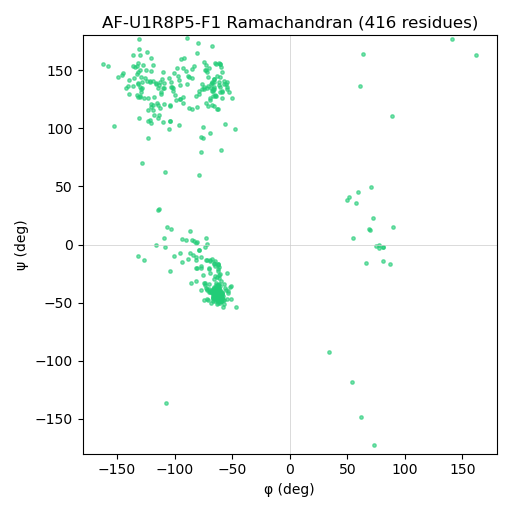14 1.00 94.06 379 GLN A C 1
ATOM 2787 O O . GLN A 1 379 ? -9.501 4.761 55.151 1.00 94.06 379 GLN A O 1
ATOM 2792 N N . VAL A 1 380 ? -8.488 6.736 54.774 1.00 94.62 380 VAL A N 1
ATOM 2793 C CA . VAL A 1 380 ? -9.731 7.515 54.695 1.00 94.62 380 VAL A CA 1
ATOM 2794 C C . VAL A 1 380 ? -10.560 7.094 53.484 1.00 94.62 380 VAL A C 1
ATOM 2796 O O . VAL A 1 380 ? -11.761 6.868 53.625 1.00 94.62 380 VAL A O 1
ATOM 2799 N N . LEU A 1 381 ? -9.941 6.955 52.307 1.00 95.00 381 LEU A N 1
ATOM 2800 C CA . LEU A 1 381 ? -10.641 6.553 51.088 1.00 95.00 381 LEU A CA 1
ATOM 2801 C C . LEU A 1 381 ? -11.132 5.109 51.158 1.00 95.00 381 LEU A C 1
ATOM 2803 O O . LEU A 1 381 ? -12.254 4.856 50.737 1.00 95.00 381 LEU A O 1
ATOM 2807 N N . SER A 1 382 ? -10.357 4.183 51.727 1.00 94.38 382 SER A N 1
ATOM 2808 C CA . SER A 1 382 ? -10.791 2.795 51.922 1.00 94.38 382 SER A CA 1
ATOM 2809 C C . SER A 1 382 ? -12.067 2.730 52.772 1.00 94.38 382 SER A C 1
ATOM 2811 O O . SER A 1 382 ? -13.094 2.231 52.312 1.00 94.38 382 SER A O 1
ATOM 2813 N N . ALA A 1 383 ? -12.065 3.346 53.961 1.00 93.81 383 ALA A N 1
ATOM 2814 C CA . ALA A 1 383 ? -13.241 3.379 54.832 1.00 93.81 383 ALA A CA 1
ATOM 2815 C C . ALA A 1 383 ? -14.442 4.089 54.180 1.00 93.81 383 ALA A C 1
ATOM 2817 O O . ALA A 1 383 ? -15.581 3.621 54.277 1.00 93.81 383 ALA A O 1
ATOM 2818 N N . ALA A 1 384 ? -14.199 5.209 53.494 1.00 94.94 384 ALA A N 1
ATOM 2819 C CA . ALA A 1 384 ? -15.248 5.977 52.839 1.00 94.94 384 ALA A CA 1
ATOM 2820 C C . ALA A 1 384 ? -15.880 5.212 51.664 1.00 94.94 384 ALA A C 1
ATOM 2822 O O . ALA A 1 384 ? -17.103 5.122 51.585 1.00 94.94 384 ALA A O 1
ATOM 2823 N N . LEU A 1 385 ? -15.071 4.609 50.788 1.00 94.88 385 LEU A N 1
ATOM 2824 C CA . LEU A 1 385 ? -15.553 3.845 49.636 1.00 94.88 385 LEU A CA 1
ATOM 2825 C C . LEU A 1 385 ? -16.323 2.594 50.066 1.00 94.88 385 LEU A C 1
ATOM 2827 O O . LEU A 1 385 ? -17.372 2.319 49.492 1.00 94.88 385 LEU A O 1
ATOM 2831 N N . VAL A 1 386 ? -15.873 1.885 51.109 1.00 92.94 386 VAL A N 1
ATOM 2832 C CA . VAL A 1 386 ? -16.624 0.752 51.681 1.00 92.94 386 VAL A CA 1
ATOM 2833 C C . VAL A 1 386 ? -17.971 1.218 52.237 1.00 92.94 386 VAL A C 1
ATOM 2835 O O . VAL A 1 386 ? -18.996 0.583 51.988 1.00 92.94 386 VAL A O 1
ATOM 2838 N N . THR A 1 387 ? -17.995 2.348 52.949 1.00 92.62 387 THR A N 1
ATOM 2839 C CA . THR A 1 387 ? -19.237 2.930 53.489 1.00 92.62 387 THR A CA 1
ATOM 2840 C C . THR A 1 387 ? -20.229 3.251 52.370 1.00 92.62 387 THR A C 1
ATOM 2842 O O . THR A 1 387 ? -21.401 2.878 52.455 1.00 92.62 387 THR A O 1
ATOM 2845 N N . LEU A 1 388 ? -19.767 3.884 51.288 1.00 92.88 388 LEU A N 1
ATOM 2846 C CA . LEU A 1 388 ? -20.610 4.187 50.130 1.00 92.88 388 LEU A CA 1
ATOM 2847 C C . LEU A 1 388 ? -21.052 2.916 49.397 1.00 92.88 388 LEU A C 1
ATOM 2849 O O . LEU A 1 388 ? -22.230 2.776 49.099 1.00 92.88 388 LEU A O 1
ATOM 2853 N N . ALA A 1 389 ? -20.164 1.944 49.180 1.00 90.62 389 ALA A N 1
ATOM 2854 C CA . ALA A 1 389 ? -20.506 0.680 48.522 1.00 90.62 389 ALA A CA 1
ATOM 2855 C C . ALA A 1 389 ? -21.540 -0.155 49.308 1.00 90.62 389 ALA A C 1
ATOM 2857 O O . ALA A 1 389 ? -22.293 -0.941 48.724 1.00 90.62 389 ALA A O 1
ATOM 2858 N N . ARG A 1 390 ? -21.587 -0.001 50.639 1.00 89.00 390 ARG A N 1
ATOM 2859 C CA . ARG A 1 390 ? -22.606 -0.612 51.509 1.00 89.00 390 ARG A CA 1
ATOM 2860 C C . ARG A 1 390 ? -23.921 0.164 51.531 1.00 89.00 390 ARG A C 1
ATOM 2862 O O . ARG A 1 390 ? -24.945 -0.417 51.881 1.00 89.00 390 ARG A O 1
ATOM 2869 N N . THR A 1 391 ? -23.907 1.440 51.158 1.00 89.00 391 THR A N 1
ATOM 2870 C CA . THR A 1 391 ? -25.083 2.310 51.188 1.00 89.00 391 THR A CA 1
ATOM 2871 C C . THR A 1 391 ? -25.895 2.146 49.896 1.00 89.00 391 THR A C 1
ATOM 2873 O O . THR A 1 391 ? -25.403 2.476 48.815 1.00 89.00 391 THR A O 1
ATOM 2876 N N . PRO A 1 392 ? -27.151 1.664 49.955 1.00 85.94 392 PRO A N 1
ATOM 2877 C CA . PRO A 1 392 ? -27.985 1.523 48.764 1.00 85.94 392 PRO A CA 1
ATOM 2878 C C . PRO A 1 392 ? -28.193 2.863 48.048 1.00 85.94 392 PRO A C 1
ATOM 2880 O O . PRO A 1 392 ? -28.552 3.858 48.671 1.00 85.94 392 PRO A O 1
ATOM 2883 N N . GLY A 1 393 ? -27.986 2.880 46.730 1.00 85.44 393 GLY A N 1
ATOM 2884 C CA . GLY A 1 393 ? -28.170 4.076 45.900 1.00 85.44 393 GLY A CA 1
ATOM 2885 C C . GLY A 1 393 ? -27.043 5.110 45.984 1.00 85.44 393 GLY A C 1
ATOM 2886 O O . GLY A 1 393 ? -27.090 6.085 45.238 1.00 85.44 393 GLY A O 1
ATOM 2887 N N . ALA A 1 394 ? -26.028 4.900 46.828 1.00 91.06 394 ALA A N 1
ATOM 2888 C CA . ALA A 1 394 ? -24.873 5.784 46.883 1.00 91.06 394 ALA A CA 1
ATOM 2889 C C . ALA A 1 394 ? -23.990 5.657 45.633 1.00 91.06 394 ALA A C 1
ATOM 2891 O O . ALA A 1 394 ? -23.903 4.617 44.967 1.00 91.06 394 ALA A O 1
ATOM 2892 N N . THR A 1 395 ? -23.313 6.752 45.324 1.00 92.38 395 THR A N 1
ATOM 2893 C CA . THR A 1 395 ? -22.456 6.916 44.157 1.00 92.38 395 THR A CA 1
ATOM 2894 C C . THR A 1 395 ? -21.107 7.484 44.568 1.00 92.38 395 THR A C 1
ATOM 2896 O O . THR A 1 395 ? -20.914 7.982 45.676 1.00 92.38 395 THR A O 1
ATOM 2899 N N . LEU A 1 396 ? -20.148 7.461 43.645 1.00 92.19 396 LEU A N 1
ATOM 2900 C CA . LEU A 1 396 ? -18.837 8.063 43.879 1.00 92.19 396 LEU A CA 1
ATOM 2901 C C . LEU A 1 396 ? -18.909 9.586 44.123 1.00 92.19 396 LEU A C 1
ATOM 2903 O O . LEU A 1 396 ? -18.023 10.148 44.763 1.00 92.19 396 LEU A O 1
ATOM 2907 N N . VAL A 1 397 ? -19.975 10.249 43.661 1.00 92.75 397 VAL A N 1
ATOM 2908 C CA . VAL A 1 397 ? -20.207 11.693 43.849 1.00 92.75 397 VAL A CA 1
ATOM 2909 C C . VAL A 1 397 ? -20.544 12.033 45.306 1.00 92.75 397 VAL A C 1
ATOM 2911 O O . VAL A 1 397 ? -20.335 13.164 45.736 1.00 92.75 397 VAL A O 1
ATOM 2914 N N . ASP A 1 398 ? -20.983 11.056 46.103 1.00 94.19 398 ASP A N 1
ATOM 2915 C CA . ASP A 1 398 ? -21.277 11.244 47.527 1.00 94.19 398 ASP A CA 1
ATOM 2916 C C . ASP A 1 398 ? -20.009 11.290 48.399 1.00 94.19 398 ASP A C 1
ATOM 2918 O O . ASP A 1 398 ? -20.065 11.664 49.572 1.00 94.19 398 ASP A O 1
ATOM 2922 N N . LEU A 1 399 ? -18.840 10.950 47.842 1.00 94.75 399 LEU A N 1
ATOM 2923 C CA . LEU A 1 399 ? -17.578 10.872 48.579 1.00 94.75 399 LEU A CA 1
ATOM 2924 C C . LEU A 1 399 ? -17.168 12.202 49.242 1.00 94.75 399 LEU A C 1
ATOM 2926 O O . LEU A 1 399 ? -16.897 12.191 50.446 1.00 94.75 399 LEU A O 1
ATOM 2930 N N . PRO A 1 400 ? -17.177 13.365 48.557 1.00 95.12 400 PRO A N 1
ATOM 2931 C CA . PRO A 1 400 ? -16.895 14.640 49.211 1.00 95.12 400 PRO A CA 1
ATOM 2932 C C . PRO A 1 400 ? -17.908 14.972 50.311 1.00 95.12 400 PRO A C 1
ATOM 2934 O O . PRO A 1 400 ? -17.519 15.489 51.359 1.00 95.12 400 PRO A O 1
ATOM 2937 N N . LEU A 1 401 ? -19.192 14.644 50.118 1.00 94.56 401 LEU A N 1
ATOM 2938 C CA . LEU A 1 401 ? -20.240 14.877 51.116 1.00 94.56 401 LEU A CA 1
ATOM 2939 C C . LEU A 1 401 ? -20.019 14.022 52.366 1.00 94.56 401 LEU A C 1
ATOM 2941 O O . LEU A 1 401 ? -20.089 14.545 53.476 1.00 94.56 401 LEU A O 1
ATOM 2945 N N . LEU A 1 402 ? -19.681 12.741 52.210 1.00 94.81 402 LEU A N 1
ATOM 2946 C CA . LEU A 1 402 ? -19.361 11.848 53.327 1.00 94.81 402 LEU A CA 1
ATOM 2947 C C . LEU A 1 402 ? -18.184 12.375 54.166 1.00 94.81 402 LEU A C 1
ATOM 2949 O O . LEU A 1 402 ? -18.210 12.321 55.402 1.00 94.81 402 LEU A O 1
ATOM 2953 N N . LEU A 1 403 ? -17.161 12.916 53.504 1.00 93.19 403 LEU A N 1
ATOM 2954 C CA . LEU A 1 403 ? -15.960 13.421 54.167 1.00 93.19 403 LEU A CA 1
ATOM 2955 C C . LEU A 1 403 ? -16.185 14.791 54.829 1.00 93.19 403 LEU A C 1
ATOM 2957 O O . LEU A 1 403 ? -15.724 15.014 55.950 1.00 93.19 403 LEU A O 1
ATOM 2961 N N . THR A 1 404 ? -16.934 15.692 54.189 1.00 95.56 404 THR A N 1
ATOM 2962 C CA . THR A 1 404 ? -17.022 17.107 54.601 1.00 95.56 404 THR A CA 1
ATOM 2963 C C . THR A 1 404 ? -18.307 17.492 55.334 1.00 95.56 404 THR A C 1
ATOM 2965 O O . THR A 1 404 ? -18.282 18.455 56.094 1.00 95.56 404 THR A O 1
ATOM 2968 N N . ASN A 1 405 ? -19.412 16.751 55.174 1.00 95.94 405 ASN A N 1
ATOM 2969 C CA . ASN A 1 405 ? -20.710 17.069 55.778 1.00 95.94 405 ASN A CA 1
ATOM 2970 C C . ASN A 1 405 ? -21.014 16.154 56.988 1.00 95.94 405 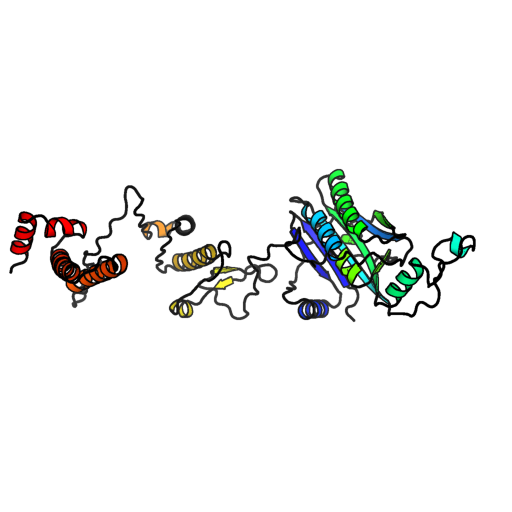ASN A C 1
ATOM 2972 O O . ASN A 1 405 ? -21.380 14.987 56.807 1.00 95.94 405 ASN A O 1
ATOM 2976 N N . PRO A 1 406 ? -20.926 16.663 58.237 1.00 93.31 406 PRO A N 1
ATOM 2977 C CA . PRO A 1 406 ? -21.170 15.861 59.436 1.00 93.31 406 PRO A CA 1
ATOM 2978 C C . PRO A 1 406 ? -22.595 15.306 59.528 1.00 93.31 406 PRO A C 1
ATOM 2980 O O . PRO A 1 406 ? -22.768 14.170 59.963 1.00 93.31 406 PRO A O 1
ATOM 2983 N N . ALA A 1 407 ? -23.604 16.067 59.092 1.00 93.88 407 ALA A N 1
ATOM 2984 C CA . ALA A 1 407 ? -25.003 15.649 59.157 1.00 93.88 407 ALA A CA 1
ATOM 2985 C C . ALA A 1 407 ? -25.295 14.497 58.184 1.00 93.88 407 ALA A C 1
ATOM 2987 O O . ALA A 1 407 ? -25.994 13.547 58.535 1.00 93.88 407 ALA A O 1
ATOM 2988 N N . TYR A 1 408 ? -24.726 14.547 56.976 1.00 92.44 408 TYR A N 1
ATOM 2989 C CA . TYR A 1 408 ? -24.831 13.453 56.008 1.00 92.44 408 TYR A CA 1
ATOM 2990 C C . TYR A 1 408 ? -24.141 12.183 56.526 1.00 92.44 408 TYR A C 1
ATOM 2992 O O . TYR A 1 408 ? -24.742 11.109 56.534 1.00 92.44 408 TYR A O 1
ATOM 3000 N N . ARG A 1 409 ? -22.922 12.316 57.063 1.00 92.38 409 ARG A N 1
ATOM 3001 C CA . ARG A 1 409 ? -22.180 11.197 57.658 1.00 92.38 409 ARG A CA 1
ATOM 3002 C C . ARG A 1 409 ? -22.920 10.555 58.837 1.00 92.38 409 ARG A C 1
ATOM 3004 O O . ARG A 1 409 ? -23.000 9.334 58.897 1.00 92.38 409 ARG A O 1
ATOM 3011 N N . GLN A 1 410 ? -23.498 11.348 59.742 1.00 89.69 410 GLN A N 1
ATOM 3012 C CA . GLN A 1 410 ? -24.286 10.829 60.870 1.00 89.69 410 GLN A CA 1
ATOM 3013 C C . GLN A 1 410 ? -25.507 10.024 60.409 1.00 89.69 410 GLN A C 1
ATOM 3015 O O . GLN A 1 410 ? -25.787 8.974 60.982 1.00 89.69 410 GLN A O 1
ATOM 3020 N N . ARG A 1 411 ? -26.202 10.464 59.349 1.00 89.50 411 ARG A N 1
ATOM 3021 C CA . ARG A 1 411 ? -27.329 9.710 58.771 1.00 89.50 411 ARG A CA 1
ATOM 3022 C C . ARG A 1 411 ? -26.894 8.352 58.228 1.00 89.50 411 ARG A C 1
ATOM 3024 O O . ARG A 1 411 ? -27.577 7.365 58.475 1.00 89.50 411 ARG A O 1
ATOM 3031 N N . LEU A 1 412 ? -25.765 8.298 57.520 1.00 87.88 412 LEU A N 1
ATOM 3032 C CA . LEU A 1 412 ? -25.236 7.044 56.978 1.00 87.88 412 LEU A CA 1
ATOM 3033 C C . LEU A 1 412 ? -24.801 6.077 58.082 1.00 87.88 412 LEU A C 1
ATOM 3035 O O . LEU A 1 412 ? -25.094 4.890 57.980 1.00 87.88 412 LEU A O 1
ATOM 3039 N N . ILE A 1 413 ? -24.184 6.577 59.158 1.00 84.12 413 ILE A N 1
ATOM 3040 C CA . ILE A 1 413 ? -23.820 5.771 60.336 1.00 84.12 413 ILE A CA 1
ATOM 3041 C C . ILE A 1 413 ? -25.077 5.207 61.014 1.00 84.12 413 ILE A C 1
ATOM 3043 O O . ILE A 1 413 ? -25.159 4.008 61.256 1.00 84.12 413 ILE A O 1
ATOM 3047 N N . ALA A 1 414 ? -26.094 6.041 61.247 1.00 83.25 414 ALA A N 1
ATOM 3048 C CA . ALA A 1 414 ? -27.351 5.599 61.853 1.00 83.25 414 ALA A CA 1
ATOM 3049 C C . ALA A 1 414 ? -28.092 4.553 60.995 1.00 83.25 414 ALA A C 1
ATOM 3051 O O . ALA A 1 414 ? -28.716 3.640 61.529 1.00 83.25 414 ALA A O 1
ATOM 3052 N N . ALA A 1 415 ? -28.007 4.665 59.666 1.00 76.69 415 ALA A N 1
ATOM 3053 C CA . ALA A 1 415 ? -28.624 3.726 58.731 1.00 76.69 415 ALA A CA 1
ATOM 3054 C C . ALA A 1 415 ? -27.855 2.403 58.576 1.00 76.69 415 ALA A C 1
ATOM 3056 O O . ALA A 1 415 ? -28.433 1.421 58.114 1.00 76.69 415 ALA A O 1
ATOM 3057 N N . SER A 1 416 ? -26.568 2.358 58.936 1.00 65.94 416 SER A N 1
ATOM 3058 C CA . SER A 1 416 ? -25.717 1.172 58.765 1.00 65.94 416 SER A CA 1
ATOM 3059 C C . SER A 1 416 ? -25.721 0.215 59.964 1.00 65.94 416 SER A C 1
ATOM 3061 O O . SER A 1 416 ? -25.049 -0.812 59.902 1.00 65.94 416 SER A O 1
ATOM 3063 N N . GLY A 1 417 ? -26.534 0.487 60.996 1.00 57.38 417 GLY A N 1
ATOM 3064 C CA . GLY A 1 417 ? -26.837 -0.464 62.072 1.00 57.38 417 GLY A CA 1
ATOM 3065 C C . GLY A 1 417 ? -25.610 -0.945 62.849 1.00 57.38 417 GLY A C 1
ATOM 3066 O O . GLY A 1 417 ? -25.480 -2.147 63.078 1.00 57.38 417 GLY A O 1
ATOM 3067 N N . ALA A 1 418 ? -24.720 -0.017 63.211 1.00 43.22 418 ALA A N 1
ATOM 3068 C CA . ALA A 1 418 ? -23.643 -0.241 64.175 1.00 43.22 418 ALA A CA 1
ATOM 3069 C C . ALA A 1 418 ? -24.030 0.290 65.558 1.00 43.22 418 ALA A C 1
ATOM 3071 O O . ALA A 1 418 ? -24.601 1.406 65.611 1.00 43.22 418 ALA A O 1
#

Radius of gyration: 36.46 Å; Cα contacts (8 Å, |Δi|>4): 625; chains: 1; bounding box: 74×39×114 Å

pLDDT: mean 86.24, std 11.97, range [33.91, 98.06]